Protein AF-0000000078999975 (afdb_homodimer)

Nearest PDB structures (foldseek):
  3maj-assembly1_A-2  TM=7.789E-01  e=1.592E-16  Rhodopseudomonas palustris
  4ljk-assembly1_H  TM=8.640E-01  e=5.134E-15  Helicobacter pylori 26695
  3uqz-assembly1_A  TM=7.447E-01  e=1.787E-16  Streptococcus pneumoniae
  1wek-assembly1_F  TM=6.085E-01  e=1.737E-05  Thermus thermophilus
  1wek-assembly1_E  TM=6.392E-01  e=8.787E-05  Thermus thermophilus

Foldseek 3Di:
DVVVVVVVVVLVVLLQLLLQLQVPAPQQFLVLSVLCLVVVPGSNCLLPDQPVVVSCVSSVHDADHDPRSVVSSVVSSVSSVVVVVVCVVQQKDKAAPPDPLPQVLQVPAPDHQGIKIKFADSVLLNWAEEEEEEDLDDDPFLLVVLLVVLVVCQPLRYAYEYALHHDSRLSNLVSCLVRLGQYEHEYLFAQQDDPPPPSVVSVVSNRVSRYMYMYSGHNHGDHDPVSLLVSLLSSLSRHQEYEHEYYDCPDSVVSNLVNNLVSVHAYEYEDEPPCVVVRVVNVVCVVPRVYYYDHPPVCVVVRVCVRSDDPPDDPPPPPPPPPPD/DVVVVVVVVVLVLLLQLLLQLQVPAPQAFLVLSVLCLVVVPGSNCLLPDQPVVVSCVSSVHDADHDPRSVVSSVVSSVSSVVVVVVCVVQQKDKDAPPDPLPQVLQVPAPDHQGIKIKFADSVLLNWAEEEEEEDLDDDPFLLVVLLVVLVVCQPLRYAYEYALHHDSRLSNLVSCLVRLGQYEHEYLFAQQDDPPPPSVVSVVSNRVSRYMYMYSGHNHGDHDPVSLLVSLLSSLSRHQEYEHEYYDCPDSVVSNLVSNLVSVHAYEYEDEPPCVVVRVVVVVCVVPRVYYYDHPPVCVVVRVCVRSDDPPDDPPPPPPPPPDD

InterPro domains:
  IPR003488 DNA recombination-mediator protein A [PTHR43022] (82-268)
  IPR057666 Smf/DprA, SLOG domain [PF02481] (94-270)

Radius of gyration: 35.73 Å; Cα contacts (8 Å, |Δi|>4): 1129; chains: 2; bounding box: 60×118×86 Å

Sequence (650 aa):
MEKSTDAQFDFWRNETVAFLALTSIKGVSYWTLRKIAESKIGFKEILKSSDCARLAGFLRVHLPKGDEWETMQQNLWNEGIEKARELSKRGIKLVFFDHESFPRCFKEIPDPPHWIFVEGSLENLNCKSVAIVGTRKPSDDGIFITKLIVASLLNRGFITVSGLAYGIDQIAHSESLRYGIPTVAVLGNGIFNEYPKGSNILREQIVKHGGTVITEYLPRQSYSAENFVRRNRLQAALCQVLIPVEWKIKSGTAHTVDYAYTYGRKIVNLYLPLTYHVRTELEFSEKNKSAENFEVPLKLNEAINYITSVNKSLNLLPTQQSLDLMEKSTDAQFDFWRNETVAFLALTSIKGVSYWTLRKIAESKIGFKEILKSSDCARLAGFLRVHLPKGDEWETMQQNLWNEGIEKARELSKRGIKLVFFDHESFPRCFKEIPDPPHWIFVEGSLENLNCKSVAIVGTRKPSDDGIFITKLIVASLLNRGFITVSGLAYGIDQIAHSESLRYGIPTVAVLGNGIFNEYPKGSNILREQIVKHGGTVITEYLPRQSYSAENFVRRNRLQAALCQVLIPVEWKIKSGTAHTVDYAYTYGRKIVNLYLPLTYHVRTELEFSEKNKSAENFEVPLKLNEAINYITSVNKSLNLLPTQQSLDL

pLDDT: mean 91.25, std 14.71, range [23.11, 98.94]

Organism: Cronobacter sakazakii (strain ATCC BAA-894) (NCBI:txid290339)

Secondary structure (DSSP, 8-state):
-HHHHHHHHHHHHHHHHHHHHHTTSTT--HHHHHHHHHHT--HHHHHT-S-HHHHHHHHT-----THHHHHHHHHHHHHHHHHHHHHHHTTEEEEETTSTTS-HHHHTSSS--SEEEEEE-GGGGGS-EEEEE--SS--HHHHHHHHHHHHHTTTTT-EEEE---TTHHHHHHHHHHHTT--EEEEPSS-TTS--STTHHHHHHHHHHTT-EEEESS-TTPPP-HHHHHHHHHHHHHH-SEEEE-S--SSSHHHHHHHHHHHTT-EEEEEE-TT-GGG-HHHHHHHHHH--EEEETTTTHHHHHHHHHS----------------/-HHHHHHHHHHHHHHHHHHHHHTTSTT--HHHHHHHHHHT--HHHHHT-S-HHHHHHHHT-----THHHHHHHHHHHHHHHHHHHHHHHTTEEEEETTSTTS-HHHHTSSS--SEEEEEE-GGGGGS-EEEEE--SS--HHHHHHHHHHHHHTTTTT-EEEE---TTHHHHHHHHHHHTT--EEEEPSS-TTS--STTHHHHHHHHHHTT-EEEESS-TTPPP-HHHHHHHHHHHHHH-SEEEE-S--SSSHHHHHHHHHHHTT-EEEEEE-TT-GGG-HHHHHHHHHH--EEEETTTTHHHHHHHHHS----------------

Structure (mmCIF, N/CA/C/O backbone):
data_AF-0000000078999975-model_v1
#
loop_
_entity.id
_entity.type
_entity.pdbx_description
1 polymer 'Smf/DprA SLOG domain-containing protein'
#
loop_
_atom_site.group_PDB
_atom_site.id
_atom_site.type_symbol
_atom_site.label_atom_id
_atom_site.label_alt_id
_atom_site.label_comp_id
_atom_site.label_asym_id
_atom_site.label_entity_id
_atom_site.label_seq_id
_atom_site.pdbx_PDB_ins_code
_atom_site.Cartn_x
_atom_site.Cartn_y
_atom_site.Cartn_z
_atom_site.occupancy
_atom_site.B_iso_or_equiv
_atom_site.auth_seq_id
_atom_site.auth_comp_id
_atom_site.auth_asym_id
_atom_site.auth_atom_id
_atom_site.pdbx_PDB_model_num
ATOM 1 N N . MET A 1 1 ? -20.078 37.562 34.656 1 47.44 1 MET A N 1
ATOM 2 C CA . MET A 1 1 ? -19.547 36.531 33.75 1 47.44 1 MET A CA 1
ATOM 3 C C . MET A 1 1 ? -19.875 36.875 32.312 1 47.44 1 MET A C 1
ATOM 5 O O . MET A 1 1 ? -19 36.781 31.438 1 47.44 1 MET A O 1
ATOM 9 N N . GLU A 1 2 ? -21.219 37.281 32.125 1 55.16 2 GLU A N 1
ATOM 10 C CA . GLU A 1 2 ? -21.656 37.656 30.781 1 55.16 2 GLU A CA 1
ATOM 11 C C . GLU A 1 2 ? -21 38.969 30.344 1 55.16 2 GLU A C 1
ATOM 13 O O . GLU A 1 2 ? -20.578 39.094 29.188 1 55.16 2 GLU A O 1
ATOM 18 N N . LYS A 1 3 ? -20.969 39.812 31.297 1 57.78 3 LYS A N 1
ATOM 19 C CA . LYS A 1 3 ? -20.422 41.125 31 1 57.78 3 LYS A CA 1
ATOM 20 C C . LYS A 1 3 ? -18.938 41.031 30.688 1 57.78 3 LYS A C 1
ATOM 22 O O . LYS A 1 3 ? -18.438 41.75 29.812 1 57.78 3 LYS A O 1
ATOM 27 N N . SER A 1 4 ? -18.188 40.281 31.203 1 61.34 4 SER A N 1
ATOM 28 C CA . SER A 1 4 ? -16.766 40.031 31.016 1 61.34 4 SER A CA 1
ATOM 29 C C . SER A 1 4 ? -16.5 39.344 29.672 1 61.34 4 SER A C 1
ATOM 31 O O . SER A 1 4 ? -15.57 39.688 28.953 1 61.34 4 SER A O 1
ATOM 33 N N . THR A 1 5 ? -17.391 38.406 29.281 1 70.38 5 THR A N 1
ATOM 34 C CA . THR A 1 5 ? -17.281 37.688 28 1 70.38 5 THR A CA 1
ATOM 35 C C . THR A 1 5 ? -17.516 38.656 26.828 1 70.38 5 THR A C 1
ATOM 37 O O . THR A 1 5 ? -16.828 38.562 25.812 1 70.38 5 THR A O 1
ATOM 40 N N . ASP A 1 6 ? -18.453 39.625 27.016 1 74.69 6 ASP A N 1
ATOM 41 C CA . ASP A 1 6 ? -18.75 40.594 25.969 1 74.69 6 ASP A CA 1
ATOM 42 C C . ASP A 1 6 ? -17.578 41.562 25.766 1 74.69 6 ASP A C 1
ATOM 44 O O . ASP A 1 6 ? -17.25 41.938 24.625 1 74.69 6 ASP A O 1
ATOM 48 N N . ALA A 1 7 ? -17.031 41.969 26.891 1 78.56 7 ALA A N 1
ATOM 49 C CA . ALA A 1 7 ? -15.898 42.875 26.812 1 78.56 7 ALA A CA 1
ATOM 50 C C . ALA A 1 7 ? -14.711 42.219 26.125 1 78.56 7 ALA A C 1
ATOM 52 O O . ALA A 1 7 ? -14.031 42.844 25.297 1 78.56 7 ALA A O 1
ATOM 53 N N . GLN A 1 8 ? -14.531 41.062 26.453 1 83.25 8 GLN A N 1
ATOM 54 C CA . GLN A 1 8 ? -13.445 40.312 25.828 1 83.25 8 GLN A CA 1
ATOM 55 C C . GLN A 1 8 ? -13.695 40.125 24.328 1 83.25 8 GLN A C 1
ATOM 57 O O . GLN A 1 8 ? -12.766 40.219 23.516 1 83.25 8 GLN A O 1
ATOM 62 N N . PHE A 1 9 ? -14.945 39.938 23.984 1 84.56 9 PHE A N 1
ATOM 63 C CA . PHE A 1 9 ? -15.328 39.75 22.594 1 84.56 9 PHE A CA 1
ATOM 64 C C . PHE A 1 9 ? -15.062 41.031 21.812 1 84.56 9 PHE A C 1
ATOM 66 O O . PHE A 1 9 ? -14.477 41 20.719 1 84.56 9 PHE A O 1
ATOM 73 N N . ASP A 1 10 ? -15.477 42.094 22.406 1 88.38 10 ASP A N 1
ATOM 74 C CA . ASP A 1 10 ? -15.273 43.375 21.75 1 88.38 10 ASP A CA 1
ATOM 75 C C . ASP A 1 10 ? -13.789 43.719 21.609 1 88.38 10 ASP A C 1
ATOM 77 O O . ASP A 1 10 ? -13.367 44.281 20.594 1 88.38 10 ASP A O 1
ATOM 81 N N . PHE A 1 11 ? -13.133 43.406 22.641 1 92.31 11 PHE A N 1
ATOM 82 C CA . PHE A 1 11 ? -11.703 43.656 22.609 1 92.31 11 PHE A CA 1
ATOM 83 C C . PHE A 1 11 ? -11.047 42.938 21.438 1 92.31 11 PHE A C 1
ATOM 85 O O . PHE A 1 11 ? -10.344 43.562 20.625 1 92.31 11 PHE A O 1
ATOM 92 N N . TRP A 1 12 ? -11.281 41.688 21.281 1 93.56 12 TRP A N 1
ATOM 93 C CA . TRP A 1 12 ? -10.625 40.875 20.234 1 93.56 12 TRP A CA 1
ATOM 94 C C . TRP A 1 12 ? -11.141 41.25 18.859 1 93.56 12 TRP A C 1
ATOM 96 O O . TRP A 1 12 ? -10.391 41.219 17.875 1 93.56 12 TRP A O 1
ATOM 106 N N . ARG A 1 13 ? -12.367 41.656 18.75 1 94.56 13 ARG A N 1
ATOM 107 C CA . ARG A 1 13 ? -12.898 42.156 17.5 1 94.56 13 ARG A CA 1
ATOM 108 C C . ARG A 1 13 ? -12.133 43.406 17.047 1 94.56 13 ARG A C 1
ATOM 110 O O . ARG A 1 13 ? -11.758 43.5 15.875 1 94.56 13 ARG A O 1
ATOM 117 N N . ASN A 1 14 ? -11.945 44.219 18.016 1 95.56 14 ASN A N 1
ATOM 118 C CA . ASN A 1 14 ? -11.219 45.438 17.719 1 95.56 14 ASN A CA 1
ATOM 119 C C . ASN A 1 14 ? -9.766 45.156 17.344 1 95.56 14 ASN A C 1
ATOM 121 O O . ASN A 1 14 ? -9.211 45.781 16.438 1 95.56 14 ASN A O 1
ATOM 125 N N . GLU A 1 15 ? -9.203 44.25 18.094 1 96.31 15 GLU A N 1
ATOM 126 C CA . GLU A 1 15 ? -7.836 43.875 17.781 1 96.31 15 GLU A CA 1
ATOM 127 C C . GLU A 1 15 ? -7.734 43.281 16.375 1 96.31 15 GLU A C 1
ATOM 129 O O . GLU A 1 15 ? -6.773 43.562 15.656 1 96.31 15 GLU A O 1
ATOM 134 N N . THR A 1 16 ? -8.711 42.469 15.992 1 97.81 16 THR A N 1
ATOM 135 C CA . THR A 1 16 ? -8.742 41.875 14.664 1 97.81 16 THR A CA 1
ATOM 136 C C . THR A 1 16 ? -8.812 42.938 13.578 1 97.81 16 THR A C 1
ATOM 138 O O . THR A 1 16 ? -8.039 42.938 12.625 1 97.81 16 THR A O 1
ATOM 141 N N . VAL A 1 17 ? -9.703 43.906 13.781 1 97.56 17 VAL A N 1
ATOM 142 C CA . VAL A 1 17 ? -9.875 45 12.812 1 97.56 17 VAL A CA 1
ATOM 143 C C . VAL A 1 17 ? -8.586 45.812 12.711 1 97.56 17 VAL A C 1
ATOM 145 O O . VAL A 1 17 ? -8.117 46.094 11.609 1 97.56 17 VAL A O 1
ATOM 148 N N . ALA A 1 18 ? -8.023 46.125 13.867 1 96.38 18 ALA A N 1
ATOM 149 C CA . ALA A 1 18 ? -6.793 46.906 13.891 1 96.38 18 ALA A CA 1
ATOM 150 C C . ALA A 1 18 ? -5.652 46.156 13.203 1 96.38 18 ALA A C 1
ATOM 152 O O . ALA A 1 18 ? -4.902 46.75 12.414 1 96.38 18 ALA A O 1
ATOM 153 N N . PHE A 1 19 ? -5.508 44.906 13.523 1 97.19 19 PHE A N 1
ATOM 154 C CA . PHE A 1 19 ? -4.5 44.031 12.914 1 97.19 19 PHE A CA 1
ATOM 155 C C . PHE A 1 19 ? -4.617 44.062 11.398 1 97.19 19 PHE A C 1
ATOM 157 O O . PHE A 1 19 ? -3.637 44.312 10.695 1 97.19 19 PHE A O 1
ATOM 164 N N . LEU A 1 20 ? -5.789 43.844 10.898 1 97.69 20 LEU A N 1
ATOM 165 C CA . LEU A 1 20 ? -6.031 43.781 9.461 1 97.69 20 LEU A CA 1
ATOM 166 C C . LEU A 1 20 ? -5.852 45.125 8.812 1 97.69 20 LEU A C 1
ATOM 168 O O . LEU A 1 20 ? -5.402 45.219 7.664 1 97.69 20 LEU A O 1
ATOM 172 N N . ALA A 1 21 ? -6.234 46.156 9.523 1 96 21 ALA A N 1
ATOM 173 C CA . ALA A 1 21 ? -6.023 47.5 9.039 1 96 21 ALA A CA 1
ATOM 174 C C . ALA A 1 21 ? -4.543 47.781 8.812 1 96 21 ALA A C 1
ATOM 176 O O . ALA A 1 21 ? -4.156 48.344 7.785 1 96 21 ALA A O 1
ATOM 177 N N . LEU A 1 22 ? -3.771 47.406 9.75 1 92.75 22 LEU A N 1
ATOM 178 C CA . LEU A 1 22 ? -2.334 47.656 9.688 1 92.75 22 LEU A CA 1
ATOM 179 C C . LEU A 1 22 ? -1.718 46.938 8.484 1 92.75 22 LEU A C 1
ATOM 181 O O . LEU A 1 22 ? -0.736 47.438 7.91 1 92.75 22 LEU A O 1
ATOM 185 N N . THR A 1 23 ? -2.279 45.812 8.047 1 93.81 23 THR A N 1
ATOM 186 C CA . THR A 1 23 ? -1.757 45.062 6.902 1 93.81 23 THR A CA 1
ATOM 187 C C . THR A 1 23 ? -1.906 45.875 5.617 1 93.81 23 THR A C 1
ATOM 189 O O . THR A 1 23 ? -1.289 45.562 4.598 1 93.81 23 THR A O 1
ATOM 192 N N . SER A 1 24 ? -2.689 46.938 5.633 1 91.94 24 SER A N 1
ATOM 193 C CA . SER A 1 24 ? -2.949 47.75 4.445 1 91.94 24 SER A CA 1
ATOM 194 C C . SER A 1 24 ? -1.909 48.844 4.293 1 91.94 24 SER A C 1
ATOM 196 O O . SER A 1 24 ? -1.874 49.531 3.27 1 91.94 24 SER A O 1
ATOM 198 N N . ILE A 1 25 ? -1.177 49.062 5.281 1 88.38 25 ILE A N 1
ATOM 199 C CA . ILE A 1 25 ? -0.144 50.062 5.219 1 88.38 25 ILE A CA 1
ATOM 200 C C . ILE A 1 25 ? 1.037 49.562 4.391 1 88.38 25 ILE A C 1
ATOM 202 O O . ILE A 1 25 ? 1.549 48.469 4.633 1 88.38 25 ILE A O 1
ATOM 206 N N . LYS A 1 26 ? 1.451 50.406 3.486 1 86.69 26 LYS A N 1
ATOM 207 C CA . LYS A 1 26 ? 2.607 50.062 2.67 1 86.69 26 LYS A CA 1
ATOM 208 C C . LYS A 1 26 ? 3.844 49.812 3.537 1 86.69 26 LYS A C 1
ATOM 210 O O . LYS A 1 26 ? 4.148 50.625 4.418 1 86.69 26 LYS A O 1
ATOM 215 N N . GLY A 1 27 ? 4.5 48.688 3.328 1 86 27 GLY A N 1
ATOM 216 C CA . GLY A 1 27 ? 5.715 48.406 4.07 1 86 27 GLY A CA 1
ATOM 217 C C . GLY A 1 27 ? 5.484 47.5 5.266 1 86 27 GLY A C 1
ATOM 218 O O . GLY A 1 27 ? 6.434 46.906 5.812 1 86 27 GLY A O 1
ATOM 219 N N . VAL A 1 28 ? 4.219 47.438 5.691 1 88.62 28 VAL A N 1
ATOM 220 C CA . VAL A 1 28 ? 3.904 46.562 6.816 1 88.62 28 VAL A CA 1
ATOM 221 C C . VAL A 1 28 ? 3.83 45.094 6.336 1 88.62 28 VAL A C 1
ATOM 223 O O . VAL A 1 28 ? 3.057 44.781 5.434 1 88.62 28 VAL A O 1
ATOM 226 N N . SER A 1 29 ? 4.691 44.281 6.926 1 91.5 29 SER A N 1
ATOM 227 C CA . SER A 1 29 ? 4.758 42.875 6.586 1 91.5 29 SER A CA 1
ATOM 228 C C . SER A 1 29 ? 4.473 42 7.805 1 91.5 29 SER A C 1
ATOM 230 O O . SER A 1 29 ? 4.168 42.5 8.883 1 91.5 29 SER A O 1
ATOM 232 N N . TYR A 1 30 ? 4.516 40.719 7.543 1 94.5 30 TYR A N 1
ATOM 233 C CA . TYR A 1 30 ? 4.426 39.75 8.617 1 94.5 30 TYR A CA 1
ATOM 234 C C . TYR A 1 30 ? 5.383 40.094 9.75 1 94.5 30 TYR A C 1
ATOM 236 O O . TYR A 1 30 ? 5 40.094 10.93 1 94.5 30 TYR A O 1
ATOM 244 N N . TRP A 1 31 ? 6.523 40.469 9.414 1 92.44 31 TRP A N 1
ATOM 245 C CA . TRP A 1 31 ? 7.57 40.719 10.406 1 92.44 31 TRP A CA 1
ATOM 246 C C . TRP A 1 31 ? 7.277 41.969 11.188 1 92.44 31 TRP A C 1
ATOM 248 O O . TRP A 1 31 ? 7.578 42.062 12.383 1 92.44 31 TRP A O 1
ATOM 258 N N . THR A 1 32 ? 6.723 42.906 10.523 1 90.62 32 THR A N 1
ATOM 259 C CA . THR A 1 32 ? 6.332 44.125 11.203 1 90.62 32 THR A CA 1
ATOM 260 C C . THR A 1 32 ? 5.258 43.844 12.25 1 90.62 32 THR A C 1
ATOM 262 O O . THR A 1 32 ? 5.363 44.312 13.391 1 90.62 32 THR A O 1
ATOM 265 N N . LEU A 1 33 ? 4.344 43.156 11.805 1 93.75 33 LEU A N 1
ATOM 266 C CA . LEU A 1 33 ? 3.244 42.844 12.711 1 93.75 33 LEU A CA 1
ATOM 267 C C . LEU A 1 33 ? 3.729 41.969 13.867 1 93.75 33 LEU A C 1
ATOM 269 O O . LEU A 1 33 ? 3.248 42.094 14.992 1 93.75 33 LEU A O 1
ATOM 273 N N . ARG A 1 34 ? 4.613 41.062 13.555 1 94.12 34 ARG A N 1
ATOM 274 C CA . ARG A 1 34 ? 5.195 40.25 14.602 1 94.12 34 ARG A CA 1
ATOM 275 C C . ARG A 1 34 ? 5.891 41.094 15.656 1 94.12 34 ARG A C 1
ATOM 277 O O . ARG A 1 34 ? 5.75 40.844 16.859 1 94.12 34 ARG A O 1
ATOM 284 N N . LYS A 1 35 ? 6.617 42.062 15.242 1 90.75 35 LYS A N 1
ATOM 285 C CA . LYS A 1 35 ? 7.281 42.969 16.172 1 90.75 35 LYS A CA 1
ATOM 286 C C . LYS A 1 35 ? 6.273 43.688 17.062 1 90.75 35 LYS A C 1
ATOM 288 O O . LYS A 1 35 ? 6.512 43.875 18.25 1 90.75 35 LYS A O 1
ATOM 293 N N . ILE A 1 36 ? 5.203 44.031 16.5 1 90.31 36 ILE A N 1
ATOM 294 C CA . ILE A 1 36 ? 4.145 44.719 17.266 1 90.31 36 ILE A CA 1
ATOM 295 C C . ILE A 1 36 ? 3.588 43.75 18.312 1 90.31 36 ILE A C 1
ATOM 297 O O . ILE A 1 36 ? 3.445 44.094 19.484 1 90.31 36 ILE A O 1
ATOM 301 N N . ALA A 1 37 ? 3.346 42.594 17.859 1 93.5 37 ALA A N 1
ATOM 302 C CA . ALA A 1 37 ? 2.814 41.594 18.781 1 93.5 37 ALA A CA 1
ATOM 303 C C . ALA A 1 37 ? 3.781 41.312 19.922 1 93.5 37 ALA A C 1
ATOM 305 O O . ALA A 1 37 ? 3.363 41.188 21.078 1 93.5 37 ALA A O 1
ATOM 306 N N . GLU A 1 38 ? 5.031 41.281 19.625 1 91.88 38 GLU A N 1
ATOM 307 C CA . GLU A 1 38 ? 6.07 41 20.609 1 91.88 38 GLU A CA 1
ATOM 308 C C . GLU A 1 38 ? 6.188 42.125 21.625 1 91.88 38 GLU A C 1
ATOM 310 O O . GLU A 1 38 ? 6.586 41.938 22.766 1 91.88 38 GLU A O 1
ATOM 315 N N . SER A 1 39 ? 5.848 43.344 21.188 1 87.12 39 SER A N 1
ATOM 316 C CA . SER A 1 39 ? 5.941 44.5 22.047 1 87.12 39 SER A CA 1
ATOM 317 C C . SER A 1 39 ? 4.836 44.5 23.094 1 87.12 39 SER A C 1
ATOM 319 O O . SER A 1 39 ? 4.902 45.25 24.094 1 87.12 39 SER A O 1
ATOM 321 N N . LYS A 1 40 ? 3.791 43.781 22.875 1 87.44 40 LYS A N 1
ATOM 322 C CA . LYS A 1 40 ? 2.645 43.625 23.766 1 87.44 40 LYS A CA 1
ATOM 323 C C . LYS A 1 40 ? 1.772 44.875 23.75 1 87.44 40 LYS A C 1
ATOM 325 O O . LYS A 1 40 ? 0.855 45 24.562 1 87.44 40 LYS A O 1
ATOM 330 N N . ILE A 1 41 ? 2.205 45.656 22.703 1 83.5 41 ILE A N 1
ATOM 331 C CA . ILE A 1 41 ? 1.306 46.781 22.469 1 83.5 41 ILE A CA 1
ATOM 332 C C . ILE A 1 41 ? 0.128 46.312 21.609 1 83.5 41 ILE A C 1
ATOM 334 O O . ILE A 1 41 ? 0.312 45.594 20.625 1 83.5 41 ILE A O 1
ATOM 338 N N . GLY A 1 42 ? -1.031 46.562 22.031 1 89.19 42 GLY A N 1
A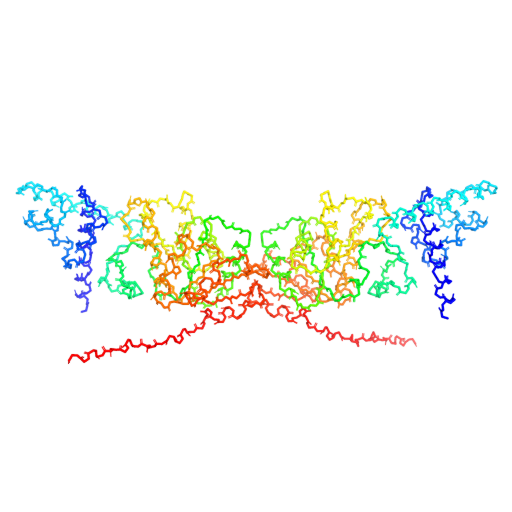TOM 339 C CA . GLY A 1 42 ? -2.213 46.219 21.25 1 89.19 42 GLY A CA 1
ATOM 340 C C . GLY A 1 42 ? -2.236 46.844 19.875 1 89.19 42 GLY A C 1
ATOM 341 O O . GLY A 1 42 ? -1.741 47.969 19.703 1 89.19 42 GLY A O 1
ATOM 342 N N . PHE A 1 43 ? -2.697 46.062 18.859 1 93.25 43 PHE A N 1
ATOM 343 C CA . PHE A 1 43 ? -2.775 46.562 17.5 1 93.25 43 PHE A CA 1
ATOM 344 C C . PHE A 1 43 ? -3.648 47.812 17.422 1 93.25 43 PHE A C 1
ATOM 346 O O . PHE A 1 43 ? -3.318 48.781 16.734 1 93.25 43 PHE A O 1
ATOM 353 N N . LYS A 1 44 ? -4.75 47.781 18.141 1 92.94 44 LYS A N 1
ATOM 354 C CA . LYS A 1 44 ? -5.641 48.938 18.156 1 92.94 44 LYS A CA 1
ATOM 355 C C . LYS A 1 44 ? -4.941 50.156 18.734 1 92.94 44 LYS A C 1
ATOM 357 O O . LYS A 1 44 ? -5.078 51.281 18.219 1 92.94 44 LYS A O 1
ATOM 362 N N . GLU A 1 45 ? -4.215 49.938 19.75 1 89.44 45 GLU A N 1
ATOM 363 C CA . GLU A 1 45 ? -3.486 51.031 20.391 1 89.44 45 GLU A CA 1
ATOM 364 C C . GLU A 1 45 ? -2.48 51.656 19.422 1 89.44 45 GLU A C 1
ATOM 366 O O . GLU A 1 45 ? -2.346 52.875 19.359 1 89.44 45 GLU A O 1
ATOM 371 N N . ILE A 1 46 ? -1.857 50.875 18.75 1 87 46 ILE A N 1
ATOM 372 C CA . ILE A 1 46 ? -0.86 51.344 17.797 1 87 46 ILE A CA 1
ATOM 373 C C . ILE A 1 46 ? -1.55 52.094 16.656 1 87 46 ILE A C 1
ATOM 375 O O . ILE A 1 46 ? -1.115 53.188 16.281 1 87 46 ILE A O 1
ATOM 379 N N . LEU A 1 47 ? -2.602 51.562 16.141 1 88.69 47 LEU A N 1
ATOM 380 C CA . LEU A 1 47 ? -3.309 52.188 15.016 1 88.69 47 LEU A CA 1
ATOM 381 C C . LEU A 1 47 ? -3.922 53.5 15.422 1 88.69 47 LEU A C 1
ATOM 383 O O . LEU A 1 47 ? -3.943 54.469 14.633 1 88.69 47 LEU A O 1
ATOM 387 N N . LYS A 1 48 ? -4.363 53.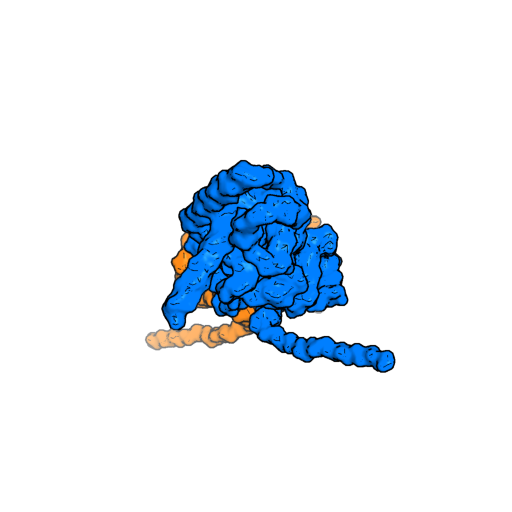594 16.641 1 86.62 48 LYS A N 1
ATOM 388 C CA . LYS A 1 48 ? -5.082 54.781 17.078 1 86.62 48 LYS A CA 1
ATOM 389 C C . LYS A 1 48 ? -4.137 55.781 17.75 1 86.62 48 LYS A C 1
ATOM 391 O O . LYS A 1 48 ? -4.574 56.844 18.219 1 86.62 48 LYS A O 1
ATOM 396 N N . SER A 1 49 ? -2.949 55.438 17.781 1 82.69 49 SER A N 1
ATOM 397 C CA . SER A 1 49 ? -1.99 56.344 18.406 1 82.69 49 SER A CA 1
ATOM 398 C C . SER A 1 49 ? -1.932 57.688 17.688 1 82.69 49 SER A C 1
ATOM 400 O O . SER A 1 49 ? -1.992 57.719 16.453 1 82.69 49 SER A O 1
ATOM 402 N N . SER A 1 50 ? -1.874 58.688 18.516 1 76.25 50 SER A N 1
ATOM 403 C CA . SER A 1 50 ? -1.771 60.031 17.938 1 76.25 50 SER A CA 1
ATOM 404 C C . SER A 1 50 ? -0.338 60.344 17.531 1 76.25 50 SER A C 1
ATOM 406 O O . SER A 1 50 ? -0.105 61.25 16.719 1 76.25 50 SER A O 1
ATOM 408 N N . ASP A 1 51 ? 0.56 59.688 18.188 1 75.12 51 ASP A N 1
ATOM 409 C CA . ASP A 1 51 ? 1.973 59.906 17.906 1 75.12 51 ASP A CA 1
ATOM 410 C C . ASP A 1 51 ? 2.422 59.125 16.672 1 75.12 51 ASP A C 1
ATOM 412 O O . ASP A 1 51 ? 2.98 58.031 16.781 1 75.12 51 ASP A O 1
ATOM 416 N N . CYS A 1 52 ? 2.201 59.75 15.539 1 71.94 52 CYS A N 1
ATOM 417 C CA . CYS A 1 52 ? 2.51 59.125 14.25 1 71.94 52 CYS A CA 1
ATOM 418 C C . CYS A 1 52 ? 4.008 58.906 14.109 1 71.94 52 CYS A C 1
ATOM 420 O O . CYS A 1 52 ? 4.426 57.906 13.516 1 71.94 52 CYS A O 1
ATOM 422 N N . ALA A 1 53 ? 4.719 59.75 14.617 1 71.81 53 ALA A N 1
ATOM 423 C CA . ALA A 1 53 ? 6.172 59.656 14.492 1 71.81 53 ALA A CA 1
ATOM 424 C C . ALA A 1 53 ? 6.711 58.438 15.242 1 71.81 53 ALA A C 1
ATOM 426 O O . ALA A 1 53 ? 7.578 57.719 14.734 1 71.81 53 ALA A O 1
ATOM 427 N N . ARG A 1 54 ? 6.191 58.219 16.328 1 70.69 54 ARG A N 1
ATOM 428 C CA . ARG A 1 54 ? 6.621 57.062 17.125 1 70.69 54 ARG A CA 1
ATOM 429 C C . ARG A 1 54 ? 6.227 55.75 16.438 1 70.69 54 ARG A C 1
ATOM 431 O O . ARG A 1 54 ? 7.027 54.812 16.391 1 70.69 54 ARG A O 1
ATOM 438 N N . LEU A 1 55 ? 5.07 55.781 15.953 1 72.25 55 LEU A N 1
ATOM 439 C CA . LEU A 1 55 ? 4.578 54.594 15.258 1 72.25 55 LEU A CA 1
ATOM 440 C C . LEU A 1 55 ? 5.395 54.312 14 1 72.25 55 LEU A C 1
ATOM 442 O O . LEU A 1 55 ? 5.758 53.188 13.719 1 72.25 55 LEU A O 1
ATOM 446 N N . ALA A 1 56 ? 5.574 55.406 13.32 1 75.06 56 ALA A N 1
ATOM 447 C CA . ALA A 1 56 ? 6.367 55.312 12.102 1 75.06 56 ALA A CA 1
ATOM 448 C C . ALA A 1 56 ? 7.754 54.75 12.391 1 75.06 56 ALA A C 1
ATOM 450 O O . ALA A 1 56 ? 8.273 53.938 11.633 1 75.06 56 ALA A O 1
ATOM 451 N N . GLY A 1 57 ? 8.305 55.219 13.445 1 72.56 57 GLY A N 1
ATOM 452 C CA . GLY A 1 57 ? 9.617 54.75 13.844 1 72.56 57 GLY A CA 1
ATOM 453 C C . GLY A 1 57 ? 9.602 53.281 14.258 1 72.56 57 GLY A C 1
ATOM 454 O O . GLY A 1 57 ? 10.492 52.5 13.891 1 72.56 57 GLY A O 1
ATOM 455 N N . PHE A 1 58 ? 8.555 53.031 14.93 1 71.31 58 PHE A N 1
ATOM 456 C CA . PHE A 1 58 ? 8.406 51.656 15.398 1 71.31 58 PHE A CA 1
ATOM 457 C C . PHE A 1 58 ? 8.195 50.688 14.234 1 71.31 58 PHE A C 1
ATOM 459 O O . PHE A 1 58 ? 8.766 49.594 14.203 1 71.31 58 PHE A O 1
ATOM 466 N N . LEU A 1 59 ? 7.438 51.188 13.266 1 73.12 59 LEU A N 1
ATOM 467 C CA . LEU A 1 59 ? 7.066 50.344 12.133 1 73.12 59 LEU A CA 1
ATOM 468 C C . LEU A 1 59 ? 8.055 50.531 10.984 1 73.12 59 LEU A C 1
ATOM 470 O O . LEU A 1 59 ? 8.047 49.75 10.031 1 73.12 59 LEU A O 1
ATOM 474 N N . ARG A 1 60 ? 8.898 51.5 11.164 1 76.75 60 ARG A N 1
ATOM 475 C CA . ARG A 1 60 ? 9.836 51.875 10.117 1 76.75 60 ARG A CA 1
ATOM 476 C C . ARG A 1 60 ? 9.117 52.125 8.797 1 76.75 60 ARG A C 1
ATOM 478 O O . ARG A 1 60 ? 9.539 51.625 7.75 1 76.75 60 ARG A O 1
ATOM 485 N N . VAL A 1 61 ? 7.961 52.656 8.898 1 75.38 61 VAL A N 1
ATOM 486 C CA . VAL A 1 61 ? 7.191 53.031 7.715 1 75.38 61 VAL A CA 1
ATOM 487 C C . VAL A 1 61 ? 6.961 54.531 7.699 1 75.38 61 VAL A C 1
ATOM 489 O O . VAL A 1 61 ? 7.172 55.219 8.703 1 75.38 61 VAL A O 1
ATOM 492 N N . HIS A 1 62 ? 6.676 55.062 6.469 1 75.19 62 HIS A N 1
ATOM 493 C CA . HIS A 1 62 ? 6.352 56.469 6.34 1 75.19 62 HIS A CA 1
ATOM 494 C C . HIS A 1 62 ? 4.863 56.719 6.566 1 75.19 62 HIS A C 1
ATOM 496 O O . HIS A 1 62 ? 4.02 56.094 5.926 1 75.19 62 HIS A O 1
ATOM 502 N N . LEU A 1 63 ? 4.57 57.469 7.629 1 75.5 63 LEU A N 1
ATOM 503 C CA . LEU A 1 63 ? 3.186 57.844 7.906 1 75.5 63 LEU A CA 1
ATOM 504 C C . LEU A 1 63 ? 2.998 59.344 7.84 1 75.5 63 LEU A C 1
ATOM 506 O O . LEU A 1 63 ? 3.918 60.094 8.156 1 75.5 63 LEU A O 1
ATOM 510 N N . PRO A 1 64 ? 1.842 59.688 7.23 1 75.5 64 PRO A N 1
ATOM 511 C CA . PRO A 1 64 ? 1.581 61.156 7.207 1 75.5 64 PRO A CA 1
ATOM 512 C C . PRO A 1 64 ? 1.374 61.719 8.602 1 75.5 64 PRO A C 1
ATOM 514 O O . PRO A 1 64 ? 1.228 60.969 9.57 1 75.5 64 PRO A O 1
ATOM 517 N N . LYS A 1 65 ? 1.532 63.156 8.695 1 73.56 65 LYS A N 1
ATOM 518 C CA . LYS A 1 65 ? 1.403 63.781 10 1 73.56 65 LYS A CA 1
ATOM 519 C C . LYS A 1 65 ? 0.094 64.562 10.102 1 73.56 65 LYS A C 1
ATOM 521 O O . LYS A 1 65 ? -0.547 64.875 9.086 1 73.56 65 LYS A O 1
ATOM 526 N N . GLY A 1 66 ? -0.345 64.812 11.352 1 76 66 GLY A N 1
ATOM 527 C CA . GLY A 1 66 ? -1.468 65.688 11.656 1 76 66 GLY A CA 1
ATOM 528 C C . GLY A 1 66 ? -2.791 65.188 11.133 1 76 66 GLY A C 1
ATOM 529 O O . GLY A 1 66 ? -3.123 64 11.32 1 76 66 GLY A O 1
ATOM 530 N N . ASP A 1 67 ? -3.562 66.062 10.547 1 77.06 67 ASP A N 1
ATOM 531 C CA . ASP A 1 67 ? -4.906 65.812 10.047 1 77.06 67 ASP A CA 1
ATOM 532 C C . ASP A 1 67 ? -4.895 64.688 9 1 77.06 67 ASP A C 1
ATOM 534 O O . ASP A 1 67 ? -5.84 63.938 8.914 1 77.06 67 ASP A O 1
ATOM 538 N N . GLU A 1 68 ? -3.859 64.688 8.336 1 84.69 68 GLU A N 1
ATOM 539 C CA . GLU A 1 68 ? -3.74 63.625 7.32 1 84.69 68 GLU A CA 1
ATOM 540 C C . GLU A 1 68 ? -3.65 62.25 7.953 1 84.69 68 GLU A C 1
ATOM 542 O O . GLU A 1 68 ? -4.195 61.281 7.418 1 84.69 68 GLU A O 1
ATOM 547 N N . TRP A 1 69 ? -3.078 62.219 9.125 1 84 69 TRP A N 1
ATOM 548 C CA . TRP A 1 69 ? -2.953 60.969 9.844 1 84 69 TRP A CA 1
ATOM 549 C C . TRP A 1 69 ? -4.305 60.5 10.391 1 84 69 TRP A C 1
ATOM 551 O O . TRP A 1 69 ? -4.648 59.344 10.312 1 84 69 TRP A O 1
ATOM 561 N N . GLU A 1 70 ? -5.035 61.406 10.922 1 85.62 70 GLU A N 1
ATOM 562 C CA . GLU A 1 70 ? -6.359 61.094 11.445 1 85.62 70 GLU A CA 1
ATOM 563 C C . GLU A 1 70 ? -7.266 60.531 10.352 1 85.62 70 GLU A C 1
ATOM 565 O O . GLU A 1 70 ? -8.008 59.562 10.578 1 85.62 70 GLU A O 1
ATOM 570 N N . THR A 1 71 ? -7.18 61.156 9.266 1 89.88 71 THR A N 1
ATOM 571 C CA . THR A 1 71 ? -7.957 60.688 8.125 1 89.88 71 THR A CA 1
ATOM 572 C C . THR A 1 71 ? -7.496 59.312 7.684 1 89.88 71 THR A C 1
ATOM 574 O O . THR A 1 71 ? -8.32 58.438 7.375 1 89.88 71 THR A O 1
ATOM 577 N N . MET A 1 72 ? -6.27 59.188 7.672 1 89.12 72 MET A N 1
ATOM 578 C CA . MET A 1 72 ? -5.703 57.875 7.293 1 89.12 72 MET A CA 1
ATOM 579 C C . MET A 1 72 ? -6.117 56.781 8.281 1 89.12 72 MET A C 1
ATOM 581 O O . MET A 1 72 ? -6.441 55.688 7.887 1 89.12 72 MET A O 1
ATOM 585 N N . GLN A 1 73 ? -6.078 57.125 9.531 1 90.62 73 GLN A N 1
ATOM 586 C CA . GLN A 1 73 ? -6.488 56.188 10.562 1 90.62 73 GLN A CA 1
ATOM 587 C C . GLN A 1 73 ? -7.918 55.719 10.336 1 90.62 73 GLN A C 1
ATOM 589 O O . GLN A 1 73 ? -8.211 54.531 10.453 1 90.62 73 GLN A O 1
ATOM 594 N N . GLN A 1 74 ? -8.758 56.656 10.016 1 93 74 GLN A N 1
ATOM 595 C CA . GLN A 1 74 ? -10.156 56.312 9.773 1 93 74 GLN A CA 1
ATOM 596 C C . GLN A 1 74 ? -10.297 55.438 8.539 1 93 74 GLN A C 1
ATOM 598 O O . GLN A 1 74 ? -11.078 54.469 8.555 1 93 74 GLN A O 1
ATOM 603 N N . ASN A 1 75 ? -9.586 55.781 7.574 1 95 75 ASN A N 1
ATOM 604 C CA . ASN A 1 75 ? -9.617 54.969 6.359 1 95 75 ASN A CA 1
ATOM 605 C C . ASN A 1 75 ? -9.094 53.562 6.613 1 95 75 ASN A C 1
ATOM 607 O O . ASN A 1 75 ? -9.664 52.594 6.129 1 95 75 ASN A O 1
ATOM 611 N N . LEU A 1 76 ? -8.023 53.5 7.324 1 94.56 76 LEU A N 1
ATOM 612 C CA . LEU A 1 76 ? -7.434 52.219 7.66 1 94.56 76 LEU A CA 1
ATOM 613 C C . LEU A 1 76 ? -8.398 51.375 8.484 1 94.56 76 LEU A C 1
ATOM 615 O O . LEU A 1 76 ? -8.539 50.156 8.25 1 94.56 76 LEU A O 1
ATOM 619 N N . TRP A 1 77 ? -9 51.969 9.422 1 95.75 77 TRP A N 1
ATOM 620 C CA . TRP A 1 77 ? -9.969 51.25 10.234 1 95.75 77 TRP A CA 1
ATOM 621 C C . TRP A 1 77 ? -11.078 50.656 9.375 1 95.75 77 TRP A C 1
ATOM 623 O O . TRP A 1 77 ? -11.461 49.5 9.547 1 95.75 77 TRP A O 1
ATOM 633 N N . ASN A 1 78 ? -11.602 51.469 8.453 1 97.25 78 ASN A N 1
ATOM 634 C CA . ASN A 1 78 ? -12.641 50.969 7.543 1 97.25 78 ASN A CA 1
ATOM 635 C C . ASN A 1 78 ? -12.141 49.812 6.688 1 97.25 78 ASN A C 1
ATOM 637 O O . ASN A 1 78 ? -12.891 48.875 6.434 1 97.25 78 ASN A O 1
ATOM 641 N N . GLU A 1 79 ? -10.953 49.906 6.289 1 97.12 79 GLU A N 1
ATOM 642 C CA . GLU A 1 79 ? -10.352 48.812 5.539 1 97.12 79 GLU A CA 1
ATOM 643 C C . GLU A 1 79 ? -10.242 47.562 6.398 1 97.12 79 GLU A C 1
ATOM 645 O O . GLU A 1 79 ? -10.492 46.469 5.918 1 97.12 79 GLU A O 1
ATOM 650 N N . GLY A 1 80 ? -9.82 47.75 7.602 1 97.69 80 GLY A N 1
ATOM 651 C CA . GLY A 1 80 ? -9.766 46.625 8.531 1 97.69 80 GLY A CA 1
ATOM 652 C C . GLY A 1 80 ? -11.102 45.938 8.727 1 97.69 80 GLY A C 1
ATOM 653 O O . GLY A 1 80 ? -11.172 44.719 8.766 1 97.69 80 GLY A O 1
ATOM 654 N N . ILE A 1 81 ? -12.125 46.75 8.805 1 97.69 81 ILE A N 1
ATOM 655 C CA . ILE A 1 81 ? -13.477 46.25 8.953 1 97.69 81 ILE A CA 1
ATOM 656 C C . ILE A 1 81 ? -13.852 45.406 7.723 1 97.69 81 ILE A C 1
ATOM 658 O O . ILE A 1 81 ? -14.406 44.312 7.848 1 97.69 81 ILE A O 1
ATOM 662 N N . GLU A 1 82 ? -13.562 45.906 6.609 1 97.75 82 GLU A N 1
ATOM 663 C CA . GLU A 1 82 ? -13.875 45.188 5.363 1 97.75 82 GLU A CA 1
ATOM 664 C C . GLU A 1 82 ? -13.125 43.875 5.277 1 97.75 82 GLU A C 1
ATOM 666 O O . GLU A 1 82 ? -13.695 42.875 4.867 1 97.75 82 GLU A O 1
ATOM 671 N N . LYS A 1 83 ? -11.891 43.875 5.629 1 97.88 83 LYS A N 1
ATOM 672 C CA . LYS A 1 83 ? -11.086 42.656 5.609 1 97.88 83 LYS A CA 1
ATOM 673 C C . LYS A 1 83 ? -11.602 41.656 6.629 1 97.88 83 LYS A C 1
ATOM 675 O O . LYS A 1 83 ? -11.617 40.438 6.363 1 97.88 83 LYS A O 1
ATOM 680 N N . ALA A 1 84 ? -11.961 42.125 7.758 1 97.75 84 ALA A N 1
ATOM 681 C CA . ALA A 1 84 ? -12.539 41.25 8.773 1 97.75 84 ALA A CA 1
ATOM 682 C C . ALA A 1 84 ? -13.828 40.625 8.273 1 97.75 84 ALA A C 1
ATOM 684 O O . ALA A 1 84 ? -14.078 39.438 8.539 1 97.75 84 ALA A O 1
ATOM 685 N N . ARG A 1 85 ? -14.602 41.406 7.598 1 97.44 85 ARG A N 1
ATOM 686 C CA . ARG A 1 85 ? -15.836 40.906 7.02 1 97.44 85 ARG A CA 1
ATOM 687 C C . ARG A 1 85 ? -15.555 39.844 5.965 1 97.44 85 ARG A C 1
ATOM 689 O O . ARG A 1 85 ? -16.266 38.844 5.883 1 97.44 85 ARG A O 1
ATOM 696 N N . GLU A 1 86 ? -14.594 40.031 5.195 1 97.12 86 GLU A N 1
ATOM 697 C CA . GLU A 1 86 ? -14.195 39.062 4.18 1 97.12 86 GLU A CA 1
ATOM 698 C C . GLU A 1 86 ? -13.797 37.719 4.812 1 97.12 86 GLU A C 1
ATOM 700 O O . GLU A 1 86 ? -14.203 36.656 4.34 1 97.12 86 GLU A O 1
ATOM 705 N N . LEU A 1 87 ? -12.953 37.781 5.82 1 97.94 87 LEU A N 1
ATOM 706 C CA . LEU A 1 87 ? -12.555 36.594 6.543 1 97.94 87 LEU A CA 1
ATOM 707 C C . LEU A 1 87 ? -13.766 35.875 7.105 1 97.94 87 LEU A C 1
ATOM 709 O O . LEU A 1 87 ? -13.898 34.656 6.953 1 97.94 87 LEU A O 1
ATOM 713 N N . SER A 1 88 ? -14.633 36.656 7.707 1 96.44 88 SER A N 1
ATOM 714 C CA . SER A 1 88 ? -15.828 36.094 8.328 1 96.44 88 SER A CA 1
ATOM 715 C C . SER A 1 88 ? -16.719 35.406 7.297 1 96.44 88 SER A C 1
ATOM 717 O O . SER A 1 88 ? -17.25 34.312 7.551 1 96.44 88 SER A O 1
ATOM 719 N N . LYS A 1 89 ? -16.875 36 6.195 1 96.44 89 LYS A N 1
ATOM 720 C CA . LYS A 1 89 ? -17.672 35.438 5.113 1 96.44 89 LYS A CA 1
ATOM 721 C C . LYS A 1 89 ? -17.141 34.094 4.66 1 96.44 89 LYS A C 1
ATOM 723 O O . LYS A 1 89 ? -17.906 33.219 4.254 1 96.44 89 LYS A O 1
ATOM 728 N N . ARG A 1 90 ? -15.883 33.906 4.793 1 95.62 90 ARG A N 1
ATOM 729 C CA . ARG A 1 90 ? -15.234 32.688 4.34 1 95.62 90 ARG A CA 1
ATOM 730 C C . ARG A 1 90 ? -15.07 31.688 5.488 1 95.62 90 ARG A C 1
ATOM 732 O O . ARG A 1 90 ? -14.461 30.641 5.32 1 95.62 90 ARG A O 1
ATOM 739 N N . GLY A 1 91 ? -15.547 32.062 6.574 1 96.12 91 GLY A N 1
ATOM 740 C CA . GLY A 1 91 ? -15.469 31.203 7.734 1 96.12 91 GLY A CA 1
ATOM 741 C C . GLY A 1 91 ? -14.078 31.125 8.328 1 96.12 91 GLY A C 1
ATOM 742 O O . GLY A 1 91 ? -13.711 30.109 8.938 1 96.12 91 GLY A O 1
ATOM 743 N N . ILE A 1 92 ? -13.273 32.125 8.117 1 98.12 92 ILE A N 1
ATOM 744 C CA . ILE A 1 92 ? -11.898 32.125 8.609 1 98.12 92 ILE A CA 1
ATOM 745 C C . ILE A 1 92 ? -11.82 32.969 9.891 1 98.12 92 ILE A C 1
ATOM 747 O O . ILE A 1 92 ? -12.336 34.062 9.953 1 98.12 92 ILE A O 1
ATOM 751 N N . LYS A 1 93 ? -11.164 32.438 10.891 1 97.56 93 LYS A N 1
ATOM 752 C CA . LYS A 1 93 ? -10.984 33.094 12.172 1 97.56 93 LYS A CA 1
ATOM 753 C C . LYS A 1 93 ? -9.531 33.5 12.367 1 97.56 93 LYS A C 1
ATOM 755 O O . LYS A 1 93 ? -8.617 32.781 11.992 1 97.56 93 LYS A O 1
ATOM 760 N N . LEU A 1 94 ? -9.375 34.656 12.898 1 98.12 94 LEU A N 1
ATOM 761 C CA . LEU A 1 94 ? -8.078 35.125 13.375 1 98.12 94 LEU A CA 1
ATOM 762 C C . LEU A 1 94 ? -7.965 34.969 14.891 1 98.12 94 LEU A C 1
ATOM 764 O O . LEU A 1 94 ? -8.758 35.562 15.625 1 98.12 94 LEU A O 1
ATOM 768 N N . VAL A 1 95 ? -7.012 34.188 15.305 1 97.69 95 VAL A N 1
ATOM 769 C CA . VAL A 1 95 ? -6.855 33.906 16.734 1 97.69 95 VAL A CA 1
ATOM 770 C C . VAL A 1 95 ? -5.484 34.375 17.203 1 97.69 95 VAL A C 1
ATOM 772 O O . VAL A 1 95 ? -4.457 34 16.641 1 97.69 95 VAL A O 1
ATOM 775 N N . PHE A 1 96 ? -5.492 35.25 18.219 1 97.44 96 PHE A N 1
ATOM 776 C CA . PHE A 1 96 ? -4.25 35.812 18.734 1 97.44 96 PHE A CA 1
ATOM 777 C C . PHE A 1 96 ? -3.697 34.969 19.875 1 97.44 96 PHE A C 1
ATOM 779 O O . PHE A 1 96 ? -4.445 34.25 20.547 1 97.44 96 PHE A O 1
ATOM 786 N N . PHE A 1 97 ? -2.445 35.094 20.094 1 97.12 97 PHE A N 1
ATOM 787 C CA . PHE A 1 97 ? -1.686 34.312 21.078 1 97.12 97 PHE A CA 1
ATOM 788 C C . PHE A 1 97 ? -2.352 34.375 22.438 1 97.12 97 PHE A C 1
ATOM 790 O O . PHE A 1 97 ? -2.443 33.375 23.141 1 97.12 97 PHE A O 1
ATOM 797 N N . ASP A 1 98 ? -2.904 35.5 22.859 1 94.62 98 ASP A N 1
ATOM 798 C CA . ASP A 1 98 ? -3.406 35.719 24.203 1 94.62 98 ASP A CA 1
ATOM 799 C C . ASP A 1 98 ? -4.875 35.312 24.312 1 94.62 98 ASP A C 1
ATOM 801 O O . ASP A 1 98 ? -5.441 35.281 25.422 1 94.62 98 ASP A O 1
ATOM 805 N N . HIS A 1 99 ? -5.453 35 23.203 1 94.25 99 HIS A N 1
ATOM 806 C CA . HIS A 1 99 ? -6.84 34.562 23.234 1 94.25 99 HIS A CA 1
ATOM 807 C C . HIS A 1 99 ? -6.973 33.188 23.891 1 94.25 99 HIS A C 1
ATOM 809 O O . HIS A 1 99 ? -6.105 32.344 23.719 1 94.25 99 HIS A O 1
ATOM 815 N N . GLU A 1 100 ? -8.031 32.906 24.547 1 93.69 100 GLU A N 1
ATOM 816 C CA . GLU A 1 100 ? -8.242 31.672 25.297 1 93.69 100 GLU A CA 1
ATOM 817 C C . GLU A 1 100 ? -8.328 30.469 24.359 1 93.69 100 GLU A C 1
ATOM 819 O O . GLU A 1 100 ? -7.949 29.359 24.734 1 93.69 100 GLU A O 1
ATOM 824 N N . SER A 1 101 ? -8.742 30.672 23.156 1 94.94 101 SER A N 1
ATOM 825 C CA . SER A 1 101 ? -8.938 29.578 22.203 1 94.94 101 SER A CA 1
ATOM 826 C C . SER A 1 101 ? -7.645 29.25 21.453 1 94.94 101 SER A C 1
ATOM 828 O O . SER A 1 101 ? -7.605 28.328 20.641 1 94.94 101 SER A O 1
ATOM 830 N N . PHE A 1 102 ? -6.621 30.047 21.75 1 97.5 102 PHE A N 1
ATOM 831 C CA . PHE A 1 102 ? -5.352 29.781 21.078 1 97.5 102 PHE A CA 1
ATOM 832 C C . PHE A 1 102 ? -4.789 28.438 21.5 1 97.5 102 PHE A C 1
ATOM 834 O O . PHE A 1 102 ? -4.762 28.109 22.688 1 97.5 102 PHE A O 1
ATOM 841 N N . PRO A 1 103 ? -4.367 27.594 20.562 1 96.94 103 PRO A N 1
ATOM 842 C CA . PRO A 1 103 ? -3.91 26.25 20.891 1 96.94 103 PRO A CA 1
ATOM 843 C C . PRO A 1 103 ? -2.711 26.25 21.844 1 96.94 103 PRO A C 1
ATOM 845 O O . PRO A 1 103 ? -1.712 26.922 21.578 1 96.94 103 PRO A O 1
ATOM 848 N N . ARG A 1 104 ? -2.74 25.484 22.844 1 95.38 104 ARG A N 1
ATOM 849 C CA . ARG A 1 104 ? -1.7 25.438 23.859 1 95.38 104 ARG A CA 1
ATOM 850 C C . ARG A 1 104 ? -0.384 24.922 23.281 1 95.38 104 ARG A C 1
ATOM 852 O O . ARG A 1 104 ? 0.69 25.391 23.672 1 95.38 104 ARG A O 1
ATOM 859 N N . CYS A 1 105 ? -0.484 23.984 22.375 1 96.12 105 CYS A N 1
ATOM 860 C CA . CYS A 1 105 ? 0.715 23.391 21.797 1 96.12 105 CYS A CA 1
ATOM 861 C C . CYS A 1 105 ? 1.574 24.438 21.109 1 96.12 105 CYS A C 1
ATOM 863 O O . CYS A 1 105 ? 2.801 24.312 21.062 1 96.12 105 CYS A O 1
ATOM 865 N N . PHE A 1 106 ? 1.009 25.484 20.594 1 97.62 106 PHE A N 1
ATOM 866 C CA . PHE A 1 106 ? 1.751 26.547 19.938 1 97.62 106 PHE A CA 1
ATOM 867 C C . PHE A 1 106 ? 2.395 27.469 20.953 1 97.62 106 PHE A C 1
ATOM 869 O O . PHE A 1 106 ? 3.426 28.094 20.688 1 97.62 106 PHE A O 1
ATOM 876 N N . LYS A 1 107 ? 1.811 27.578 22.109 1 96.06 107 LYS A N 1
ATOM 877 C CA . LYS A 1 107 ? 2.334 28.453 23.156 1 96.06 107 LYS A CA 1
ATOM 878 C C . LYS A 1 107 ? 3.604 27.875 23.766 1 96.06 107 LYS A C 1
ATOM 880 O O . LYS A 1 107 ? 4.41 28.609 24.344 1 96.06 107 LYS A O 1
ATOM 885 N N . GLU A 1 108 ? 3.799 26.625 23.625 1 94.25 108 GLU A N 1
ATOM 886 C CA . GLU A 1 108 ? 4.816 25.906 24.375 1 94.25 108 GLU A CA 1
ATOM 887 C C . GLU A 1 108 ? 6.113 25.797 23.578 1 94.25 108 GLU A C 1
ATOM 889 O O . GLU A 1 108 ? 7.105 25.25 24.078 1 94.25 108 GLU A O 1
ATOM 894 N N . ILE A 1 109 ? 6.137 26.297 22.438 1 96.5 109 ILE A N 1
ATOM 895 C CA . ILE A 1 109 ? 7.359 26.172 21.641 1 96.5 109 ILE A CA 1
ATOM 896 C C . ILE A 1 109 ? 8.172 27.469 21.766 1 96.5 109 ILE A C 1
ATOM 898 O O . ILE A 1 109 ? 7.625 28.516 22.094 1 96.5 109 ILE A O 1
ATOM 902 N N . PRO A 1 110 ? 9.5 27.469 21.5 1 95.5 110 PRO A N 1
ATOM 903 C CA . PRO A 1 110 ? 10.383 28.625 21.672 1 95.5 110 PRO A CA 1
ATOM 904 C C . PRO A 1 110 ? 9.984 29.797 20.766 1 95.5 110 PRO A C 1
ATOM 906 O O . PRO A 1 110 ? 10.086 30.953 21.188 1 95.5 110 PRO A O 1
ATOM 909 N N . ASP A 1 111 ? 9.57 29.516 19.609 1 95.88 111 ASP A N 1
ATOM 910 C CA . ASP A 1 111 ? 9.172 30.531 18.656 1 95.88 111 ASP A CA 1
ATOM 911 C C . ASP A 1 111 ? 7.695 30.391 18.281 1 95.88 111 ASP A C 1
ATOM 913 O O . ASP A 1 111 ? 7.363 30.031 17.156 1 95.88 111 ASP A O 1
ATOM 917 N N . PRO A 1 112 ? 6.895 30.797 19.156 1 97.6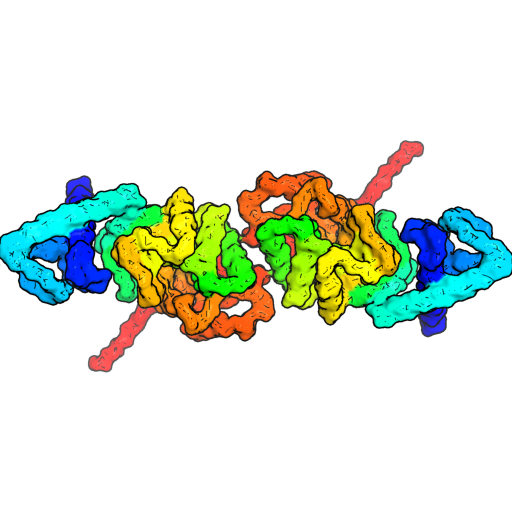9 112 PRO A N 1
ATOM 918 C CA . PRO A 1 112 ? 5.465 30.625 18.891 1 97.69 112 PRO A CA 1
ATOM 919 C C . PRO A 1 112 ? 4.922 31.609 17.859 1 97.69 112 PRO A C 1
ATOM 921 O O . PRO A 1 112 ? 5.473 32.719 17.703 1 97.69 112 PRO A O 1
ATOM 924 N N . PRO A 1 113 ? 3.916 31.188 17.141 1 98.12 113 PRO A N 1
ATOM 925 C CA . PRO A 1 113 ? 3.189 32.188 16.375 1 98.12 113 PRO A CA 1
ATOM 926 C C . PRO A 1 113 ? 2.416 33.156 17.266 1 98.12 113 PRO A C 1
ATOM 928 O O . PRO A 1 113 ? 1.955 32.781 18.344 1 98.12 113 PRO A O 1
ATOM 931 N N . HIS A 1 114 ? 2.291 34.375 16.812 1 97.44 114 HIS A N 1
ATOM 932 C CA . HIS A 1 114 ? 1.61 35.406 17.625 1 97.44 114 HIS A CA 1
ATOM 933 C C . HIS A 1 114 ? 0.136 35.5 17.25 1 97.44 114 HIS A C 1
ATOM 935 O O . HIS A 1 114 ? -0.654 36.094 17.969 1 97.44 114 HIS A O 1
ATOM 941 N N . TRP A 1 115 ? -0.186 34.969 16.156 1 98.12 115 TRP A N 1
ATOM 942 C CA . TRP A 1 115 ? -1.551 34.812 15.656 1 98.12 115 TRP A CA 1
ATOM 943 C C . TRP A 1 115 ? -1.654 33.656 14.68 1 98.12 115 TRP A C 1
ATOM 945 O O . TRP A 1 115 ? -0.638 33.125 14.203 1 98.12 115 TRP A O 1
ATOM 955 N N . ILE A 1 116 ? -2.85 33.125 14.453 1 98.56 116 ILE A N 1
ATOM 956 C CA . ILE A 1 116 ? -3.086 32.156 13.383 1 98.56 116 ILE A CA 1
ATOM 957 C C . ILE A 1 116 ? -4.438 32.438 12.727 1 98.56 116 ILE A C 1
ATOM 959 O O . ILE A 1 116 ? -5.387 32.844 13.398 1 98.56 116 ILE A O 1
ATOM 963 N N . PHE A 1 117 ? -4.402 32.281 11.445 1 98.69 117 PHE A N 1
ATOM 964 C CA . PHE A 1 117 ? -5.652 32.219 10.703 1 98.69 117 PHE A CA 1
ATOM 965 C C . PHE A 1 117 ? -6.145 30.766 10.633 1 98.69 117 PHE A C 1
ATOM 967 O O . PHE A 1 117 ? -5.375 29.859 10.312 1 98.69 117 PHE A O 1
ATOM 974 N N . VAL A 1 118 ? -7.457 30.562 10.922 1 98.62 118 VAL A N 1
ATOM 975 C CA . VAL A 1 118 ? -7.992 29.203 11.016 1 98.62 118 VAL A CA 1
ATOM 976 C C . VAL A 1 118 ? -9.242 29.078 10.148 1 98.62 118 VAL A C 1
ATOM 978 O O . VAL A 1 118 ? -10.18 29.859 10.289 1 98.62 118 VAL A O 1
ATOM 981 N N . GLU A 1 119 ? -9.234 28.219 9.281 1 98.5 119 GLU A N 1
ATOM 982 C CA . GLU A 1 119 ? -10.406 27.812 8.523 1 98.5 119 GLU A CA 1
ATOM 983 C C . GLU A 1 119 ? -10.82 26.391 8.867 1 98.5 119 GLU A C 1
ATOM 985 O O . GLU A 1 119 ? -10.047 25.453 8.688 1 98.5 119 GLU A O 1
ATOM 990 N N . GLY A 1 120 ? -12.047 26.172 9.383 1 98.06 120 GLY A N 1
ATOM 991 C CA . GLY A 1 120 ? -12.5 24.875 9.852 1 98.06 120 GLY A CA 1
ATOM 992 C C . GLY A 1 120 ? -12.562 24.766 11.359 1 98.06 120 GLY A C 1
ATOM 993 O O . GLY A 1 120 ? -12.672 25.781 12.055 1 98.06 120 GLY A O 1
ATOM 994 N N . SER A 1 121 ? -12.5 23.609 11.906 1 96.88 121 SER A N 1
ATOM 995 C CA . SER A 1 121 ? -12.727 23.359 13.328 1 96.88 121 SER A CA 1
ATOM 996 C C . SER A 1 121 ? -11.484 23.672 14.148 1 96.88 121 SER A C 1
ATOM 998 O O . SER A 1 121 ? -10.461 23 14.016 1 96.88 121 SER A O 1
ATOM 1000 N N . LEU A 1 122 ? -11.641 24.594 15.055 1 96.62 122 LEU A N 1
ATOM 1001 C CA . LEU A 1 122 ? -10.547 24.984 15.945 1 96.62 122 LEU A CA 1
ATOM 1002 C C . LEU A 1 122 ? -10.211 23.859 16.922 1 96.62 122 LEU A C 1
ATOM 1004 O O . LEU A 1 122 ? -9.07 23.734 17.375 1 96.62 122 LEU A O 1
ATOM 1008 N N . GLU A 1 123 ? -11.156 23.016 17.156 1 96.5 123 GLU A N 1
ATOM 1009 C CA . GLU A 1 123 ? -11.016 21.938 18.125 1 96.5 123 GLU A CA 1
ATOM 1010 C C . GLU A 1 123 ? -9.945 20.938 17.688 1 96.5 123 GLU A C 1
ATOM 1012 O O . GLU A 1 123 ? -9.281 20.328 18.516 1 96.5 123 GLU A O 1
ATOM 1017 N N . ASN A 1 124 ? -9.758 20.797 16.406 1 97.94 124 ASN A N 1
ATOM 1018 C CA . ASN A 1 124 ? -8.773 19.859 15.859 1 97.94 124 ASN A CA 1
ATOM 1019 C C . ASN A 1 124 ? -7.359 20.203 16.312 1 97.94 124 ASN A C 1
ATOM 1021 O O . ASN A 1 124 ? -6.488 19.328 16.359 1 97.94 124 ASN A O 1
ATOM 1025 N N . LEU A 1 125 ? -7.133 21.453 16.688 1 98.19 125 LEU A N 1
ATOM 1026 C CA . LEU A 1 125 ? -5.797 21.922 17.047 1 98.19 125 LEU A CA 1
ATOM 1027 C C . LEU A 1 125 ? -5.453 21.516 18.484 1 98.19 125 LEU A C 1
ATOM 1029 O O . LEU A 1 125 ? -4.316 21.703 18.922 1 98.19 125 LEU A O 1
ATOM 1033 N N . ASN A 1 126 ? -6.438 20.922 19.141 1 96.38 126 ASN A N 1
ATOM 1034 C CA . ASN A 1 126 ? -6.23 20.484 20.516 1 96.38 126 ASN A CA 1
ATOM 1035 C C . ASN A 1 126 ? -6.34 18.969 20.641 1 96.38 126 ASN A C 1
ATOM 1037 O O . ASN A 1 126 ? -6.27 18.422 21.75 1 96.38 126 ASN A O 1
ATOM 1041 N N . CYS A 1 127 ? -6.461 18.266 19.578 1 95.75 127 CYS A N 1
ATOM 1042 C CA . CYS A 1 127 ? -6.598 16.812 19.562 1 95.75 127 CYS A CA 1
ATOM 1043 C C . CYS A 1 127 ? -5.234 16.141 19.422 1 95.75 127 CYS A C 1
ATOM 1045 O O . CYS A 1 127 ? -4.277 16.766 18.953 1 95.75 127 CYS A O 1
ATOM 1047 N N . LYS A 1 128 ? -5.172 14.883 19.859 1 96.06 128 LYS A N 1
ATOM 1048 C CA . LYS A 1 128 ? -3.986 14.078 19.562 1 96.06 128 LYS A CA 1
ATOM 1049 C C . LYS A 1 128 ? -3.785 13.93 18.062 1 96.06 128 LYS A C 1
ATOM 1051 O O . LYS A 1 128 ? -4.73 13.641 17.328 1 96.06 128 LYS A O 1
ATOM 1056 N N . SER A 1 129 ? -2.541 14.188 17.688 1 97.69 129 SER A N 1
ATOM 1057 C CA . SER A 1 129 ? -2.357 14.164 16.234 1 97.69 129 SER A CA 1
ATOM 1058 C C . SER A 1 129 ? -1.036 13.508 15.859 1 97.69 129 SER A C 1
ATOM 1060 O O . SER A 1 129 ? -0.123 13.414 16.672 1 97.69 129 SER A O 1
ATOM 1062 N N . VAL A 1 130 ? -1.022 12.945 14.672 1 98.69 130 VAL A N 1
ATOM 1063 C CA . VAL A 1 130 ? 0.161 12.406 14 1 98.69 130 VAL A CA 1
ATOM 1064 C C . VAL A 1 130 ? 0.48 13.25 12.773 1 98.69 130 VAL A C 1
ATOM 1066 O O . VAL A 1 130 ? -0.353 13.391 11.867 1 98.69 130 VAL A O 1
ATOM 1069 N N . ALA A 1 131 ? 1.658 13.859 12.812 1 98.88 131 ALA A N 1
ATOM 1070 C CA . ALA A 1 131 ? 2.086 14.578 11.609 1 98.88 131 ALA A CA 1
ATOM 1071 C C . ALA A 1 131 ? 2.746 13.633 10.617 1 98.88 131 ALA A C 1
ATOM 1073 O O . ALA A 1 131 ? 3.639 12.859 10.977 1 98.88 131 ALA A O 1
ATOM 1074 N N . ILE A 1 132 ? 2.273 13.633 9.406 1 98.94 132 ILE A N 1
ATOM 1075 C CA . ILE A 1 132 ? 2.82 12.836 8.312 1 98.94 132 ILE A CA 1
ATOM 1076 C C . ILE A 1 132 ? 3.379 13.758 7.227 1 98.94 132 ILE A C 1
ATOM 1078 O O . ILE A 1 132 ? 2.627 14.492 6.578 1 98.94 132 ILE A O 1
ATOM 1082 N N . VAL A 1 133 ? 4.738 13.742 7.074 1 98.88 133 VAL A N 1
ATOM 1083 C CA . VAL A 1 133 ? 5.418 14.664 6.172 1 98.88 133 VAL A CA 1
ATOM 1084 C C . VAL A 1 133 ? 6.438 13.914 5.328 1 98.88 133 VAL A C 1
ATOM 1086 O O . VAL A 1 133 ? 6.73 12.742 5.594 1 98.88 133 VAL A O 1
ATOM 1089 N N . GLY A 1 134 ? 6.934 14.57 4.266 1 98.5 134 GLY A N 1
ATOM 1090 C CA . GLY A 1 134 ? 7.953 13.953 3.438 1 98.5 134 GLY A CA 1
ATOM 1091 C C . GLY A 1 134 ? 8.18 14.68 2.125 1 98.5 134 GLY A C 1
ATOM 1092 O O . GLY A 1 134 ? 7.801 15.844 1.98 1 98.5 134 GLY A O 1
ATOM 1093 N N . THR A 1 135 ? 8.773 13.992 1.167 1 97.88 135 THR A N 1
ATOM 1094 C CA . THR A 1 135 ? 9.203 14.547 -0.109 1 97.88 135 THR A CA 1
ATOM 1095 C C . THR A 1 135 ? 8 14.945 -0.959 1 97.88 135 THR A C 1
ATOM 1097 O O . THR A 1 135 ? 6.926 14.352 -0.845 1 97.88 135 THR A O 1
ATOM 1100 N N . ARG A 1 136 ? 8.203 15.938 -1.82 1 96.94 136 ARG A N 1
ATOM 1101 C CA . ARG A 1 136 ? 7.18 16.391 -2.756 1 96.94 136 ARG A CA 1
ATOM 1102 C C . ARG A 1 136 ? 7.062 15.453 -3.947 1 96.94 136 ARG A C 1
ATOM 1104 O O . ARG A 1 136 ? 6.113 15.539 -4.727 1 96.94 136 ARG A O 1
ATOM 1111 N N . LYS A 1 137 ? 8.062 14.57 -4.07 1 97.56 137 LYS A N 1
ATOM 1112 C CA . LYS A 1 137 ? 8.109 13.602 -5.156 1 97.56 137 LYS A CA 1
ATOM 1113 C C . LYS A 1 137 ? 8.328 12.188 -4.617 1 97.56 137 LYS A C 1
ATOM 1115 O O . LYS A 1 137 ? 9.367 11.578 -4.879 1 97.56 137 LYS A O 1
ATOM 1120 N N . PRO A 1 138 ? 7.316 11.609 -4.055 1 97.94 138 PRO A N 1
ATOM 1121 C CA . PRO A 1 138 ? 7.5 10.305 -3.412 1 97.94 138 PRO A CA 1
ATOM 1122 C C . PRO A 1 138 ? 7.625 9.164 -4.422 1 97.94 138 PRO A C 1
ATOM 1124 O O . PRO A 1 138 ? 7.062 9.242 -5.516 1 97.94 138 PRO A O 1
ATOM 1127 N N . SER A 1 139 ? 8.43 8.18 -4.062 1 97.81 139 SER A N 1
ATOM 1128 C CA . SER A 1 139 ? 8.438 6.902 -4.773 1 97.81 139 SER A CA 1
ATOM 1129 C C . SER A 1 139 ? 7.172 6.102 -4.492 1 97.81 139 SER A C 1
ATOM 1131 O O . SER A 1 139 ? 6.359 6.492 -3.652 1 97.81 139 SER A O 1
ATOM 1133 N N . ASP A 1 140 ? 6.988 4.945 -5.168 1 97.12 140 ASP A N 1
ATOM 1134 C CA . ASP A 1 140 ? 5.879 4.035 -4.902 1 97.12 140 ASP A CA 1
ATOM 1135 C C . ASP A 1 140 ? 5.914 3.531 -3.463 1 97.12 140 ASP A C 1
ATOM 1137 O O . ASP A 1 140 ? 4.867 3.307 -2.852 1 97.12 140 ASP A O 1
ATOM 1141 N N . ASP A 1 141 ? 7.137 3.408 -2.977 1 97.75 141 ASP A N 1
ATOM 1142 C CA . ASP A 1 141 ? 7.285 2.965 -1.595 1 97.75 141 ASP A CA 1
ATOM 1143 C C . ASP A 1 141 ? 6.75 4.012 -0.621 1 97.75 141 ASP A C 1
ATOM 1145 O O . ASP A 1 141 ? 6.047 3.676 0.334 1 97.75 141 ASP A O 1
ATOM 1149 N N . GLY A 1 142 ? 7.113 5.273 -0.894 1 98.5 142 GLY A N 1
ATOM 1150 C CA . GLY A 1 142 ? 6.621 6.355 -0.054 1 98.5 142 GLY A CA 1
ATOM 1151 C C . GLY A 1 142 ? 5.109 6.465 -0.052 1 98.5 142 GLY A C 1
ATOM 1152 O O . GLY A 1 142 ? 4.496 6.676 0.998 1 98.5 142 GLY A O 1
ATOM 1153 N N . ILE A 1 143 ? 4.566 6.324 -1.213 1 98.69 143 ILE A N 1
ATOM 1154 C CA . ILE A 1 143 ? 3.117 6.371 -1.356 1 98.69 143 ILE A CA 1
ATOM 1155 C C . ILE A 1 143 ? 2.484 5.219 -0.578 1 98.69 143 ILE A C 1
ATOM 1157 O O . ILE A 1 143 ? 1.538 5.422 0.186 1 98.69 143 ILE A O 1
ATOM 1161 N N . PHE A 1 144 ? 3.059 4.059 -0.712 1 98.75 144 PHE A N 1
ATOM 1162 C CA . PHE A 1 144 ? 2.572 2.859 -0.045 1 98.75 144 PHE A CA 1
ATOM 1163 C C . PHE A 1 144 ? 2.619 3.023 1.47 1 98.75 144 PHE A C 1
ATOM 1165 O O . PHE A 1 144 ? 1.639 2.742 2.16 1 98.75 144 PHE A O 1
ATOM 1172 N N . ILE A 1 145 ? 3.697 3.488 1.969 1 98.81 145 ILE A N 1
ATOM 1173 C CA . ILE A 1 145 ? 3.887 3.631 3.408 1 98.81 145 ILE A CA 1
ATOM 1174 C C . ILE A 1 145 ? 2.91 4.672 3.955 1 98.81 145 ILE A C 1
ATOM 1176 O O . ILE A 1 145 ? 2.326 4.48 5.023 1 98.81 145 ILE A O 1
ATOM 1180 N N . THR A 1 146 ? 2.699 5.762 3.219 1 98.81 146 THR A N 1
ATOM 1181 C CA . THR A 1 146 ? 1.774 6.805 3.648 1 98.81 146 THR A CA 1
ATOM 1182 C C . THR A 1 146 ? 0.353 6.258 3.75 1 98.81 146 THR A C 1
ATOM 1184 O O . THR A 1 146 ? -0.326 6.461 4.758 1 98.81 146 THR A O 1
ATOM 1187 N N . LYS A 1 147 ? -0.061 5.523 2.715 1 98.75 147 LYS A N 1
ATOM 1188 C CA . LYS A 1 147 ? -1.394 4.926 2.721 1 98.75 147 LYS A CA 1
ATOM 1189 C C . LYS A 1 147 ? -1.546 3.936 3.871 1 98.75 147 LYS A C 1
ATOM 1191 O O . LYS A 1 147 ? -2.58 3.908 4.543 1 98.75 147 LYS A O 1
ATOM 1196 N N . LEU A 1 148 ? -0.502 3.158 4.086 1 98.75 148 LEU A N 1
ATOM 1197 C CA . LEU A 1 148 ? -0.505 2.135 5.125 1 98.75 148 LEU A CA 1
ATOM 1198 C C . LEU A 1 148 ? -0.697 2.76 6.5 1 98.75 148 LEU A C 1
ATOM 1200 O O . LEU A 1 148 ? -1.538 2.307 7.281 1 98.75 148 LEU A O 1
ATOM 1204 N N . ILE A 1 149 ? 0.047 3.818 6.785 1 98.56 149 ILE A N 1
ATOM 1205 C CA . ILE A 1 149 ? 0.027 4.367 8.141 1 98.56 149 ILE A CA 1
ATOM 1206 C C . ILE A 1 149 ? -1.287 5.105 8.375 1 98.56 149 ILE A C 1
ATOM 1208 O O . ILE A 1 149 ? -1.866 5.023 9.461 1 98.56 149 ILE A O 1
ATOM 1212 N N . VAL A 1 150 ? -1.831 5.848 7.398 1 98.69 150 VAL A N 1
ATOM 1213 C CA . VAL A 1 150 ? -3.084 6.566 7.594 1 98.69 150 VAL A CA 1
ATOM 1214 C C . VAL A 1 150 ? -4.215 5.574 7.852 1 98.69 150 VAL A C 1
ATOM 1216 O O . VAL A 1 150 ? -5 5.75 8.789 1 98.69 150 VAL A O 1
ATOM 1219 N N . ALA A 1 151 ? -4.234 4.477 7.043 1 98.38 151 ALA A N 1
ATOM 1220 C CA . ALA A 1 151 ? -5.254 3.447 7.246 1 98.38 151 ALA A CA 1
ATOM 1221 C C . ALA A 1 151 ? -5.141 2.828 8.633 1 98.38 151 ALA A C 1
ATOM 1223 O O . ALA A 1 151 ? -6.148 2.48 9.25 1 98.38 151 ALA A O 1
ATOM 1224 N N . SER A 1 152 ? -3.932 2.746 9.117 1 98.12 152 SER A N 1
ATOM 1225 C CA . SER A 1 152 ? -3.666 2.098 10.398 1 98.12 152 SER A CA 1
ATOM 1226 C C . SER A 1 152 ? -4.086 2.986 11.562 1 98.12 152 SER A C 1
ATOM 1228 O O . SER A 1 152 ? -4.199 2.516 12.695 1 98.12 152 SER A O 1
ATOM 1230 N N . LEU A 1 153 ? -4.32 4.258 11.32 1 97.25 153 LEU A N 1
ATOM 1231 C CA . LEU A 1 153 ? -4.668 5.199 12.383 1 97.25 153 LEU A CA 1
ATOM 1232 C C . LEU A 1 153 ? -6.176 5.23 12.609 1 97.25 153 LEU A C 1
ATOM 1234 O O . LEU A 1 153 ? -6.652 5.816 13.586 1 97.25 153 LEU A O 1
ATOM 1238 N N . LEU A 1 154 ? -6.875 4.578 11.703 1 96.62 154 LEU A N 1
ATOM 1239 C CA . LEU A 1 154 ? -8.328 4.602 11.789 1 96.62 154 LEU A CA 1
ATOM 1240 C C . LEU A 1 154 ? -8.797 4.078 13.148 1 96.62 154 LEU A C 1
ATOM 1242 O O . LEU A 1 154 ? -8.32 3.045 13.617 1 96.62 154 LEU A O 1
ATOM 1246 N N . ASN A 1 155 ? -9.633 4.816 13.828 1 92.81 155 ASN A N 1
ATOM 1247 C CA . ASN A 1 155 ? -10.297 4.457 15.078 1 92.81 155 ASN A CA 1
ATOM 1248 C C . ASN A 1 155 ? -9.312 4.402 16.234 1 92.81 155 ASN A C 1
ATOM 1250 O O . ASN A 1 155 ? -9.453 3.574 17.141 1 92.81 155 ASN A O 1
ATOM 1254 N N . ARG A 1 156 ? -8.281 5.242 16.156 1 93.31 156 ARG A N 1
ATOM 1255 C CA . ARG A 1 156 ? -7.301 5.238 17.234 1 93.31 156 ARG A CA 1
ATOM 1256 C C . ARG A 1 156 ? -7.273 6.582 17.953 1 93.31 156 ARG A C 1
ATOM 1258 O O . ARG A 1 156 ? -6.414 6.816 18.797 1 93.31 156 ARG A O 1
ATOM 1265 N N . GLY A 1 157 ? -8.094 7.496 17.562 1 93.12 157 GLY A N 1
ATOM 1266 C CA . GLY A 1 157 ? -8.273 8.75 18.281 1 93.12 157 GLY A CA 1
ATOM 1267 C C . GLY A 1 157 ? -7.293 9.828 17.859 1 93.12 157 GLY A C 1
ATOM 1268 O O . GLY A 1 157 ? -7.059 10.781 18.594 1 93.12 157 GLY A O 1
ATOM 1269 N N . PHE A 1 158 ? -6.688 9.633 16.75 1 96 158 PHE A N 1
ATOM 1270 C CA . PHE A 1 158 ? -5.734 10.617 16.25 1 96 158 PHE A CA 1
ATOM 1271 C C . PHE A 1 158 ? -6.297 11.352 15.031 1 96 158 PHE A C 1
ATOM 1273 O O . PHE A 1 158 ? -7.023 10.766 14.234 1 96 158 PHE A O 1
ATOM 1280 N N . ILE A 1 159 ? -5.98 12.57 14.898 1 98 159 ILE A N 1
ATOM 1281 C CA . ILE A 1 159 ? -6.129 13.258 13.617 1 98 159 ILE A CA 1
ATOM 1282 C C . ILE A 1 159 ? -4.766 13.375 12.938 1 98 159 ILE A C 1
ATOM 1284 O O . ILE A 1 159 ? -3.738 13.031 13.531 1 98 159 ILE A O 1
ATOM 1288 N N . THR A 1 160 ? -4.742 13.75 11.68 1 98.81 160 THR A N 1
ATOM 1289 C CA . THR A 1 160 ? -3.471 13.875 10.977 1 98.81 160 THR A CA 1
ATOM 1290 C C . THR A 1 160 ? -3.125 15.336 10.727 1 98.81 160 THR A C 1
ATOM 1292 O O . THR A 1 160 ? -4.008 16.203 10.734 1 98.81 160 THR A O 1
ATOM 1295 N N . VAL A 1 161 ? -1.85 15.633 10.633 1 98.88 161 VAL A N 1
ATOM 1296 C CA . VAL A 1 161 ? -1.333 16.969 10.336 1 98.88 161 VAL A CA 1
ATOM 1297 C C . VAL A 1 161 ? -0.338 16.891 9.18 1 98.88 161 VAL A C 1
ATOM 1299 O O . VAL A 1 161 ? 0.515 15.992 9.148 1 98.88 161 VAL A O 1
ATOM 1302 N N . SER A 1 162 ? -0.474 17.75 8.203 1 98.81 162 SER A N 1
ATOM 1303 C CA . SER A 1 162 ? 0.502 17.844 7.125 1 98.81 162 SER A CA 1
ATOM 1304 C C . SER A 1 162 ? 0.492 19.234 6.5 1 98.81 162 SER A C 1
ATOM 1306 O O . SER A 1 162 ? -0.231 20.125 6.957 1 98.81 162 SER A O 1
ATOM 1308 N N . GLY A 1 163 ? 1.295 19.516 5.492 1 97.44 163 GLY A N 1
ATOM 1309 C CA . GLY A 1 163 ? 1.536 20.875 5.027 1 97.44 163 GLY A CA 1
ATOM 1310 C C . GLY A 1 163 ? 0.779 21.219 3.756 1 97.44 163 GLY A C 1
ATOM 1311 O O . GLY A 1 163 ? 0.811 22.359 3.295 1 97.44 163 GLY A O 1
ATOM 1312 N N . LEU A 1 164 ? 0.248 20.219 3.076 1 97.19 164 LEU A N 1
ATOM 1313 C CA . LEU A 1 164 ? -0.54 20.375 1.857 1 97.19 164 LEU A CA 1
ATOM 1314 C C . LEU A 1 164 ? 0.366 20.469 0.634 1 97.19 164 LEU A C 1
ATOM 1316 O O . LEU A 1 164 ? -0.109 20.719 -0.476 1 97.19 164 LEU A O 1
ATOM 1320 N N . ALA A 1 165 ? 1.696 20.438 0.818 1 95.56 165 ALA A N 1
ATOM 1321 C CA . ALA A 1 165 ? 2.613 20.375 -0.318 1 95.56 165 ALA A CA 1
ATOM 1322 C C . ALA A 1 165 ? 2.336 19.156 -1.184 1 95.56 165 ALA A C 1
ATOM 1324 O O . ALA A 1 165 ? 1.631 18.234 -0.762 1 95.56 165 ALA A O 1
ATOM 1325 N N . TYR A 1 166 ? 2.9 19.188 -2.352 1 96.75 166 TYR A N 1
ATOM 1326 C CA . TYR A 1 166 ? 2.812 18 -3.195 1 96.75 166 TYR A CA 1
ATOM 1327 C C . TYR A 1 166 ? 3.42 16.797 -2.496 1 96.75 166 TYR A C 1
ATOM 1329 O O . TYR A 1 166 ? 4.188 16.938 -1.542 1 96.75 166 TYR A O 1
ATOM 1337 N N . GLY A 1 167 ? 3.002 15.586 -3.033 1 98 167 GLY A N 1
ATOM 1338 C CA . GLY A 1 167 ? 3.646 14.367 -2.576 1 98 167 GLY A CA 1
ATOM 1339 C C . GLY A 1 167 ? 3.033 13.805 -1.308 1 98 167 GLY A C 1
ATOM 1340 O O . GLY A 1 167 ? 1.818 13.602 -1.235 1 98 167 GLY A O 1
ATOM 1341 N N . ILE A 1 168 ? 3.859 13.609 -0.34 1 98.69 168 ILE A N 1
ATOM 1342 C CA . ILE A 1 168 ? 3.459 12.898 0.869 1 98.69 168 ILE A CA 1
ATOM 1343 C C . ILE A 1 168 ? 2.346 13.672 1.576 1 98.69 168 ILE A C 1
ATOM 1345 O O . ILE A 1 168 ? 1.377 13.078 2.055 1 98.69 168 ILE A O 1
ATOM 1349 N N . ASP A 1 169 ? 2.434 14.984 1.61 1 98.62 169 ASP A N 1
ATOM 1350 C CA . ASP A 1 169 ? 1.453 15.797 2.324 1 98.62 169 ASP A CA 1
ATOM 1351 C C . ASP A 1 169 ? 0.052 15.594 1.752 1 98.62 169 ASP A C 1
ATOM 1353 O O . ASP A 1 169 ? -0.896 15.328 2.494 1 98.62 169 ASP A O 1
ATOM 1357 N N . GLN A 1 170 ? -0.067 15.711 0.531 1 98.62 170 GLN A N 1
ATOM 1358 C CA . GLN A 1 170 ? -1.384 15.609 -0.088 1 98.62 170 GLN A CA 1
ATOM 1359 C C . GLN A 1 170 ? -1.938 14.188 0.031 1 98.62 170 GLN A C 1
ATOM 1361 O O . GLN A 1 170 ? -3.145 14 0.207 1 98.62 170 GLN A O 1
ATOM 1366 N N . ILE A 1 171 ? -1.049 13.203 -0.092 1 98.62 171 ILE A N 1
ATOM 1367 C CA . ILE A 1 171 ? -1.485 11.82 0.063 1 98.62 171 ILE A CA 1
ATOM 1368 C C . ILE A 1 171 ? -2.004 11.602 1.482 1 98.62 171 ILE A C 1
ATOM 1370 O O . ILE A 1 171 ? -3.037 10.961 1.679 1 98.62 171 ILE A O 1
ATOM 1374 N N . ALA A 1 172 ? -1.341 12.156 2.441 1 98.88 172 ALA A N 1
ATOM 1375 C CA . ALA A 1 172 ? -1.771 12.047 3.832 1 98.88 172 ALA A CA 1
ATOM 1376 C C . ALA A 1 172 ? -3.166 12.641 4.023 1 98.88 172 ALA A C 1
ATOM 1378 O O . ALA A 1 172 ? -4.027 12.023 4.656 1 98.88 172 ALA A O 1
ATOM 1379 N N . HIS A 1 173 ? -3.359 13.789 3.441 1 98.88 173 HIS A N 1
ATOM 1380 C CA . HIS A 1 173 ? -4.66 14.438 3.561 1 98.88 173 HIS A CA 1
ATOM 1381 C C . HIS A 1 173 ? -5.742 13.641 2.842 1 98.88 173 HIS A C 1
ATOM 1383 O O . HIS A 1 173 ? -6.805 13.367 3.408 1 98.88 173 HIS A O 1
ATOM 1389 N N . SER A 1 174 ? -5.453 13.25 1.613 1 98.62 174 SER A N 1
ATOM 1390 C CA . SER A 1 174 ? -6.434 12.523 0.813 1 98.62 174 SER A CA 1
ATOM 1391 C C . SER A 1 174 ? -6.828 11.211 1.479 1 98.62 174 SER A C 1
ATOM 1393 O O . SER A 1 174 ? -8.008 10.859 1.524 1 98.62 174 SER A O 1
ATOM 1395 N N . GLU A 1 175 ? -5.844 10.516 1.938 1 98.62 175 GLU A N 1
ATOM 1396 C CA . GLU A 1 175 ? -6.121 9.25 2.613 1 98.62 175 GLU A CA 1
ATOM 1397 C C . GLU A 1 175 ? -6.883 9.477 3.914 1 98.62 175 GLU A C 1
ATOM 1399 O O . GLU A 1 175 ? -7.738 8.672 4.285 1 98.62 175 GLU A O 1
ATOM 1404 N N . SER A 1 176 ? -6.582 10.539 4.641 1 98.75 176 SER A N 1
ATOM 1405 C CA . SER A 1 176 ? -7.336 10.875 5.844 1 98.75 176 SER A CA 1
ATOM 1406 C C . SER A 1 176 ? -8.812 11.094 5.531 1 98.75 176 SER A C 1
ATOM 1408 O O . SER A 1 176 ? -9.68 10.57 6.227 1 98.75 176 SER A O 1
ATOM 1410 N N . LEU A 1 177 ? -9.031 11.844 4.496 1 98.44 177 LEU A N 1
ATOM 1411 C CA . LEU A 1 177 ? -10.398 12.109 4.074 1 98.44 177 LEU A CA 1
ATOM 1412 C C . LEU A 1 177 ? -11.117 10.82 3.699 1 98.44 177 LEU A C 1
ATOM 1414 O O . LEU A 1 177 ? -12.289 10.633 4.051 1 98.44 177 LEU A O 1
ATOM 1418 N N . ARG A 1 178 ? -10.359 9.961 3.084 1 97.62 178 ARG A N 1
ATOM 1419 C CA . ARG A 1 178 ? -10.914 8.688 2.631 1 97.62 178 ARG A CA 1
ATOM 1420 C C . ARG A 1 178 ? -11.469 7.887 3.801 1 97.62 178 ARG A C 1
ATOM 1422 O O . ARG A 1 178 ? -12.5 7.227 3.67 1 97.62 178 ARG A O 1
ATOM 1429 N N . TYR A 1 179 ? -10.828 7.988 4.918 1 97.62 179 TYR A N 1
ATOM 1430 C CA . TYR A 1 179 ? -11.195 7.145 6.051 1 97.62 179 TYR A CA 1
ATOM 1431 C C . TYR A 1 179 ? -11.938 7.945 7.109 1 97.62 179 TYR A C 1
ATOM 1433 O O . TYR A 1 179 ? -12.156 7.465 8.227 1 97.62 179 TYR A O 1
ATOM 1441 N N . GLY A 1 180 ? -12.234 9.188 6.84 1 97.19 180 GLY A N 1
ATOM 1442 C CA . GLY A 1 180 ? -12.992 10.016 7.766 1 97.19 180 GLY A CA 1
ATOM 1443 C C . GLY A 1 180 ? -12.18 10.484 8.961 1 97.19 180 GLY A C 1
ATOM 1444 O O . GLY A 1 180 ? -12.727 10.734 10.031 1 97.19 180 GLY A O 1
ATOM 1445 N N . ILE A 1 181 ? -10.898 10.539 8.797 1 98.06 181 ILE A N 1
ATOM 1446 C CA . ILE A 1 181 ? -10.016 11.055 9.836 1 98.06 181 ILE A CA 1
ATOM 1447 C C . ILE A 1 181 ? -9.828 12.562 9.648 1 98.06 181 ILE A C 1
ATOM 1449 O O . ILE A 1 181 ? -9.344 13.008 8.609 1 98.06 181 ILE A O 1
ATOM 1453 N N . PRO A 1 182 ? -10.219 13.336 10.617 1 98.31 182 PRO A N 1
ATOM 1454 C CA . PRO A 1 182 ? -9.938 14.766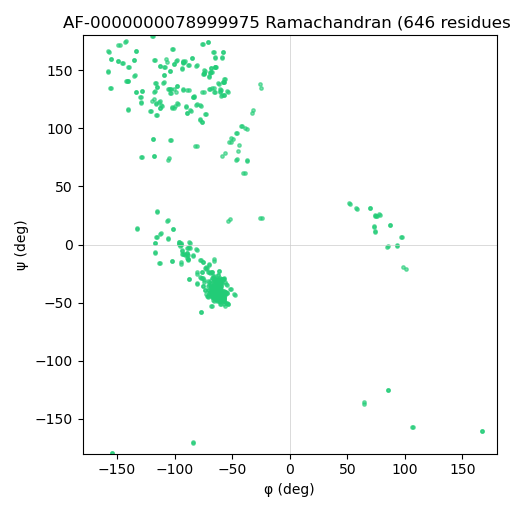 10.469 1 98.31 182 PRO A CA 1
ATOM 1455 C C . PRO A 1 182 ? -8.453 15.062 10.273 1 98.31 182 PRO A C 1
ATOM 1457 O O . PRO A 1 182 ? -7.605 14.375 10.844 1 98.31 182 PRO A O 1
ATOM 1460 N N . THR A 1 183 ? -8.188 16.031 9.43 1 98.88 183 THR A N 1
ATOM 1461 C CA . THR A 1 183 ? -6.809 16.375 9.117 1 98.88 183 THR A CA 1
ATOM 1462 C C . THR A 1 183 ? -6.598 17.875 9.141 1 98.88 183 THR A C 1
ATOM 1464 O O . THR A 1 183 ? -7.52 18.641 8.844 1 98.88 183 THR A O 1
ATOM 1467 N N . VAL A 1 184 ? -5.387 18.328 9.57 1 98.88 184 VAL A N 1
ATOM 1468 C CA . VAL A 1 184 ? -5.035 19.734 9.664 1 98.88 184 VAL A CA 1
ATOM 1469 C C . VAL A 1 184 ? -3.947 20.062 8.648 1 98.88 184 VAL A C 1
ATOM 1471 O O . VAL A 1 184 ? -2.887 19.438 8.633 1 98.88 184 VAL A O 1
ATOM 1474 N N . ALA A 1 185 ? -4.227 21 7.801 1 98.88 185 ALA A N 1
ATOM 1475 C CA . ALA A 1 185 ? -3.234 21.516 6.859 1 98.88 185 ALA A CA 1
ATOM 1476 C C . ALA A 1 185 ? -2.596 22.797 7.383 1 98.88 185 ALA A C 1
ATOM 1478 O O . ALA A 1 185 ? -3.291 23.781 7.648 1 98.88 185 ALA A O 1
ATOM 1479 N N . VAL A 1 186 ? -1.331 22.797 7.539 1 98.81 186 VAL A N 1
ATOM 1480 C CA . VAL A 1 186 ? -0.583 23.969 7.949 1 98.81 186 VAL A CA 1
ATOM 1481 C C . VAL A 1 186 ? 0.104 24.594 6.734 1 98.81 186 VAL A C 1
ATOM 1483 O O . VAL A 1 186 ? 1.033 24.016 6.172 1 98.81 186 VAL A O 1
ATOM 1486 N N . LEU A 1 187 ? -0.262 25.812 6.438 1 98.25 187 LEU A N 1
ATOM 1487 C CA . LEU A 1 187 ? 0.2 26.422 5.191 1 98.25 187 LEU A CA 1
ATOM 1488 C C . LEU A 1 187 ? 1.462 27.234 5.426 1 98.25 187 LEU A C 1
ATOM 1490 O O . LEU A 1 187 ? 1.673 27.766 6.52 1 98.25 187 LEU A O 1
ATOM 1494 N N . GLY A 1 188 ? 2.264 27.312 4.348 1 97.25 188 GLY A N 1
ATOM 1495 C CA . GLY A 1 188 ? 3.418 28.203 4.34 1 97.25 188 GLY A CA 1
ATOM 1496 C C . GLY A 1 188 ? 3.174 29.484 3.584 1 97.25 188 GLY A C 1
ATOM 1497 O O . GLY A 1 188 ? 4.121 30.172 3.189 1 97.25 188 GLY A O 1
ATOM 1498 N N . ASN A 1 189 ? 1.938 29.75 3.281 1 97.25 189 ASN A N 1
ATOM 1499 C CA . ASN A 1 189 ? 1.481 30.938 2.578 1 97.25 189 ASN A CA 1
ATOM 1500 C C . ASN A 1 189 ? 0.149 31.438 3.129 1 97.25 189 ASN A C 1
ATOM 1502 O O . ASN A 1 189 ? -0.401 30.859 4.062 1 97.25 189 ASN A O 1
ATOM 1506 N N . GLY A 1 190 ? -0.289 32.562 2.629 1 97.5 190 GLY A N 1
ATOM 1507 C CA . GLY A 1 190 ? -1.55 33.125 3.074 1 97.5 190 GLY A CA 1
ATOM 1508 C C . GLY A 1 190 ? -2.75 32.281 2.723 1 97.5 190 GLY A C 1
ATOM 1509 O O . GLY A 1 190 ? -2.758 31.609 1.689 1 97.5 190 GLY A O 1
ATOM 1510 N N . ILE A 1 191 ? -3.768 32.375 3.479 1 96.94 191 ILE A N 1
ATOM 1511 C CA . ILE A 1 191 ? -4.918 31.484 3.432 1 96.94 191 ILE A CA 1
ATOM 1512 C C . ILE A 1 191 ? -5.715 31.734 2.15 1 96.94 191 ILE A C 1
ATOM 1514 O O . ILE A 1 191 ? -6.48 30.859 1.713 1 96.94 191 ILE A O 1
ATOM 1518 N N . PHE A 1 192 ? -5.496 32.906 1.48 1 96.19 192 PHE A N 1
ATOM 1519 C CA . PHE A 1 192 ? -6.227 33.219 0.258 1 96.19 192 PHE A CA 1
ATOM 1520 C C . PHE A 1 192 ? -5.441 32.781 -0.971 1 96.19 192 PHE A C 1
ATOM 1522 O O . PHE A 1 192 ? -5.949 32.844 -2.094 1 96.19 192 PHE A O 1
ATOM 1529 N N . ASN A 1 193 ? -4.227 32.312 -0.729 1 94.94 193 ASN A N 1
ATOM 1530 C CA . ASN A 1 193 ? -3.375 31.922 -1.847 1 94.94 193 ASN A CA 1
ATOM 1531 C C . ASN A 1 193 ? -3.43 30.406 -2.082 1 94.94 193 ASN A C 1
ATOM 1533 O O . ASN A 1 193 ? -3.389 29.625 -1.131 1 94.94 193 ASN A O 1
ATOM 1537 N N . GLU A 1 194 ? -3.529 30.125 -3.324 1 92.44 194 GLU A N 1
ATOM 1538 C CA . GLU A 1 194 ? -3.449 28.719 -3.689 1 92.44 194 GLU A CA 1
ATOM 1539 C C . GLU A 1 194 ? -2.006 28.297 -3.951 1 92.44 194 GLU A C 1
ATOM 1541 O O . GLU A 1 194 ? -1.414 28.688 -4.961 1 92.44 194 GLU A O 1
ATOM 1546 N N . TYR A 1 195 ? -1.583 27.484 -3.1 1 90.06 195 TYR A N 1
ATOM 1547 C CA . TYR A 1 195 ? -0.259 26.891 -3.27 1 90.06 195 TYR A CA 1
ATOM 1548 C C . TYR A 1 195 ? -0.154 25.562 -2.539 1 90.06 195 TYR A C 1
ATOM 1550 O O . TYR A 1 195 ? -0.542 25.453 -1.373 1 90.06 195 TYR A O 1
ATOM 1558 N N . PRO A 1 196 ? 0.436 24.547 -3.277 1 93.38 196 PRO A N 1
ATOM 1559 C CA . PRO A 1 196 ? 0.789 24.516 -4.699 1 93.38 196 PRO A CA 1
ATOM 1560 C C . PRO A 1 196 ? -0.434 24.562 -5.613 1 93.38 196 PRO A C 1
ATOM 1562 O O . PRO A 1 196 ? -1.568 24.469 -5.137 1 93.38 196 PRO A O 1
ATOM 1565 N N . LYS A 1 197 ? -0.11 24.828 -6.797 1 92.06 197 LYS A N 1
ATOM 1566 C CA . LYS A 1 197 ? -1.2 24.922 -7.766 1 92.06 197 LYS A CA 1
ATOM 1567 C C . LYS A 1 197 ? -2.047 23.641 -7.742 1 92.06 197 LYS A C 1
ATOM 1569 O O . LYS A 1 197 ? -1.513 22.531 -7.695 1 92.06 197 LYS A O 1
ATOM 1574 N N . GLY A 1 198 ? -3.404 23.797 -7.672 1 92.12 198 GLY A N 1
ATOM 1575 C CA . GLY A 1 198 ? -4.309 22.672 -7.707 1 92.12 198 GLY A CA 1
ATOM 1576 C C . GLY A 1 198 ? -4.68 22.156 -6.328 1 92.12 198 GLY A C 1
ATOM 1577 O O . GLY A 1 198 ? -5.496 21.234 -6.199 1 92.12 198 GLY A O 1
ATOM 1578 N N . SER A 1 199 ? -4.168 22.734 -5.281 1 93.75 199 SER A N 1
ATOM 1579 C CA . SER A 1 199 ? -4.367 22.234 -3.926 1 93.75 199 SER A CA 1
ATOM 1580 C C . SER A 1 199 ? -5.676 22.734 -3.334 1 93.75 199 SER A C 1
ATOM 1582 O O . SER A 1 199 ? -6.137 22.234 -2.307 1 93.75 199 SER A O 1
ATOM 1584 N N . ASN A 1 200 ? -6.355 23.641 -3.969 1 94.44 200 ASN A N 1
ATOM 1585 C CA . ASN A 1 200 ? -7.551 24.25 -3.404 1 94.44 200 ASN A CA 1
ATOM 1586 C C . ASN A 1 200 ? -8.68 23.25 -3.227 1 94.44 200 ASN A C 1
ATOM 1588 O O . ASN A 1 200 ? -9.438 23.312 -2.256 1 94.44 200 ASN A O 1
ATOM 1592 N N . ILE A 1 201 ? -8.773 22.391 -4.172 1 96.31 201 ILE A N 1
ATOM 1593 C CA . ILE A 1 201 ? -9.828 21.391 -4.098 1 96.31 201 ILE A CA 1
ATOM 1594 C C . ILE A 1 201 ? -9.641 20.531 -2.848 1 96.31 201 ILE A C 1
ATOM 1596 O O . ILE A 1 201 ? -10.586 20.312 -2.09 1 96.31 201 ILE A O 1
ATOM 1600 N N . LEU A 1 202 ? -8.438 20.094 -2.719 1 98 202 LEU A N 1
ATOM 1601 C CA . LEU A 1 202 ? -8.133 19.281 -1.54 1 98 202 LEU A CA 1
ATOM 1602 C C . LEU A 1 202 ? -8.344 20.094 -0.263 1 98 202 LEU A C 1
ATOM 1604 O O . LEU A 1 202 ? -8.914 19.594 0.705 1 98 202 LEU A O 1
ATOM 1608 N N . ARG A 1 203 ? -7.934 21.297 -0.279 1 97.62 203 ARG A N 1
ATOM 1609 C CA . ARG A 1 203 ? -8.109 22.203 0.863 1 97.62 203 ARG A CA 1
ATOM 1610 C C . ARG A 1 203 ? -9.578 22.328 1.238 1 97.62 203 ARG A C 1
ATOM 1612 O O . ARG A 1 203 ? -9.938 22.234 2.414 1 97.62 203 ARG A O 1
ATOM 1619 N N . GLU A 1 204 ? -10.391 22.562 0.294 1 97.44 204 GLU A N 1
ATOM 1620 C CA . GLU A 1 204 ? -11.828 22.703 0.509 1 97.44 204 GLU A CA 1
ATOM 1621 C C . GLU A 1 204 ? -12.422 21.422 1.09 1 97.44 204 GLU A C 1
ATOM 1623 O O . GLU A 1 204 ? -13.273 21.469 1.98 1 97.44 204 GLU A O 1
ATOM 1628 N N . GLN A 1 205 ? -11.977 20.312 0.587 1 98.44 205 GLN A N 1
ATOM 1629 C CA . GLN A 1 205 ? -12.461 19.031 1.075 1 98.44 205 GLN A CA 1
ATOM 1630 C C . GLN A 1 205 ? -12.07 18.812 2.533 1 98.44 205 GLN A C 1
ATOM 1632 O O . GLN A 1 205 ? -12.828 18.234 3.307 1 98.44 205 GLN A O 1
ATOM 1637 N N . ILE A 1 206 ? -10.883 19.25 2.904 1 98.62 206 ILE A N 1
ATOM 1638 C CA . ILE A 1 206 ? -10.414 19.125 4.281 1 98.62 206 ILE A CA 1
ATOM 1639 C C . ILE A 1 206 ? -11.398 19.812 5.223 1 98.62 206 ILE A C 1
ATOM 1641 O O . ILE A 1 206 ? -11.883 19.203 6.184 1 98.62 206 ILE A O 1
ATOM 1645 N N . VAL A 1 207 ? -11.766 21.016 4.883 1 98.38 207 VAL A N 1
ATOM 1646 C CA . VAL A 1 207 ? -12.641 21.812 5.746 1 98.38 207 VAL A CA 1
ATOM 1647 C C . VAL A 1 207 ? -14.055 21.219 5.723 1 98.38 207 VAL A C 1
ATOM 1649 O O . VAL A 1 207 ? -14.672 21.047 6.773 1 98.38 207 VAL A O 1
ATOM 1652 N N . LYS A 1 208 ? -14.508 20.906 4.555 1 97.88 208 LYS A N 1
ATOM 1653 C CA . LYS A 1 208 ? -15.859 20.359 4.375 1 97.88 208 LYS A CA 1
ATOM 1654 C C . LYS A 1 208 ? -16.062 19.094 5.188 1 97.88 208 LYS A C 1
ATOM 1656 O O . LYS A 1 208 ? -17.156 18.812 5.66 1 97.88 208 LYS A O 1
ATOM 1661 N N . HIS A 1 209 ? -15 18.359 5.426 1 97.75 209 HIS A N 1
ATOM 1662 C CA . HIS A 1 209 ? -15.125 17.078 6.086 1 97.75 209 HIS A CA 1
ATOM 1663 C C . HIS A 1 209 ? -14.625 17.141 7.523 1 97.75 209 HIS A C 1
ATOM 1665 O O . HIS A 1 209 ? -14.156 16.141 8.07 1 97.75 209 HIS A O 1
ATOM 1671 N N . GLY A 1 210 ? -14.57 18.297 8.039 1 97.69 210 GLY A N 1
ATOM 1672 C CA . GLY A 1 210 ? -14.352 18.453 9.469 1 97.69 210 GLY A CA 1
ATOM 1673 C C . GLY A 1 210 ? -12.906 18.719 9.828 1 97.69 210 GLY A C 1
ATOM 1674 O O . GLY A 1 210 ? -12.539 18.719 11.008 1 97.69 210 GLY A O 1
ATOM 1675 N N . GLY A 1 211 ? -12.062 18.906 8.805 1 98.62 211 GLY A N 1
ATOM 1676 C CA . GLY A 1 211 ? -10.672 19.25 9.055 1 98.62 211 GLY A CA 1
ATOM 1677 C C . GLY A 1 211 ? -10.445 20.734 9.273 1 98.62 211 GLY A C 1
ATOM 1678 O O . GLY A 1 211 ? -11.398 21.469 9.531 1 98.62 211 GLY A O 1
ATOM 1679 N N . THR A 1 212 ? -9.164 21.094 9.297 1 98.75 212 THR A N 1
ATOM 1680 C CA . THR A 1 212 ? -8.781 22.484 9.586 1 98.75 212 THR A CA 1
ATOM 1681 C C . THR A 1 212 ? -7.605 22.906 8.703 1 98.75 212 THR A C 1
ATOM 1683 O O . THR A 1 212 ? -6.719 22.094 8.414 1 98.75 212 THR A O 1
ATOM 1686 N N . VAL A 1 213 ? -7.652 24.094 8.258 1 98.75 213 VAL A N 1
ATOM 1687 C CA . VAL A 1 213 ? -6.527 24.719 7.566 1 98.75 213 VAL A CA 1
ATOM 1688 C C . VAL A 1 213 ? -6.039 25.938 8.352 1 98.75 213 VAL A C 1
ATOM 1690 O O . VAL A 1 213 ? -6.84 26.781 8.766 1 98.75 213 VAL A O 1
ATOM 1693 N N . ILE A 1 214 ? -4.723 26.031 8.57 1 98.75 214 ILE A N 1
ATOM 1694 C CA . ILE A 1 214 ? -4.227 27.156 9.359 1 98.75 214 ILE A CA 1
ATOM 1695 C C . ILE A 1 214 ? -2.998 27.75 8.68 1 98.75 214 ILE A C 1
ATOM 1697 O O . ILE A 1 214 ? -2.334 27.094 7.883 1 98.75 214 ILE A O 1
ATOM 1701 N N . THR A 1 215 ? -2.699 28.984 9 1 98.56 215 THR A N 1
ATOM 1702 C CA . THR A 1 215 ? -1.475 29.672 8.609 1 98.56 215 THR A CA 1
ATOM 1703 C C . THR A 1 215 ? -1.181 30.844 9.547 1 98.56 215 THR A C 1
ATOM 1705 O O . THR A 1 215 ? -2.1 31.422 10.125 1 98.56 215 THR A O 1
ATOM 1708 N N . GLU A 1 216 ? 0.069 31.109 9.719 1 98.31 216 GLU A N 1
ATOM 1709 C CA . GLU A 1 216 ? 0.437 32.281 10.484 1 98.31 216 GLU A CA 1
ATOM 1710 C C . GLU A 1 216 ? 0.729 33.469 9.57 1 98.31 216 GLU A C 1
ATOM 1712 O O . GLU A 1 216 ? 0.981 34.594 10.039 1 98.31 216 GLU A O 1
ATOM 1717 N N . TYR A 1 217 ? 0.601 33.281 8.297 1 97.88 217 TYR A N 1
ATOM 1718 C CA . TYR A 1 217 ? 0.923 34.312 7.328 1 97.88 217 TYR A CA 1
ATOM 1719 C C . TYR A 1 217 ? -0.315 35.125 6.973 1 97.88 217 TYR A C 1
ATOM 1721 O O . TYR A 1 217 ? -1.443 34.656 7.152 1 97.88 217 TYR A O 1
ATOM 1729 N N . LEU A 1 218 ? -0.047 36.344 6.488 1 97.38 218 LEU A N 1
ATOM 1730 C CA . LEU A 1 218 ? -1.149 37.25 6.156 1 97.38 218 LEU A CA 1
ATOM 1731 C C . LEU A 1 218 ? -1.979 36.688 5.008 1 97.38 218 LEU A C 1
ATOM 1733 O O . LEU A 1 218 ? -1.471 35.906 4.184 1 97.38 218 LEU A O 1
ATOM 1737 N N . PRO A 1 219 ? -3.234 37 4.895 1 96.69 219 PRO A N 1
ATOM 1738 C CA . PRO A 1 219 ? -4.184 36.312 4.02 1 96.69 219 PRO A CA 1
ATOM 1739 C C . PRO A 1 219 ? -3.719 36.281 2.564 1 96.69 219 PRO A C 1
ATOM 1741 O O . PRO A 1 219 ? -3.869 35.25 1.897 1 96.69 219 PRO A O 1
ATOM 1744 N N . ARG A 1 220 ? -3.066 37.281 2.125 1 95.19 220 ARG A N 1
ATOM 1745 C CA . ARG A 1 220 ? -2.678 37.312 0.721 1 95.19 220 ARG A CA 1
ATOM 1746 C C . ARG A 1 220 ? -1.164 37.188 0.568 1 95.19 220 ARG A C 1
ATOM 1748 O O . ARG A 1 220 ? -0.625 37.438 -0.517 1 95.19 220 ARG A O 1
ATOM 1755 N N . GLN A 1 221 ? -0.51 36.875 1.67 1 95 221 GLN A N 1
ATOM 1756 C CA . GLN A 1 221 ? 0.945 36.781 1.652 1 95 221 GLN A CA 1
ATOM 1757 C C . GLN A 1 221 ? 1.396 35.594 0.789 1 95 221 GLN A C 1
ATOM 1759 O O . GLN A 1 221 ? 0.853 34.5 0.896 1 95 221 GLN A O 1
ATOM 1764 N N . SER A 1 222 ? 2.381 35.812 -0.046 1 93.56 222 SER A N 1
ATOM 1765 C CA . SER A 1 222 ? 2.902 34.781 -0.94 1 93.56 222 SER A CA 1
ATOM 1766 C C . SER A 1 222 ? 3.771 33.781 -0.184 1 93.56 222 SER A C 1
ATOM 1768 O O . SER A 1 222 ? 4.023 33.938 1.011 1 93.56 222 SER A O 1
ATOM 1770 N N . TYR A 1 223 ? 4.137 32.75 -0.925 1 92 223 TYR A N 1
ATOM 1771 C CA . TYR A 1 223 ? 5 31.734 -0.356 1 92 223 TYR A CA 1
ATOM 1772 C C . TYR A 1 223 ? 6.473 32.094 -0.524 1 92 223 TYR A C 1
ATOM 1774 O O . TYR A 1 223 ? 6.816 32.938 -1.362 1 92 223 TYR A O 1
ATOM 1782 N N . SER A 1 224 ? 7.27 31.562 0.368 1 92.44 224 SER A N 1
ATOM 1783 C CA . SER A 1 224 ? 8.727 31.625 0.266 1 92.44 224 SER A CA 1
ATOM 1784 C C . SER A 1 224 ? 9.375 30.406 0.901 1 92.44 224 SER A C 1
ATOM 1786 O O . SER A 1 224 ? 8.75 29.703 1.697 1 92.44 224 SER A O 1
ATOM 1788 N N . ALA A 1 225 ? 10.594 30.125 0.494 1 92.38 225 ALA A N 1
ATOM 1789 C CA . ALA A 1 225 ? 11.336 29.031 1.106 1 92.38 225 ALA A CA 1
ATOM 1790 C C . ALA A 1 225 ? 11.43 29.203 2.619 1 92.38 225 ALA A C 1
ATOM 1792 O O . ALA A 1 225 ? 11.281 28.25 3.375 1 92.38 225 ALA A O 1
ATOM 1793 N N . GLU A 1 226 ? 11.633 30.359 2.959 1 93.12 226 GLU A N 1
ATOM 1794 C CA . GLU A 1 226 ? 11.742 30.672 4.379 1 93.12 226 GLU A CA 1
ATOM 1795 C C . GLU A 1 226 ? 10.43 30.406 5.105 1 93.12 226 GLU A C 1
ATOM 1797 O O . GLU A 1 226 ? 10.43 29.859 6.219 1 93.12 226 GLU A O 1
ATOM 1802 N N . ASN A 1 227 ? 9.312 30.781 4.5 1 94.69 227 ASN A N 1
ATOM 1803 C CA . ASN A 1 227 ? 8 30.516 5.082 1 94.69 227 ASN A CA 1
ATOM 1804 C C . ASN A 1 227 ? 7.789 29.031 5.324 1 94.69 227 ASN A C 1
ATOM 1806 O O . ASN A 1 227 ? 7.301 28.641 6.383 1 94.69 227 ASN A O 1
ATOM 1810 N N . PHE A 1 228 ? 8.227 28.328 4.348 1 94.94 228 PHE A N 1
ATOM 1811 C CA . PHE A 1 228 ? 7.984 26.891 4.422 1 94.94 228 PHE A CA 1
ATOM 1812 C C . PHE A 1 228 ? 8.805 26.25 5.539 1 94.94 228 PHE A C 1
ATOM 1814 O O . PHE A 1 228 ? 8.312 25.391 6.273 1 94.94 228 PHE A O 1
ATOM 1821 N N . VAL A 1 229 ? 9.984 26.672 5.609 1 94.62 229 VAL A N 1
ATOM 1822 C CA . VAL A 1 229 ? 10.844 26.141 6.66 1 94.62 229 VAL A CA 1
ATOM 1823 C C . VAL A 1 229 ? 10.281 26.516 8.031 1 94.62 229 VAL A C 1
ATOM 1825 O O . VAL A 1 229 ? 10.164 25.672 8.914 1 94.62 229 VAL A O 1
ATOM 1828 N N . ARG A 1 230 ? 9.891 27.75 8.234 1 96.44 230 ARG A N 1
ATOM 1829 C CA . ARG A 1 230 ? 9.359 28.219 9.508 1 96.44 230 ARG A CA 1
ATOM 1830 C C . ARG A 1 230 ? 8.031 27.531 9.836 1 96.44 230 ARG A C 1
ATOM 1832 O O . ARG A 1 230 ? 7.773 27.203 10.992 1 96.44 230 ARG A O 1
ATOM 1839 N N . ARG A 1 231 ? 7.242 27.375 8.812 1 97.69 231 ARG A N 1
ATOM 1840 C CA . ARG A 1 231 ? 5.945 26.719 8.961 1 97.69 231 ARG A CA 1
ATOM 1841 C C . ARG A 1 231 ? 6.109 25.312 9.531 1 97.69 231 ARG A C 1
ATOM 1843 O O . ARG A 1 231 ? 5.277 24.859 10.32 1 97.69 231 ARG A O 1
ATOM 1850 N N . ASN A 1 232 ? 7.215 24.625 9.289 1 98.25 232 ASN A N 1
ATOM 1851 C CA . ASN A 1 232 ? 7.441 23.25 9.75 1 98.25 232 ASN A CA 1
ATOM 1852 C C . ASN A 1 232 ? 7.438 23.172 11.273 1 98.25 232 ASN A C 1
ATOM 1854 O O . ASN A 1 232 ? 7.051 22.156 11.844 1 98.25 232 ASN A O 1
ATOM 1858 N N . ARG A 1 233 ? 7.766 24.25 11.922 1 98.31 233 ARG A N 1
ATOM 1859 C CA . ARG A 1 233 ? 7.766 24.25 13.383 1 98.31 233 ARG A CA 1
ATOM 1860 C C . ARG A 1 233 ? 6.355 24.062 13.938 1 98.31 233 ARG A C 1
ATOM 1862 O O . ARG A 1 233 ? 6.172 23.469 15 1 98.31 233 ARG A O 1
ATOM 1869 N N . LEU A 1 234 ? 5.387 24.562 13.188 1 98.69 234 LEU A N 1
ATOM 1870 C CA . LEU A 1 234 ? 4 24.469 13.633 1 98.69 234 LEU A CA 1
ATOM 1871 C C . LEU A 1 234 ? 3.467 23.047 13.445 1 98.69 234 LEU A C 1
ATOM 1873 O O . LEU A 1 234 ? 2.674 22.562 14.258 1 98.69 234 LEU A O 1
ATOM 1877 N N . GLN A 1 235 ? 3.879 22.391 12.391 1 98.56 235 GLN A N 1
ATOM 1878 C CA . GLN A 1 235 ? 3.521 20.984 12.219 1 98.56 235 GLN A CA 1
ATOM 1879 C C . GLN A 1 235 ? 4.055 20.141 13.375 1 98.56 235 GLN A C 1
ATOM 1881 O O . GLN A 1 235 ? 3.338 19.297 13.922 1 98.56 235 GLN A O 1
ATOM 1886 N N . ALA A 1 236 ? 5.293 20.391 13.688 1 98.5 236 ALA A N 1
ATOM 1887 C CA . ALA A 1 236 ? 5.934 19.672 14.789 1 98.5 236 ALA A CA 1
ATOM 1888 C C . ALA A 1 236 ? 5.266 20 16.125 1 98.5 236 ALA A C 1
ATOM 1890 O O . ALA A 1 236 ? 5.121 19.125 16.984 1 98.5 236 ALA A O 1
ATOM 1891 N N . ALA A 1 237 ? 4.848 21.234 16.312 1 98.44 237 ALA A N 1
ATOM 1892 C CA . ALA A 1 237 ? 4.238 21.656 17.562 1 98.44 237 ALA A CA 1
ATOM 1893 C C . ALA A 1 237 ? 2.873 21.016 17.766 1 98.44 237 ALA A C 1
ATOM 1895 O O . ALA A 1 237 ? 2.482 20.703 18.891 1 98.44 237 ALA A O 1
ATOM 1896 N N . LEU A 1 238 ? 2.168 20.797 16.734 1 97.88 238 LEU A N 1
ATOM 1897 C CA . LEU A 1 238 ? 0.793 20.312 16.781 1 97.88 238 LEU A CA 1
ATOM 1898 C C . LEU A 1 238 ? 0.752 18.812 17.109 1 97.88 238 LEU A C 1
ATOM 1900 O O . LEU A 1 238 ? -0.196 18.344 17.734 1 97.88 238 LEU A O 1
ATOM 1904 N N . CYS A 1 239 ? 1.788 18.078 16.734 1 97.38 239 CYS A N 1
ATOM 1905 C CA . CYS A 1 239 ? 1.646 16.625 16.766 1 97.38 239 CYS A CA 1
ATOM 1906 C C . CYS A 1 239 ? 2.297 16.047 18.016 1 97.38 239 CYS A C 1
ATOM 1908 O O . CYS A 1 239 ? 3.186 16.656 18.609 1 97.38 239 CYS A O 1
ATOM 1910 N N . GLN A 1 240 ? 1.831 14.898 18.406 1 96.5 240 GLN A N 1
ATOM 1911 C CA . GLN A 1 240 ? 2.504 14.094 19.422 1 96.5 240 GLN A CA 1
ATOM 1912 C C . GLN A 1 240 ? 3.547 13.18 18.781 1 96.5 240 GLN A C 1
ATOM 1914 O O . GLN A 1 240 ? 4.527 12.805 19.438 1 96.5 240 GLN A O 1
ATOM 1919 N N . VAL A 1 241 ? 3.256 12.82 17.562 1 98.38 241 VAL A N 1
ATOM 1920 C CA . VAL A 1 241 ? 4.137 11.914 16.828 1 98.38 241 VAL A CA 1
ATOM 1921 C C . VAL A 1 241 ? 4.375 12.461 15.422 1 98.38 241 VAL A C 1
ATOM 1923 O O . VAL A 1 241 ? 3.436 12.883 14.742 1 98.38 241 VAL A O 1
ATOM 1926 N N . LEU A 1 242 ? 5.641 12.492 15.062 1 98.81 242 LEU A N 1
ATOM 1927 C CA . LEU A 1 242 ? 6.008 12.828 13.688 1 98.81 242 LEU A CA 1
ATOM 1928 C C . LEU A 1 242 ? 6.406 11.578 12.914 1 98.81 242 LEU A C 1
ATOM 1930 O O . LEU A 1 242 ? 7.211 10.773 13.391 1 98.81 242 LEU A O 1
ATOM 1934 N N . ILE A 1 243 ? 5.812 11.414 11.719 1 98.88 243 ILE A N 1
ATOM 1935 C CA . ILE A 1 243 ? 6.188 10.336 10.812 1 98.88 243 ILE A CA 1
ATOM 1936 C C . ILE A 1 243 ? 6.719 10.914 9.508 1 98.88 243 ILE A C 1
ATOM 1938 O O . ILE A 1 243 ? 5.945 11.211 8.594 1 98.88 243 ILE A O 1
ATOM 1942 N N . PRO A 1 244 ? 8.008 11.125 9.461 1 98.81 244 PRO A N 1
ATOM 1943 C CA . PRO A 1 244 ? 8.617 11.469 8.172 1 98.81 244 PRO A CA 1
ATOM 1944 C C . PRO A 1 244 ? 8.766 10.266 7.246 1 98.81 244 PRO A C 1
ATOM 1946 O O . PRO A 1 244 ? 9.633 9.414 7.461 1 98.81 244 PRO A O 1
ATOM 1949 N N . VAL A 1 245 ? 7.996 10.086 6.215 1 98.31 245 VAL A N 1
ATOM 1950 C CA . VAL A 1 245 ? 7.824 8.859 5.445 1 98.31 245 VAL A CA 1
ATOM 1951 C C . VAL A 1 245 ? 9.016 8.664 4.516 1 98.31 245 VAL A C 1
ATOM 1953 O O . VAL A 1 245 ? 9.602 7.578 4.457 1 98.31 245 VAL A O 1
ATOM 1956 N N . GLU A 1 246 ? 9.281 9.633 3.637 1 96.94 246 GLU A N 1
ATOM 1957 C CA . GLU A 1 246 ? 10.375 9.656 2.668 1 96.94 246 GLU A CA 1
ATOM 1958 C C . GLU A 1 246 ? 10.977 11.062 2.551 1 96.94 246 GLU A C 1
ATOM 1960 O O . GLU A 1 246 ? 10.281 12.008 2.176 1 96.94 246 GLU A O 1
ATOM 1965 N N . TRP A 1 247 ? 12.281 11.07 2.971 1 96.88 247 TRP A N 1
ATOM 1966 C CA . TRP A 1 247 ? 12.906 12.391 3.012 1 96.88 247 TRP A CA 1
ATOM 1967 C C . TRP A 1 247 ? 14.422 12.281 2.934 1 96.88 247 TRP A C 1
ATOM 1969 O O . TRP A 1 247 ? 14.977 11.18 2.998 1 96.88 247 TRP A O 1
ATOM 1979 N N . LYS A 1 248 ? 15.07 13.359 2.684 1 96.38 248 LYS A N 1
ATOM 1980 C CA . LYS A 1 248 ? 16.531 13.438 2.648 1 96.38 248 LYS A CA 1
ATOM 1981 C C . LYS A 1 248 ? 17.062 14.289 3.797 1 96.38 248 LYS A C 1
ATOM 1983 O O . LYS A 1 248 ? 16.406 15.234 4.234 1 96.38 248 LYS A O 1
ATOM 1988 N N . ILE A 1 249 ? 18.234 14.023 4.184 1 96.38 249 ILE A N 1
ATOM 1989 C CA . ILE A 1 249 ? 18.859 14.672 5.328 1 96.38 249 ILE A CA 1
ATOM 1990 C C . ILE A 1 249 ? 19.016 16.172 5.055 1 96.38 249 ILE A C 1
ATOM 1992 O O . ILE A 1 249 ? 18.875 16.984 5.969 1 96.38 249 ILE A O 1
ATOM 1996 N N . LYS A 1 250 ? 19.234 16.469 3.752 1 94.75 250 LYS A N 1
ATOM 1997 C CA . LYS A 1 250 ? 19.266 17.875 3.338 1 94.75 250 LYS A CA 1
ATOM 1998 C C . LYS A 1 250 ? 18 18.25 2.584 1 94.75 250 LYS A C 1
ATOM 2000 O O . LYS A 1 250 ? 18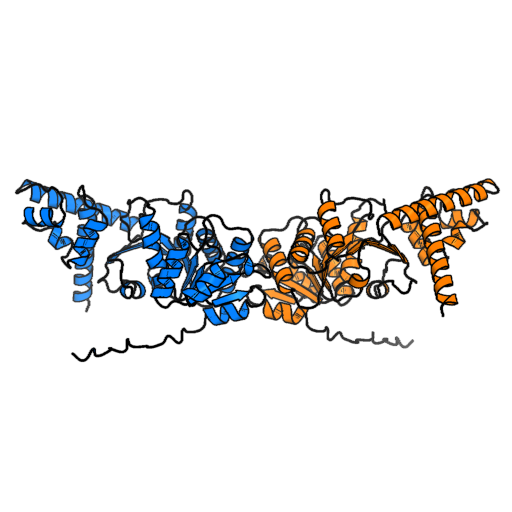.016 18.375 1.357 1 94.75 250 LYS A O 1
ATOM 2005 N N . SER A 1 251 ? 16.953 18.359 3.309 1 93.75 251 SER A N 1
ATOM 2006 C CA . SER A 1 251 ? 15.648 18.656 2.707 1 93.75 251 SER A CA 1
ATOM 2007 C C . SER A 1 251 ? 14.789 19.484 3.646 1 93.75 251 SER A C 1
ATOM 2009 O O . SER A 1 251 ? 15.164 19.734 4.793 1 93.75 251 SER A O 1
ATOM 2011 N N . GLY A 1 252 ? 13.703 19.938 3.146 1 93.56 252 GLY A N 1
ATOM 2012 C CA . GLY A 1 252 ? 12.734 20.656 3.965 1 93.56 252 GLY A CA 1
ATOM 2013 C C . GLY A 1 252 ? 12.172 19.812 5.094 1 93.56 252 GLY A C 1
ATOM 2014 O O . GLY A 1 252 ? 11.961 20.312 6.203 1 93.56 252 GLY A O 1
ATOM 2015 N N . THR A 1 253 ? 11.992 18.562 4.832 1 96.62 253 THR A N 1
ATOM 2016 C CA . THR A 1 253 ? 11.461 17.641 5.832 1 96.62 253 THR A CA 1
ATOM 2017 C C . THR A 1 253 ? 12.414 17.531 7.016 1 96.62 253 THR A C 1
ATOM 2019 O O . THR A 1 253 ? 11.977 17.359 8.156 1 96.62 253 THR A O 1
ATOM 2022 N N . ALA A 1 254 ? 13.672 17.703 6.77 1 97.69 254 ALA A N 1
ATOM 2023 C CA . ALA A 1 254 ? 14.688 17.625 7.824 1 97.69 254 ALA A CA 1
ATOM 2024 C C . ALA A 1 254 ? 14.445 18.672 8.898 1 97.69 254 ALA A C 1
ATOM 2026 O O . ALA A 1 254 ? 14.703 18.438 10.078 1 97.69 254 ALA A O 1
ATOM 2027 N N . HIS A 1 255 ? 13.969 19.781 8.531 1 97.75 255 HIS A N 1
ATOM 2028 C CA . HIS A 1 255 ? 13.664 20.844 9.484 1 97.75 255 HIS A CA 1
ATOM 2029 C C . HIS A 1 255 ? 12.523 20.438 10.414 1 97.75 255 HIS A C 1
ATOM 2031 O O . HIS A 1 255 ? 12.562 20.734 11.609 1 97.75 255 HIS A O 1
ATOM 2037 N N . THR A 1 256 ? 11.539 19.766 9.836 1 98.5 256 THR A N 1
ATOM 2038 C CA . THR A 1 256 ? 10.438 19.297 10.664 1 98.5 256 THR A CA 1
ATOM 2039 C C . THR A 1 256 ? 10.922 18.281 11.68 1 98.5 256 THR A C 1
ATOM 2041 O O . THR A 1 256 ? 10.508 18.312 12.844 1 98.5 256 THR A O 1
ATOM 2044 N N . VAL A 1 257 ? 11.781 17.391 11.195 1 98.69 257 VAL A N 1
ATOM 2045 C CA . VAL A 1 257 ? 12.359 16.375 12.07 1 98.69 257 VAL A CA 1
ATOM 2046 C C . VAL A 1 257 ? 13.141 17.062 13.195 1 98.69 257 VAL A C 1
ATOM 2048 O O . VAL A 1 257 ? 13.023 16.672 14.359 1 98.69 257 VAL A O 1
ATOM 2051 N N . ASP A 1 258 ? 13.867 18.078 12.852 1 98.38 258 ASP A N 1
ATOM 2052 C CA . ASP A 1 258 ? 14.648 18.828 13.836 1 98.38 258 ASP A CA 1
ATOM 2053 C C . ASP A 1 258 ? 13.742 19.5 14.867 1 98.38 258 ASP A C 1
ATOM 2055 O O . ASP A 1 258 ? 14 19.422 16.062 1 98.38 258 ASP A O 1
ATOM 2059 N N . TYR A 1 259 ? 12.727 20.125 14.438 1 98.5 259 TYR A N 1
ATOM 2060 C CA . TYR A 1 259 ? 11.773 20.766 15.344 1 98.5 259 TYR A CA 1
ATOM 2061 C C . TYR A 1 259 ? 11.117 19.75 16.25 1 98.5 259 TYR A C 1
ATOM 2063 O O . TYR A 1 259 ? 11 19.969 17.469 1 98.5 259 TYR A O 1
ATOM 2071 N N . ALA A 1 260 ? 10.68 18.641 15.688 1 98.44 260 ALA A N 1
ATOM 2072 C CA . ALA A 1 260 ? 10.023 17.594 16.469 1 98.44 260 ALA A CA 1
ATOM 2073 C C . ALA A 1 260 ? 10.953 17.094 17.578 1 98.44 260 ALA A C 1
ATOM 2075 O O . ALA A 1 260 ? 10.516 16.906 18.719 1 98.44 260 ALA A O 1
ATOM 2076 N N . TYR A 1 261 ? 12.219 16.906 17.188 1 98.25 261 TYR A N 1
ATOM 2077 C CA . TYR A 1 261 ? 13.219 16.484 18.156 1 98.25 261 TYR A CA 1
ATOM 2078 C C . TYR A 1 261 ? 13.352 17.5 19.281 1 98.25 261 TYR A C 1
ATOM 2080 O O . TYR A 1 261 ? 13.32 17.141 20.453 1 98.25 261 TYR A O 1
ATOM 2088 N N . THR A 1 262 ? 13.453 18.719 18.906 1 97.56 262 THR A N 1
ATOM 2089 C CA . THR A 1 262 ? 13.641 19.812 19.859 1 97.56 262 THR A CA 1
ATOM 2090 C C . THR A 1 262 ? 12.43 19.938 20.781 1 97.56 262 THR A C 1
ATOM 2092 O O . THR A 1 262 ? 12.578 20.25 21.953 1 97.56 262 THR A O 1
ATOM 2095 N N . TYR A 1 263 ? 11.258 19.625 20.281 1 97.56 263 TYR A N 1
ATOM 2096 C CA . TYR A 1 263 ? 10.023 19.781 21.047 1 97.56 263 TYR A CA 1
ATOM 2097 C C . TYR A 1 263 ? 9.711 18.516 21.844 1 97.56 263 TYR A C 1
ATOM 2099 O O . TYR A 1 263 ? 8.688 18.438 22.516 1 97.56 263 TYR A O 1
ATOM 2107 N N . GLY A 1 264 ? 10.508 17.484 21.703 1 96.12 264 GLY A N 1
ATOM 2108 C CA . GLY A 1 264 ? 10.328 16.25 22.469 1 96.12 264 GLY A CA 1
ATOM 2109 C C . GLY A 1 264 ? 9.227 15.375 21.922 1 96.12 264 GLY A C 1
ATOM 2110 O O . GLY A 1 264 ? 8.586 14.633 22.688 1 96.12 264 GLY A O 1
ATOM 2111 N N . ARG A 1 265 ? 8.953 15.508 20.672 1 97.38 265 ARG A N 1
ATOM 2112 C CA . ARG A 1 265 ? 7.949 14.656 20.031 1 97.38 265 ARG A CA 1
ATOM 2113 C C . ARG A 1 265 ? 8.539 13.305 19.672 1 97.38 265 ARG A C 1
ATOM 2115 O O . ARG A 1 265 ? 9.734 13.195 19.391 1 97.38 265 ARG A O 1
ATOM 2122 N N . LYS A 1 266 ? 7.676 12.289 19.594 1 98.06 266 LYS A N 1
ATOM 2123 C CA . LYS A 1 266 ? 8.102 11.016 19.031 1 98.06 266 LYS A CA 1
ATOM 2124 C C . LYS A 1 266 ? 8.328 11.125 17.531 1 98.06 266 LYS A C 1
ATOM 2126 O O . LYS A 1 266 ? 7.543 11.758 16.828 1 98.06 266 LYS A O 1
ATOM 2131 N N . ILE A 1 267 ? 9.445 10.57 17.141 1 98.75 267 ILE A N 1
ATOM 2132 C CA . ILE A 1 267 ? 9.727 10.492 15.711 1 98.75 267 ILE A CA 1
ATOM 2133 C C . ILE A 1 267 ? 9.781 9.031 15.273 1 98.75 267 ILE A C 1
ATOM 2135 O O . ILE A 1 267 ? 10.594 8.258 15.781 1 98.75 267 ILE A O 1
ATOM 2139 N N . VAL A 1 268 ? 8.922 8.664 14.32 1 98.81 268 VAL A N 1
ATOM 2140 C CA . VAL A 1 268 ? 8.781 7.27 13.906 1 98.81 268 VAL A CA 1
ATOM 2141 C C . VAL A 1 268 ? 9.086 7.141 12.414 1 98.81 268 VAL A C 1
ATOM 2143 O O . VAL A 1 268 ? 8.383 7.707 11.578 1 98.81 268 VAL A O 1
ATOM 2146 N N . ASN A 1 269 ? 10.148 6.422 12.156 1 98.69 269 ASN A N 1
ATOM 2147 C CA . ASN A 1 269 ? 10.469 6.074 10.773 1 98.69 269 ASN A CA 1
ATOM 2148 C C . ASN A 1 269 ? 9.875 4.727 10.383 1 98.69 269 ASN A C 1
ATOM 2150 O O . ASN A 1 269 ? 9.961 3.758 11.148 1 98.69 269 ASN A O 1
ATOM 2154 N N . LEU A 1 270 ? 9.258 4.738 9.234 1 98.81 270 LEU A N 1
ATOM 2155 C CA . LEU A 1 270 ? 8.75 3.498 8.656 1 98.81 270 LEU A CA 1
ATOM 2156 C C . LEU A 1 270 ? 9.469 3.16 7.359 1 98.81 270 LEU A C 1
ATOM 2158 O O . LEU A 1 270 ? 9.727 4.043 6.539 1 98.81 270 LEU A O 1
ATOM 2162 N N . TYR A 1 271 ? 9.82 1.956 7.23 1 98.56 271 TYR A N 1
ATOM 2163 C CA . TYR A 1 271 ? 10.508 1.542 6.016 1 98.56 271 TYR A CA 1
ATOM 2164 C C . TYR A 1 271 ? 10.117 0.124 5.621 1 98.56 271 TYR A C 1
ATOM 2166 O O . TYR A 1 271 ? 9.617 -0.642 6.449 1 98.56 271 TYR A O 1
ATOM 2174 N N . LEU A 1 272 ? 10.25 -0.217 4.34 1 98.38 272 LEU A N 1
ATOM 2175 C CA . LEU A 1 272 ? 9.922 -1.539 3.818 1 98.38 272 LEU A CA 1
ATOM 2176 C C . LEU A 1 272 ? 11.102 -2.496 3.984 1 98.38 272 LEU A C 1
ATOM 2178 O O . LEU A 1 272 ? 12.242 -2.062 4.145 1 98.38 272 LEU A O 1
ATOM 2182 N N . PRO A 1 273 ? 10.828 -3.775 3.93 1 97.19 273 PRO A N 1
ATOM 2183 C CA . PRO A 1 273 ? 11.922 -4.742 4.047 1 97.19 273 PRO A CA 1
ATOM 2184 C C . PRO A 1 273 ? 13.008 -4.531 2.996 1 97.19 273 PRO A C 1
ATOM 2186 O O . PRO A 1 273 ? 12.711 -4.16 1.859 1 97.19 273 PRO A O 1
ATOM 2189 N N . LEU A 1 274 ? 14.273 -4.688 3.438 1 95.12 274 LEU A N 1
ATOM 2190 C CA . LEU A 1 274 ? 15.453 -4.699 2.576 1 95.12 274 LEU A CA 1
ATOM 2191 C C . LEU A 1 274 ? 15.766 -3.293 2.076 1 95.12 274 LEU A C 1
ATOM 2193 O O . LEU A 1 274 ? 16.531 -3.127 1.125 1 95.12 274 LEU A O 1
ATOM 2197 N N . THR A 1 275 ? 15.172 -2.266 2.727 1 96.69 275 THR A N 1
ATOM 2198 C CA . THR A 1 275 ? 15.398 -0.927 2.193 1 96.69 275 THR A CA 1
ATOM 2199 C C . THR A 1 275 ? 16.141 -0.06 3.211 1 96.69 275 THR A C 1
ATOM 2201 O O . THR A 1 275 ? 16.562 1.055 2.895 1 96.69 275 THR A O 1
ATOM 2204 N N . TYR A 1 276 ? 16.344 -0.469 4.355 1 96.25 276 TYR A N 1
ATOM 2205 C CA . TYR A 1 276 ? 16.922 0.318 5.441 1 96.25 276 TYR A CA 1
ATOM 2206 C C . TYR A 1 276 ? 18.266 0.917 5.031 1 96.25 276 TYR A C 1
ATOM 2208 O O . TYR A 1 276 ? 18.5 2.113 5.219 1 96.25 276 TYR A O 1
ATOM 2216 N N . HIS A 1 277 ? 19.094 0.162 4.352 1 94.62 277 HIS A N 1
ATOM 2217 C CA . HIS A 1 277 ? 20.484 0.548 4.113 1 94.62 277 HIS A CA 1
ATOM 2218 C C . HIS A 1 277 ? 20.578 1.624 3.035 1 94.62 277 HIS A C 1
ATOM 2220 O O . HIS A 1 277 ? 21.547 2.379 2.99 1 94.62 277 HIS A O 1
ATOM 2226 N N . VAL A 1 278 ? 19.578 1.659 2.209 1 95.25 278 VAL A N 1
ATOM 2227 C CA . VAL A 1 278 ? 19.641 2.631 1.123 1 95.25 278 VAL A CA 1
ATOM 2228 C C . VAL A 1 278 ? 18.984 3.939 1.555 1 95.25 278 VAL A C 1
ATOM 2230 O O . VAL A 1 278 ? 19.047 4.938 0.835 1 95.25 278 VAL A O 1
ATOM 2233 N N . ARG A 1 279 ? 18.344 3.941 2.684 1 96.94 279 ARG A N 1
ATOM 2234 C CA . ARG A 1 279 ? 17.688 5.117 3.236 1 96.94 279 ARG A CA 1
ATOM 2235 C C . ARG A 1 279 ? 18.5 5.719 4.375 1 96.94 279 ARG A C 1
ATOM 2237 O O . ARG A 1 279 ? 18.188 5.492 5.551 1 96.94 279 ARG A O 1
ATOM 2244 N N . THR A 1 280 ? 19.375 6.609 4.07 1 96.94 280 THR A N 1
ATOM 2245 C CA . THR A 1 280 ? 20.375 7.109 5.008 1 96.94 280 THR A CA 1
ATOM 2246 C C . THR A 1 280 ? 19.719 7.977 6.082 1 96.94 280 THR A C 1
ATOM 2248 O O . THR A 1 280 ? 20.25 8.109 7.188 1 96.94 280 THR A O 1
ATOM 2251 N N . GLU A 1 281 ? 18.562 8.539 5.809 1 97.75 281 GLU A N 1
ATOM 2252 C CA . GLU A 1 281 ? 17.875 9.414 6.754 1 97.75 281 GLU A CA 1
ATOM 2253 C C . GLU A 1 281 ? 17.391 8.633 7.973 1 97.75 281 GLU A C 1
ATOM 2255 O O . GLU A 1 281 ? 17.203 9.203 9.047 1 97.75 281 GLU A O 1
ATOM 2260 N N . LEU A 1 282 ? 17.203 7.309 7.781 1 98.25 282 LEU A N 1
ATOM 2261 C CA . LEU A 1 282 ? 16.734 6.484 8.883 1 98.25 282 LEU A CA 1
ATOM 2262 C C . LEU A 1 282 ? 17.781 6.379 9.984 1 98.25 282 LEU A C 1
ATOM 2264 O O . LEU A 1 282 ? 17.516 6.699 11.141 1 98.25 282 LEU A O 1
ATOM 2268 N N . GLU A 1 283 ? 18.969 5.988 9.594 1 97.62 283 GLU A N 1
ATOM 2269 C CA . GLU A 1 283 ? 20.078 5.914 10.547 1 97.62 283 GLU A CA 1
ATOM 2270 C C . GLU A 1 283 ? 20.391 7.285 11.141 1 97.62 283 GLU A C 1
ATOM 2272 O O . GLU A 1 283 ? 20.625 7.41 12.344 1 97.62 283 GLU A O 1
ATOM 2277 N N . PHE A 1 284 ? 20.422 8.25 10.328 1 98 284 PHE A N 1
ATOM 2278 C CA . PHE A 1 284 ? 20.734 9.617 10.75 1 98 284 PHE A CA 1
ATOM 2279 C C . PHE A 1 284 ? 19.797 10.062 11.867 1 98 284 PHE A C 1
ATOM 2281 O O . PHE A 1 284 ? 20.25 10.539 12.906 1 98 284 PHE A O 1
ATOM 2288 N N . SER A 1 285 ? 18.469 9.898 11.688 1 98.31 285 SER A N 1
ATOM 2289 C CA . SER A 1 285 ? 17.5 10.398 12.664 1 98.31 285 SER A CA 1
ATOM 2290 C C . SER A 1 285 ? 17.484 9.523 13.914 1 98.31 285 SER A C 1
ATOM 2292 O O . SER A 1 285 ? 17.203 10.008 15.008 1 98.31 285 SER A O 1
ATOM 2294 N N . GLU A 1 286 ? 17.734 8.258 13.711 1 97.88 286 GLU A N 1
ATOM 2295 C CA . GLU A 1 286 ? 17.859 7.379 14.867 1 97.88 286 GLU A CA 1
ATOM 2296 C C . GLU A 1 286 ? 19.016 7.801 15.766 1 97.88 286 GLU A C 1
ATOM 2298 O O . GLU A 1 286 ? 18.844 7.91 16.984 1 97.88 286 GLU A O 1
ATOM 2303 N N . LYS A 1 287 ? 20.125 8.141 15.156 1 97.81 287 LYS A N 1
ATOM 2304 C CA . LYS A 1 287 ? 21.359 8.453 15.891 1 97.81 287 LYS A CA 1
ATOM 2305 C C . LYS A 1 287 ? 21.328 9.883 16.438 1 97.81 287 LYS A C 1
ATOM 2307 O O . LYS A 1 287 ? 21.828 10.148 17.531 1 97.81 287 LYS A O 1
ATOM 2312 N N . ASN A 1 288 ? 20.688 10.773 15.672 1 98.06 288 ASN A N 1
ATOM 2313 C CA . ASN A 1 288 ? 20.875 12.188 15.977 1 98.06 288 ASN A CA 1
ATOM 2314 C C . ASN A 1 288 ? 19.594 12.828 16.5 1 98.06 288 ASN A C 1
ATOM 2316 O O . ASN A 1 288 ? 19.625 13.922 17.062 1 98.06 288 ASN A O 1
ATOM 2320 N N . LYS A 1 289 ? 18.438 12.125 16.297 1 98 289 LYS A N 1
ATOM 2321 C CA . LYS A 1 289 ? 17.156 12.781 16.594 1 98 289 LYS A CA 1
ATOM 2322 C C . LYS A 1 289 ? 16.25 11.875 17.406 1 98 289 LYS A C 1
ATOM 2324 O O . LYS A 1 289 ? 15.047 12.094 17.484 1 98 289 LYS A O 1
ATOM 2329 N N . SER A 1 290 ? 16.75 10.797 17.969 1 97.69 290 SER A N 1
ATOM 2330 C CA . SER A 1 290 ? 16.047 9.859 18.828 1 97.69 290 SER A CA 1
ATOM 2331 C C . SER A 1 290 ? 14.836 9.258 18.125 1 97.69 290 SER A C 1
ATOM 2333 O O . SER A 1 290 ? 13.797 9.016 18.734 1 97.69 290 SER A O 1
ATOM 2335 N N . ALA A 1 291 ? 14.898 9.102 16.828 1 98.5 291 ALA A N 1
ATOM 2336 C CA . ALA A 1 291 ? 13.828 8.477 16.047 1 98.5 291 ALA A CA 1
ATOM 2337 C C . ALA A 1 291 ? 13.828 6.961 16.25 1 98.5 291 ALA A C 1
ATOM 2339 O O . ALA A 1 291 ? 14.875 6.359 16.5 1 98.5 291 ALA A O 1
ATOM 2340 N N . GLU A 1 292 ? 12.695 6.383 16.203 1 98.56 292 GLU A N 1
ATOM 2341 C CA . GLU A 1 292 ? 12.555 4.93 16.203 1 98.56 292 GLU A CA 1
ATOM 2342 C C . GLU A 1 292 ? 12.188 4.414 14.812 1 98.56 292 GLU A C 1
ATOM 2344 O O . GLU A 1 292 ? 11.328 4.992 14.133 1 98.56 292 GLU A O 1
ATOM 2349 N N . ASN A 1 293 ? 12.875 3.381 14.414 1 98.62 293 ASN A N 1
ATOM 2350 C CA . ASN A 1 293 ? 12.656 2.791 13.102 1 98.62 293 ASN A CA 1
ATOM 2351 C C . ASN A 1 293 ? 11.852 1.498 13.188 1 98.62 293 ASN A C 1
ATOM 2353 O O . ASN A 1 293 ? 12.117 0.653 14.047 1 98.62 293 ASN A O 1
ATOM 2357 N N . PHE A 1 294 ? 10.836 1.335 12.32 1 98.75 294 PHE A N 1
ATOM 2358 C CA . PHE A 1 294 ? 10.031 0.117 12.273 1 98.75 294 PHE A CA 1
ATOM 2359 C C . PHE A 1 294 ? 9.93 -0.399 10.844 1 98.75 294 PHE A C 1
ATOM 2361 O O . PHE A 1 294 ? 9.57 0.349 9.93 1 98.75 294 PHE A O 1
ATOM 2368 N N . GLU A 1 295 ? 10.266 -1.661 10.633 1 98.44 295 GLU A N 1
ATOM 2369 C CA . GLU A 1 295 ? 10.094 -2.334 9.352 1 98.44 295 GLU A CA 1
ATOM 2370 C C . GLU A 1 295 ? 8.641 -2.742 9.133 1 98.44 295 GLU A C 1
ATOM 2372 O O . GLU A 1 295 ? 8.133 -3.637 9.812 1 98.44 295 GLU A O 1
ATOM 2377 N N . VAL A 1 296 ? 8.047 -2.051 8.258 1 98.31 296 VAL A N 1
ATOM 2378 C CA . VAL A 1 296 ? 6.637 -2.352 8.008 1 98.31 296 VAL A CA 1
ATOM 2379 C C . VAL A 1 296 ? 6.496 -3.119 6.699 1 98.31 296 VAL A C 1
ATOM 2381 O O . VAL A 1 296 ? 7.32 -2.973 5.793 1 98.31 296 VAL A O 1
ATOM 2384 N N . PRO A 1 297 ? 5.457 -4.031 6.566 1 98.06 297 PRO A N 1
ATOM 2385 C CA . PRO A 1 297 ? 4.371 -4.211 7.535 1 98.06 297 PRO A CA 1
ATOM 2386 C C . PRO A 1 297 ? 4.727 -5.199 8.641 1 98.06 297 PRO A C 1
ATOM 2388 O O . PRO A 1 297 ? 3.918 -5.438 9.547 1 98.06 297 PRO A O 1
ATOM 2391 N N . LEU A 1 298 ? 5.93 -5.758 8.656 1 96.94 298 LEU A N 1
ATOM 2392 C CA . LEU A 1 298 ? 6.309 -6.824 9.578 1 96.94 298 LEU A CA 1
ATOM 2393 C C . LEU A 1 298 ? 6.188 -6.355 11.023 1 96.94 298 LEU A C 1
ATOM 2395 O O . LEU A 1 298 ? 5.766 -7.121 11.898 1 96.94 298 LEU A O 1
ATOM 2399 N N . LYS A 1 299 ? 6.523 -5.105 11.305 1 97.75 299 LYS A N 1
ATOM 2400 C CA . LYS A 1 299 ? 6.488 -4.551 12.656 1 97.75 299 LYS A CA 1
ATOM 2401 C C . LYS A 1 299 ? 5.449 -3.441 12.766 1 97.75 299 LYS A C 1
ATOM 2403 O O . LYS A 1 299 ? 5.617 -2.502 13.547 1 97.75 299 LYS A O 1
ATOM 2408 N N . LEU A 1 300 ? 4.426 -3.523 11.969 1 97.94 300 LEU A N 1
ATOM 2409 C CA . LEU A 1 300 ? 3.387 -2.498 11.953 1 97.94 300 LEU A CA 1
ATOM 2410 C C . LEU A 1 300 ? 2.719 -2.389 13.32 1 97.94 300 LEU A C 1
ATOM 2412 O O . LEU A 1 300 ? 2.486 -1.283 13.82 1 97.94 300 LEU A O 1
ATOM 2416 N N . ASN A 1 301 ? 2.449 -3.5 13.93 1 96.62 301 ASN A N 1
ATOM 2417 C CA . ASN A 1 301 ? 1.799 -3.484 15.234 1 96.62 301 ASN A CA 1
ATOM 2418 C C . ASN A 1 301 ? 2.672 -2.807 16.281 1 96.62 301 ASN A C 1
ATOM 2420 O O . ASN A 1 301 ? 2.172 -2.053 17.125 1 96.62 301 ASN A O 1
ATOM 2424 N N . GLU A 1 302 ? 3.893 -3.131 16.266 1 97.69 302 GLU A N 1
ATOM 2425 C CA . GLU A 1 302 ? 4.828 -2.49 17.188 1 97.69 302 GLU A CA 1
ATOM 2426 C C . GLU A 1 302 ? 4.891 -0.984 16.953 1 97.69 302 GLU A C 1
ATOM 2428 O O . GLU A 1 302 ? 4.938 -0.201 17.891 1 97.69 302 GLU A O 1
ATOM 2433 N N . ALA A 1 303 ? 4.902 -0.643 15.695 1 98.06 303 ALA A N 1
ATOM 2434 C CA . ALA A 1 303 ? 4.934 0.775 15.344 1 98.06 303 ALA A CA 1
ATOM 2435 C C . ALA A 1 303 ? 3.701 1.499 15.875 1 98.06 303 ALA A C 1
ATOM 2437 O O . ALA A 1 303 ? 3.814 2.561 16.5 1 98.06 303 ALA A O 1
ATOM 2438 N N . ILE A 1 304 ? 2.549 0.898 15.648 1 97.38 304 ILE A N 1
ATOM 2439 C CA . ILE A 1 304 ? 1.289 1.509 16.062 1 97.38 304 ILE A CA 1
ATOM 2440 C C . ILE A 1 304 ? 1.232 1.599 17.578 1 97.38 304 ILE A C 1
ATOM 2442 O O . ILE A 1 304 ? 0.782 2.605 18.141 1 97.38 304 ILE A O 1
ATOM 2446 N N . ASN A 1 305 ? 1.687 0.549 18.219 1 96.69 305 ASN A N 1
ATOM 2447 C CA . ASN A 1 305 ? 1.737 0.572 19.672 1 96.69 305 ASN A CA 1
ATOM 2448 C C . ASN A 1 305 ? 2.625 1.703 20.188 1 96.69 305 ASN A C 1
ATOM 2450 O O . ASN A 1 305 ? 2.273 2.385 21.156 1 96.69 305 ASN A O 1
ATOM 2454 N N . TYR A 1 306 ? 3.721 1.892 19.562 1 97.56 306 TYR A N 1
ATOM 2455 C CA . TYR A 1 306 ? 4.625 2.967 19.953 1 97.56 306 TYR A CA 1
ATOM 2456 C C . TYR A 1 306 ? 3.984 4.332 19.719 1 97.56 306 TYR A C 1
ATOM 2458 O O . TYR A 1 306 ? 4.062 5.215 20.578 1 97.56 306 TYR A O 1
ATOM 2466 N N . ILE A 1 307 ? 3.318 4.473 18.609 1 97 307 ILE A N 1
ATOM 2467 C CA . ILE A 1 307 ? 2.666 5.723 18.234 1 97 307 ILE A CA 1
ATOM 2468 C C . ILE A 1 307 ? 1.567 6.059 19.234 1 97 307 ILE A C 1
ATOM 2470 O O . ILE A 1 307 ? 1.438 7.211 19.656 1 97 307 ILE A O 1
ATOM 2474 N N . THR A 1 308 ? 0.828 5.062 19.656 1 94.5 308 THR A N 1
ATOM 2475 C CA . THR A 1 308 ? -0.358 5.301 20.469 1 94.5 308 THR A CA 1
ATOM 2476 C C . THR A 1 308 ? 0 5.316 21.953 1 94.5 308 THR A C 1
ATOM 2478 O O . THR A 1 308 ? -0.82 5.699 22.781 1 94.5 308 THR A O 1
ATOM 2481 N N . SER A 1 309 ? 1.186 4.887 22.203 1 91.25 309 SER A N 1
ATOM 2482 C CA . SER A 1 309 ? 1.6 4.859 23.594 1 91.25 309 SER A CA 1
ATOM 2483 C C . SER A 1 309 ? 1.808 6.266 24.141 1 91.25 309 SER A C 1
ATOM 2485 O O . SER A 1 309 ? 2.113 7.191 23.391 1 91.25 309 SER A O 1
ATOM 2487 N N . VAL A 1 310 ? 1.479 6.457 25.359 1 72.62 310 VAL A N 1
ATOM 2488 C CA . VAL A 1 310 ? 1.637 7.746 26.016 1 72.62 310 VAL A CA 1
ATOM 2489 C C . VAL A 1 310 ? 3.113 8 26.312 1 72.62 310 VAL A C 1
ATOM 2491 O O . VAL A 1 310 ? 3.85 7.078 26.672 1 72.62 310 VAL A O 1
ATOM 2494 N N . ASN A 1 311 ? 3.646 8.969 25.625 1 60.78 311 ASN A N 1
ATOM 2495 C CA . ASN A 1 311 ? 5.023 9.367 25.906 1 60.78 311 ASN A CA 1
ATOM 2496 C C . ASN A 1 311 ? 5.297 9.422 27.406 1 60.78 311 ASN A C 1
ATOM 2498 O O . ASN A 1 311 ? 4.52 10.008 28.172 1 60.78 311 ASN A O 1
ATOM 2502 N N . LYS A 1 312 ? 5.957 8.461 28.109 1 47.44 312 LYS A N 1
ATOM 2503 C CA . LYS A 1 312 ? 6.504 8.719 29.438 1 47.44 312 LYS A CA 1
ATOM 2504 C C . LYS A 1 312 ? 7.391 9.969 29.438 1 47.44 312 LYS A C 1
ATOM 2506 O O . LYS A 1 312 ? 8.562 9.898 29.078 1 47.44 312 LYS A O 1
ATOM 2511 N N . SER A 1 313 ? 7.301 10.828 28.609 1 39.97 313 SER A N 1
ATOM 2512 C CA . SER A 1 313 ? 8.219 11.945 28.844 1 39.97 313 SER A CA 1
ATOM 2513 C C . SER A 1 313 ? 8.586 12.047 30.312 1 39.97 313 SER A C 1
ATOM 2515 O O . SER A 1 313 ? 7.758 11.805 31.203 1 39.97 313 SER A O 1
ATOM 2517 N N . LEU A 1 314 ? 9.992 12.25 30.578 1 37.22 314 LEU A N 1
ATOM 2518 C CA . LEU A 1 314 ? 11.086 12.758 31.406 1 37.22 314 LEU A CA 1
ATOM 2519 C C . LEU A 1 314 ? 10.719 14.109 32 1 37.22 314 LEU A C 1
ATOM 2521 O O . LEU A 1 314 ? 10.594 15.109 31.297 1 37.22 314 LEU A O 1
ATOM 2525 N N . ASN A 1 315 ? 9.766 14.258 32.75 1 34.62 315 ASN A N 1
ATOM 2526 C CA . ASN A 1 315 ? 9.898 15.406 33.656 1 34.62 315 ASN A CA 1
ATOM 2527 C C . ASN A 1 315 ? 11.359 15.766 33.875 1 34.62 315 ASN A C 1
ATOM 2529 O O . ASN A 1 315 ? 11.93 15.414 34.938 1 34.62 315 ASN A O 1
ATOM 2533 N N . LEU A 1 316 ? 12.297 15.469 33.094 1 34.06 316 LEU A N 1
ATOM 2534 C CA . LEU A 1 316 ? 13.586 16.047 33.438 1 34.06 316 LEU A CA 1
ATOM 2535 C C . LEU A 1 316 ? 13.492 17.562 33.531 1 34.06 316 LEU A C 1
ATOM 2537 O O . LEU A 1 316 ? 13.242 18.234 32.5 1 34.06 316 LEU A O 1
ATOM 2541 N N . LEU A 1 317 ? 12.984 18.062 34.594 1 34.84 317 LEU A N 1
ATOM 2542 C CA . LEU A 1 317 ? 13.328 19.422 35.062 1 34.84 317 LEU A CA 1
ATOM 2543 C C . LEU A 1 317 ? 14.773 19.75 34.688 1 34.84 317 LEU A C 1
ATOM 2545 O O . LEU A 1 317 ? 15.664 18.906 34.844 1 34.84 317 LEU A O 1
ATOM 2549 N N . PRO A 1 318 ? 15.047 20.688 33.875 1 34.97 318 PRO A N 1
ATOM 2550 C CA . PRO A 1 318 ? 16.438 21.141 33.75 1 34.97 318 PRO A CA 1
ATOM 2551 C C . PRO A 1 318 ? 17.156 21.172 35.094 1 34.97 318 PRO A C 1
ATOM 2553 O O . PRO A 1 318 ? 16.578 21.594 36.125 1 34.97 318 PRO A O 1
ATOM 2556 N N . THR A 1 319 ? 17.969 20.203 35.438 1 32.66 319 THR A N 1
ATOM 2557 C CA . THR A 1 319 ? 18.859 20.406 36.594 1 32.66 319 THR A CA 1
ATOM 2558 C C . THR A 1 319 ? 19.531 21.766 36.5 1 32.66 319 THR A C 1
ATOM 2560 O O . THR A 1 319 ? 20.219 22.062 35.531 1 32.66 319 THR A O 1
ATOM 2563 N N . GLN A 1 320 ? 18.969 22.719 37.156 1 32.34 320 GLN A N 1
ATOM 2564 C CA . GLN A 1 320 ? 19.641 23.969 37.531 1 32.34 320 GLN A CA 1
ATOM 2565 C C . GLN A 1 320 ? 21.094 23.719 37.906 1 32.34 320 GLN A C 1
ATOM 2567 O O . GLN A 1 320 ? 21.375 23.078 38.906 1 32.34 320 GLN A O 1
ATOM 2572 N N . GLN A 1 321 ? 22 23.422 37 1 30.38 321 GLN A N 1
ATOM 2573 C CA . GLN A 1 321 ? 23.391 23.578 37.438 1 30.38 321 GLN A CA 1
ATOM 2574 C C . GLN A 1 321 ? 23.625 24.938 38.062 1 30.38 321 GLN A C 1
ATOM 2576 O O . GLN A 1 321 ? 23.406 25.969 37.438 1 30.38 321 GLN A O 1
ATOM 2581 N N . SER A 1 322 ? 23.453 25 39.375 1 27.92 322 SER A N 1
ATOM 2582 C CA . SER A 1 322 ? 24.031 26.031 40.25 1 27.92 322 SER A CA 1
ATOM 2583 C C . SER A 1 322 ? 25.5 26.25 39.938 1 27.92 322 SER A C 1
ATOM 2585 O O . SER A 1 322 ? 26.328 25.344 40.094 1 27.92 322 SER A O 1
ATOM 2587 N N . LEU A 1 323 ? 25.75 26.891 38.812 1 27.73 323 LEU A N 1
ATOM 25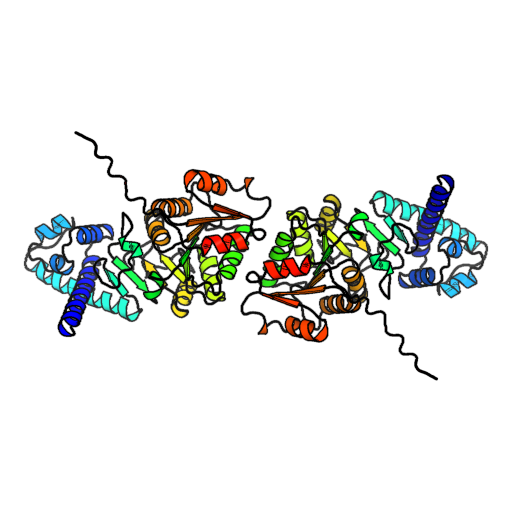88 C CA . LEU A 1 323 ? 27.094 27.469 38.812 1 27.73 323 LEU A CA 1
ATOM 2589 C C . LEU A 1 323 ? 27.312 28.281 40.094 1 27.73 323 LEU A C 1
ATOM 2591 O O . LEU A 1 323 ? 26.594 29.25 40.344 1 27.73 323 LEU A O 1
ATOM 2595 N N . ASP A 1 324 ? 27.766 27.594 41.094 1 24.42 324 ASP A N 1
ATOM 2596 C CA . ASP A 1 324 ? 28.469 28.219 42.219 1 24.42 324 ASP A CA 1
ATOM 2597 C C . ASP A 1 324 ? 29.5 29.234 41.719 1 24.42 324 ASP A C 1
ATOM 2599 O O . ASP A 1 324 ? 30.438 28.875 41 1 24.42 324 ASP A O 1
ATOM 2603 N N . LEU A 1 325 ? 29.031 30.438 41.375 1 23.11 325 LEU A N 1
ATOM 2604 C CA . LEU A 1 325 ? 29.922 31.531 41.781 1 23.11 325 LEU A CA 1
ATOM 2605 C C . LEU A 1 325 ? 29.891 31.703 43.312 1 23.11 325 LEU A C 1
ATOM 2607 O O . LEU A 1 325 ? 28.844 31.531 43.938 1 23.11 325 LEU A O 1
ATOM 2611 N N . MET B 1 1 ? 20.078 -51.094 -6.117 1 47.59 1 MET B N 1
ATOM 2612 C CA . MET B 1 1 ? 19.562 -49.75 -5.918 1 47.59 1 MET B CA 1
ATOM 2613 C C . MET B 1 1 ? 19.922 -48.844 -7.102 1 47.59 1 MET B C 1
ATOM 2615 O O . MET B 1 1 ? 19.078 -48.094 -7.605 1 47.59 1 MET B O 1
ATOM 2619 N N . GLU B 1 2 ? 21.328 -48.969 -7.488 1 56.03 2 GLU B N 1
ATOM 2620 C CA . GLU B 1 2 ? 21.781 -48.219 -8.641 1 56.03 2 GLU B CA 1
ATOM 2621 C C . GLU B 1 2 ? 21.141 -48.688 -9.93 1 56.03 2 GLU B C 1
ATOM 2623 O O . GLU B 1 2 ? 20.734 -47.906 -10.773 1 56.03 2 GLU B O 1
ATOM 2628 N N . LYS B 1 3 ? 21.156 -49.969 -9.961 1 61.38 3 LYS B N 1
ATOM 2629 C CA . LYS B 1 3 ? 20.609 -50.594 -11.164 1 61.38 3 LYS B CA 1
ATOM 2630 C C . LYS B 1 3 ? 19.125 -50.281 -11.32 1 61.38 3 LYS B C 1
ATOM 2632 O O . LYS B 1 3 ? 18.641 -50.094 -12.438 1 61.38 3 LYS B O 1
ATOM 2637 N N . SER B 1 4 ? 18.312 -50.156 -10.453 1 61.44 4 SER B N 1
ATOM 2638 C CA . SER B 1 4 ? 16.891 -49.812 -10.406 1 61.44 4 SER B CA 1
ATOM 2639 C C . SER B 1 4 ? 16.656 -48.344 -10.727 1 61.44 4 SER B C 1
ATOM 2641 O O . SER B 1 4 ? 15.742 -48 -11.477 1 61.44 4 SER B O 1
ATOM 2643 N N . THR B 1 5 ? 17.516 -47.406 -10.258 1 70.25 5 THR B N 1
ATOM 2644 C CA . THR B 1 5 ? 17.438 -46 -10.531 1 70.25 5 THR B CA 1
ATOM 2645 C C . THR B 1 5 ? 17.703 -45.719 -12.008 1 70.25 5 THR B C 1
ATOM 2647 O O . THR B 1 5 ? 17.031 -44.875 -12.617 1 70.25 5 THR B O 1
ATOM 2650 N N . ASP B 1 6 ? 18.625 -46.5 -12.625 1 74.62 6 ASP B N 1
ATOM 2651 C CA . ASP B 1 6 ? 18.953 -46.312 -14.039 1 74.62 6 ASP B CA 1
ATOM 2652 C C . ASP B 1 6 ? 17.797 -46.75 -14.93 1 74.62 6 ASP B C 1
ATOM 2654 O O . ASP B 1 6 ? 17.5 -46.125 -15.938 1 74.62 6 ASP B O 1
ATOM 2658 N N . ALA B 1 7 ? 17.234 -47.875 -14.508 1 78.62 7 ALA B N 1
ATOM 2659 C CA . ALA B 1 7 ? 16.109 -48.375 -15.273 1 78.62 7 ALA B CA 1
ATOM 2660 C C . ALA B 1 7 ? 14.93 -47.406 -15.242 1 78.62 7 ALA B C 1
ATOM 2662 O O . ALA B 1 7 ? 14.273 -47.188 -16.266 1 78.62 7 ALA B O 1
ATOM 2663 N N . GLN B 1 8 ? 14.734 -46.906 -14.141 1 83.19 8 GLN B N 1
ATOM 2664 C CA . GLN B 1 8 ? 13.664 -45.938 -13.992 1 83.19 8 GLN B CA 1
ATOM 2665 C C . GLN B 1 8 ? 13.938 -44.688 -14.812 1 83.19 8 GLN B C 1
ATOM 2667 O O . GLN B 1 8 ? 13.031 -44.125 -15.43 1 83.19 8 GLN B O 1
ATOM 2672 N N . PHE B 1 9 ? 15.203 -44.312 -14.844 1 84.56 9 PHE B N 1
ATOM 2673 C CA . PHE B 1 9 ? 15.609 -43.156 -15.617 1 84.56 9 PHE B CA 1
ATOM 2674 C C . PHE B 1 9 ? 15.375 -43.375 -17.109 1 84.56 9 PHE B C 1
ATOM 2676 O O . PHE B 1 9 ? 14.812 -42.5 -17.797 1 84.56 9 PHE B O 1
ATOM 2683 N N . ASP B 1 10 ? 15.789 -44.5 -17.516 1 88.38 10 ASP B N 1
ATOM 2684 C CA . ASP B 1 10 ? 15.609 -44.844 -18.922 1 88.38 10 ASP B CA 1
ATOM 2685 C C . ASP B 1 10 ? 14.133 -44.906 -19.297 1 88.38 10 ASP B C 1
ATOM 2687 O O . ASP B 1 10 ? 13.727 -44.5 -20.391 1 88.38 10 ASP B O 1
ATOM 2691 N N . PHE B 1 11 ? 13.453 -45.5 -18.406 1 92.19 11 PHE B N 1
ATOM 2692 C CA . PHE B 1 11 ? 12.016 -45.625 -18.641 1 92.19 11 PHE B CA 1
ATOM 2693 C C . PHE B 1 11 ? 11.383 -44.25 -18.875 1 92.19 11 PHE B C 1
ATOM 2695 O O . PHE B 1 11 ? 10.703 -44.031 -19.875 1 92.19 11 PHE B O 1
ATOM 2702 N N . TRP B 1 12 ? 11.609 -43.344 -18 1 93.5 12 TRP B N 1
ATOM 2703 C CA . TRP B 1 12 ? 10.969 -42.031 -18.078 1 93.5 12 TRP B CA 1
ATOM 2704 C C . TRP B 1 12 ? 11.516 -41.219 -19.234 1 93.5 12 TRP B C 1
ATOM 2706 O O . TRP B 1 12 ? 10.797 -40.406 -19.859 1 93.5 12 TRP B O 1
ATOM 2716 N N . ARG B 1 13 ? 12.742 -41.375 -19.578 1 94.44 13 ARG B N 1
ATOM 2717 C CA . ARG B 1 13 ? 13.312 -40.75 -20.766 1 94.44 13 ARG B CA 1
ATOM 2718 C C . ARG B 1 13 ? 12.57 -41.188 -22.016 1 94.44 13 ARG B C 1
ATOM 2720 O O . ARG B 1 13 ? 12.219 -40.375 -22.859 1 94.44 13 ARG B O 1
ATOM 2727 N N . ASN B 1 14 ? 12.359 -42.469 -22.031 1 95.5 14 ASN B N 1
ATOM 2728 C CA . ASN B 1 14 ? 11.648 -43.031 -23.188 1 95.5 14 ASN B CA 1
ATOM 2729 C C . ASN B 1 14 ? 10.203 -42.531 -23.219 1 95.5 14 ASN B C 1
ATOM 2731 O O . ASN B 1 14 ? 9.672 -42.25 -24.297 1 95.5 14 ASN B O 1
ATOM 2735 N N . GLU B 1 15 ? 9.617 -42.531 -22.062 1 96.19 15 GLU B N 1
ATOM 2736 C CA . GLU B 1 15 ? 8.25 -42.031 -21.984 1 96.19 15 GLU B CA 1
ATOM 2737 C C . GLU B 1 15 ? 8.172 -40.562 -22.453 1 96.19 15 GLU B C 1
ATOM 2739 O O . GLU B 1 15 ? 7.234 -40.188 -23.156 1 96.19 15 GLU B O 1
ATOM 2744 N N . THR B 1 16 ? 9.156 -39.75 -22.062 1 97.75 16 THR B N 1
ATOM 2745 C CA . THR B 1 16 ? 9.211 -38.375 -22.469 1 97.75 16 THR B CA 1
ATOM 2746 C C . THR B 1 16 ? 9.312 -38.219 -23.984 1 97.75 16 THR B C 1
ATOM 2748 O O . THR B 1 16 ? 8.562 -37.469 -24.594 1 97.75 16 THR B O 1
ATOM 2751 N N . VAL B 1 17 ? 10.203 -39 -24.562 1 97.56 17 VAL B N 1
ATOM 2752 C CA . VAL B 1 17 ? 10.406 -38.969 -26.016 1 97.56 17 VAL B CA 1
ATOM 2753 C C . VAL B 1 17 ? 9.125 -39.406 -26.734 1 97.56 17 VAL B C 1
ATOM 2755 O O . VAL B 1 17 ? 8.688 -38.75 -27.672 1 97.56 17 VAL B O 1
ATOM 2758 N N . ALA B 1 18 ? 8.547 -40.5 -26.234 1 96.25 18 ALA B N 1
ATOM 2759 C CA . ALA B 1 18 ? 7.324 -41 -26.844 1 96.25 18 ALA B CA 1
ATOM 2760 C C . ALA B 1 18 ? 6.191 -39.969 -26.75 1 96.25 18 ALA B C 1
ATOM 2762 O O . ALA B 1 18 ? 5.461 -39.75 -27.703 1 96.25 18 ALA B O 1
ATOM 2763 N N . PHE B 1 19 ? 6.027 -39.406 -25.578 1 97.12 19 PHE B N 1
ATOM 2764 C CA . PHE B 1 19 ? 5.023 -38.375 -25.344 1 97.12 19 PHE B CA 1
ATOM 2765 C C . PHE B 1 19 ? 5.172 -37.219 -26.328 1 97.12 19 PHE B C 1
ATOM 2767 O O . PHE B 1 19 ? 4.211 -36.875 -27 1 97.12 19 PHE B O 1
ATOM 2774 N N . LEU B 1 20 ? 6.359 -36.719 -26.453 1 97.69 20 LEU B N 1
ATOM 2775 C CA . LEU B 1 20 ? 6.633 -35.594 -27.328 1 97.69 20 LEU B CA 1
ATOM 2776 C C . LEU B 1 20 ? 6.473 -35.969 -28.797 1 97.69 20 LEU B C 1
ATOM 2778 O O . LEU B 1 20 ? 6.047 -35.156 -29.609 1 97.69 20 LEU B O 1
ATOM 2782 N N . ALA B 1 21 ? 6.852 -37.156 -29.094 1 95.88 21 ALA B N 1
ATOM 2783 C CA . ALA B 1 21 ? 6.664 -37.688 -30.438 1 95.88 21 ALA B CA 1
ATOM 2784 C C . ALA B 1 21 ? 5.188 -37.656 -30.828 1 95.88 21 ALA B C 1
ATOM 2786 O O . ALA B 1 21 ? 4.832 -37.219 -31.938 1 95.88 21 ALA B O 1
ATOM 2787 N N . LEU B 1 22 ? 4.395 -38.125 -29.953 1 92.75 22 LEU B N 1
ATOM 2788 C CA . LEU B 1 22 ? 2.961 -38.219 -30.219 1 92.75 22 LEU B CA 1
ATOM 2789 C C . LEU B 1 22 ? 2.365 -36.812 -30.469 1 92.75 22 LEU B C 1
ATOM 2791 O O . LEU B 1 22 ? 1.401 -36.688 -31.219 1 92.75 22 LEU B O 1
ATOM 2795 N N . THR B 1 23 ? 2.922 -35.75 -29.859 1 93.75 23 THR B N 1
ATOM 2796 C CA . THR B 1 23 ? 2.42 -34.406 -30.047 1 93.75 23 THR B CA 1
ATOM 2797 C C . THR B 1 23 ? 2.607 -33.938 -31.484 1 93.75 23 THR B C 1
ATOM 2799 O O . THR B 1 23 ? 2.012 -32.969 -31.906 1 93.75 23 THR B O 1
ATOM 2802 N N . SER B 1 24 ? 3.404 -34.656 -32.281 1 91.94 24 SER B N 1
ATOM 2803 C CA . SER B 1 24 ? 3.699 -34.281 -33.656 1 91.94 24 SER B CA 1
ATOM 2804 C C . SER B 1 24 ? 2.676 -34.844 -34.625 1 91.94 24 SER B C 1
ATOM 2806 O O . SER B 1 24 ? 2.672 -34.531 -35.812 1 91.94 24 SER B O 1
ATOM 2808 N N . ILE B 1 25 ? 1.916 -35.719 -34.156 1 88.44 25 ILE B N 1
ATOM 2809 C CA . ILE B 1 25 ? 0.896 -36.312 -35 1 88.44 25 ILE B CA 1
ATOM 2810 C C . ILE B 1 25 ? -0.271 -35.344 -35.188 1 88.44 25 ILE B C 1
ATOM 2812 O O . ILE B 1 25 ? -0.8 -34.812 -34.188 1 88.44 25 ILE B O 1
ATOM 2816 N N . LYS B 1 26 ? -0.658 -35.188 -36.406 1 86.88 26 LYS B N 1
ATOM 2817 C CA . LYS B 1 26 ? -1.8 -34.344 -36.688 1 86.88 26 LYS B CA 1
ATOM 2818 C C . LYS B 1 26 ? -3.059 -34.844 -36 1 86.88 26 LYS B C 1
ATOM 2820 O O . LYS B 1 26 ? -3.371 -36.031 -36.062 1 86.88 26 LYS B O 1
ATOM 2825 N N . GLY B 1 27 ? -3.721 -33.938 -35.25 1 86 27 GLY B N 1
ATOM 2826 C CA . GLY B 1 27 ? -4.957 -34.312 -34.594 1 86 27 GLY B CA 1
ATOM 2827 C C . GLY B 1 27 ? -4.762 -34.625 -33.125 1 86 27 GLY B C 1
ATOM 2828 O O . GLY B 1 27 ? -5.73 -34.688 -32.344 1 86 27 GLY B O 1
ATOM 2829 N N . VAL B 1 28 ? -3.508 -34.938 -32.781 1 88.69 28 VAL B N 1
ATOM 2830 C CA . VAL B 1 28 ? -3.23 -35.219 -31.375 1 88.69 28 VAL B CA 1
ATOM 2831 C C . VAL B 1 28 ? -3.16 -33.938 -30.562 1 88.69 28 VAL B C 1
ATOM 2833 O O . VAL B 1 28 ? -2.375 -33.031 -30.891 1 88.69 28 VAL B O 1
ATOM 2836 N N . SER B 1 29 ? -4.047 -33.844 -29.594 1 91.5 29 SER B N 1
ATOM 2837 C CA . SER B 1 29 ? -4.121 -32.688 -28.734 1 91.5 29 SER B CA 1
ATOM 2838 C C . SER B 1 29 ? -3.863 -33.062 -27.266 1 91.5 29 SER B C 1
ATOM 2840 O O . SER B 1 29 ? -3.576 -34.219 -26.969 1 91.5 29 SER B O 1
ATOM 2842 N N . TYR B 1 30 ? -3.902 -32.031 -26.453 1 94.56 30 TYR B N 1
ATOM 2843 C CA . TYR B 1 30 ? -3.84 -32.219 -25.016 1 94.56 30 TYR B CA 1
ATOM 2844 C C . TYR B 1 30 ? -4.82 -33.312 -24.562 1 94.56 30 TYR B C 1
ATOM 2846 O O . TYR B 1 30 ? -4.461 -34.188 -23.797 1 94.56 30 TYR B O 1
ATOM 2854 N N . TRP B 1 31 ? -5.949 -33.25 -25.094 1 92.44 31 TRP B N 1
ATOM 2855 C CA . TRP B 1 31 ? -7.012 -34.156 -24.672 1 92.44 31 TRP B CA 1
ATOM 2856 C C . TRP B 1 31 ? -6.727 -35.594 -25.125 1 92.44 31 TRP B C 1
ATOM 2858 O O . TRP B 1 31 ? -7.047 -36.562 -24.422 1 92.44 31 TRP B O 1
ATOM 2868 N N . THR B 1 32 ? -6.148 -35.688 -26.25 1 90.44 32 THR B N 1
ATOM 2869 C CA . THR B 1 32 ? -5.758 -37 -26.734 1 90.44 32 THR B CA 1
ATOM 2870 C C . THR B 1 32 ? -4.711 -37.656 -25.828 1 90.44 32 THR B C 1
ATOM 2872 O O . THR B 1 32 ? -4.844 -38.812 -25.438 1 90.44 32 THR B O 1
ATOM 2875 N N . LEU B 1 33 ? -3.793 -36.875 -25.562 1 93.56 33 LEU B N 1
ATOM 2876 C CA . LEU B 1 33 ? -2.717 -37.344 -24.703 1 93.56 33 LEU B CA 1
ATOM 2877 C C . LEU B 1 33 ? -3.234 -37.688 -23.312 1 93.56 33 LEU B C 1
ATOM 2879 O O . LEU B 1 33 ? -2.777 -38.625 -22.672 1 93.56 33 LEU B O 1
ATOM 2883 N N . ARG B 1 34 ? -4.113 -36.844 -22.844 1 93.94 34 ARG B N 1
ATOM 2884 C CA . ARG B 1 34 ? -4.723 -37.125 -21.547 1 93.94 34 ARG B CA 1
ATOM 2885 C C . ARG B 1 34 ? -5.438 -38.469 -21.547 1 93.94 34 ARG B C 1
ATOM 2887 O O . ARG B 1 34 ? -5.324 -39.219 -20.578 1 93.94 34 ARG B O 1
ATOM 2894 N N . LYS B 1 35 ? -6.156 -38.75 -22.547 1 90.5 35 LYS B N 1
ATOM 2895 C CA . LYS B 1 35 ? -6.836 -40.031 -22.672 1 90.5 35 LYS B CA 1
ATOM 2896 C C . LYS B 1 35 ? -5.84 -41.188 -22.625 1 90.5 35 LYS B C 1
ATOM 2898 O O . LYS B 1 35 ? -6.102 -42.219 -21.984 1 90.5 35 LYS B O 1
ATOM 2903 N N . ILE B 1 36 ? -4.75 -41 -23.25 1 90 36 ILE B N 1
ATOM 2904 C CA . ILE B 1 36 ? -3.707 -42.031 -23.234 1 90 36 ILE B CA 1
ATOM 2905 C C . ILE B 1 36 ? -3.182 -42.219 -21.812 1 90 36 ILE B C 1
ATOM 2907 O O . ILE B 1 36 ? -3.062 -43.344 -21.344 1 90 36 ILE B O 1
ATOM 2911 N N . ALA B 1 37 ? -2.932 -41.125 -21.219 1 93.19 37 ALA B N 1
ATOM 2912 C CA . ALA B 1 37 ? -2.428 -41.219 -19.844 1 93.19 37 ALA B CA 1
ATOM 2913 C C . ALA B 1 37 ? -3.42 -41.906 -18.922 1 93.19 37 ALA B C 1
ATOM 2915 O O . ALA B 1 37 ? -3.027 -42.719 -18.078 1 93.19 37 ALA B O 1
ATOM 2916 N N . GLU B 1 38 ? -4.672 -41.625 -19.109 1 91.69 38 GLU B N 1
ATOM 2917 C CA . GLU B 1 38 ? -5.734 -42.219 -18.297 1 91.69 38 GLU B CA 1
ATOM 2918 C C . GLU B 1 38 ? -5.863 -43.719 -18.516 1 91.69 38 GLU B C 1
ATOM 2920 O O . GLU B 1 38 ? -6.289 -44.438 -17.625 1 91.69 38 GLU B O 1
ATOM 2925 N N . SER B 1 39 ? -5.504 -44.125 -19.703 1 86.69 39 SER B N 1
ATOM 2926 C CA . SER B 1 39 ? -5.605 -45.562 -20.031 1 86.69 39 SER B CA 1
ATOM 2927 C C . SER B 1 39 ? -4.523 -46.375 -19.328 1 86.69 39 SER B C 1
ATOM 2929 O O . SER B 1 39 ? -4.609 -47.594 -19.266 1 86.69 39 SER B O 1
ATOM 2931 N N . LYS B 1 40 ? -3.484 -45.719 -18.906 1 87.19 40 LYS B N 1
ATOM 2932 C CA . LYS B 1 40 ? -2.361 -46.344 -18.188 1 87.19 40 LYS B CA 1
ATOM 2933 C C . LYS B 1 40 ? -1.479 -47.156 -19.141 1 87.19 40 LYS B C 1
ATOM 2935 O O . LYS B 1 40 ? -0.588 -47.875 -18.688 1 87.19 40 LYS B O 1
ATOM 2940 N N . ILE B 1 41 ? -1.878 -46.844 -20.406 1 83.19 41 ILE B N 1
ATOM 2941 C CA . ILE B 1 41 ? -0.959 -47.406 -21.406 1 83.19 41 ILE B CA 1
ATOM 2942 C C . ILE B 1 41 ? 0.23 -46.469 -21.578 1 83.19 41 ILE B C 1
ATOM 2944 O O . ILE B 1 41 ? 0.061 -45.25 -21.641 1 83.19 41 ILE B O 1
ATOM 2948 N N . GLY B 1 42 ? 1.39 -46.938 -21.453 1 89.06 42 GLY B N 1
ATOM 2949 C CA . GLY B 1 42 ? 2.588 -46.125 -21.656 1 89.06 42 GLY B CA 1
ATOM 2950 C C . GLY B 1 42 ? 2.648 -45.5 -23.047 1 89.06 42 GLY B C 1
ATOM 2951 O O . GLY B 1 42 ? 2.162 -46.062 -24.016 1 89.06 42 GLY B O 1
ATOM 2952 N N . PHE B 1 43 ? 3.109 -44.219 -23.078 1 92.94 43 PHE B N 1
ATOM 2953 C CA . PHE B 1 43 ? 3.223 -43.5 -24.344 1 92.94 43 PHE B CA 1
ATOM 2954 C C . PHE B 1 43 ? 4.109 -44.25 -25.312 1 92.94 43 PHE B C 1
ATOM 2956 O O . PHE B 1 43 ? 3.803 -44.344 -26.5 1 92.94 43 PHE B O 1
ATOM 2963 N N . LYS B 1 44 ? 5.199 -44.781 -24.812 1 92.56 44 LYS B N 1
ATOM 2964 C CA . LYS B 1 44 ? 6.102 -45.562 -25.656 1 92.56 44 LYS B CA 1
ATOM 2965 C C . LYS B 1 44 ? 5.402 -46.781 -26.234 1 92.56 44 LYS B C 1
ATOM 2967 O O . LYS B 1 44 ? 5.559 -47.094 -27.422 1 92.56 44 LYS B O 1
ATOM 2972 N N . GLU B 1 45 ? 4.656 -47.406 -25.422 1 89.25 45 GLU B N 1
ATOM 2973 C CA . GLU B 1 45 ? 3.928 -48.594 -25.859 1 89.25 45 GLU B CA 1
ATOM 2974 C C . GLU B 1 45 ? 2.945 -48.25 -26.984 1 89.25 45 GLU B C 1
ATOM 2976 O O . GLU B 1 45 ? 2.826 -48.969 -27.953 1 89.25 45 GLU B O 1
ATOM 2981 N N . ILE B 1 46 ? 2.324 -47.219 -26.828 1 86.81 46 ILE B N 1
ATOM 2982 C CA . ILE B 1 46 ? 1.349 -46.781 -27.828 1 86.81 46 ILE B CA 1
ATOM 2983 C C . ILE B 1 46 ? 2.064 -46.406 -29.125 1 86.81 46 ILE B C 1
ATOM 2985 O O . ILE B 1 46 ? 1.649 -46.844 -30.203 1 86.81 46 ILE B O 1
ATOM 2989 N N . LEU B 1 47 ? 3.115 -45.688 -29.031 1 88.38 47 LEU B N 1
ATOM 2990 C CA . LEU B 1 47 ? 3.848 -45.219 -30.203 1 88.38 47 LEU B CA 1
ATOM 2991 C C . LEU B 1 47 ? 4.465 -46.406 -30.953 1 88.38 47 LEU B C 1
ATOM 2993 O O . LEU B 1 47 ? 4.508 -46.406 -32.188 1 88.38 47 LEU B O 1
ATOM 2997 N N . LYS B 1 48 ? 4.887 -47.406 -30.234 1 86.5 48 LYS B N 1
ATOM 2998 C CA . LYS B 1 48 ? 5.613 -48.5 -30.844 1 86.5 48 LYS B CA 1
ATOM 2999 C C . LYS B 1 48 ? 4.668 -49.656 -31.203 1 86.5 48 LYS B C 1
ATOM 3001 O O . LYS B 1 48 ? 5.105 -50.688 -31.688 1 86.5 48 LYS B O 1
ATOM 3006 N N . SER B 1 49 ? 3.475 -49.438 -30.922 1 82.38 49 SER B N 1
ATOM 3007 C CA . SER B 1 49 ? 2.516 -50.5 -31.219 1 82.38 49 SER B CA 1
ATOM 3008 C C . SER B 1 49 ? 2.475 -50.781 -32.719 1 82.38 49 SER B C 1
ATOM 3010 O O . SER B 1 49 ? 2.553 -49.875 -33.531 1 82.38 49 SER B O 1
ATOM 3012 N N . SER B 1 50 ? 2.41 -52.094 -32.969 1 75.75 50 SER B N 1
ATOM 3013 C CA . SER B 1 50 ? 2.318 -52.5 -34.344 1 75.75 50 SER B CA 1
ATOM 3014 C C . SER B 1 50 ? 0.895 -52.375 -34.875 1 75.75 50 SER B C 1
ATOM 3016 O O . SER B 1 50 ? 0.678 -52.344 -36.094 1 75.75 50 SER B O 1
ATOM 3018 N N . ASP B 1 51 ? -0.006 -52.406 -33.938 1 74.69 51 ASP B N 1
ATOM 3019 C CA . ASP B 1 51 ? -1.414 -52.312 -34.312 1 74.69 51 ASP B CA 1
ATOM 3020 C C . ASP B 1 51 ? -1.831 -50.875 -34.531 1 74.69 51 ASP B C 1
ATOM 3022 O O . ASP B 1 51 ? -2.387 -50.219 -33.656 1 74.69 51 ASP B O 1
ATOM 3026 N N . CYS B 1 52 ? -1.57 -50.406 -35.75 1 71.56 52 CYS B N 1
ATOM 3027 C CA . CYS B 1 52 ? -1.856 -49.031 -36.125 1 71.56 52 CYS B CA 1
ATOM 3028 C C . CYS B 1 52 ? -3.35 -48.75 -36.031 1 71.56 52 CYS B C 1
ATOM 3030 O O . CYS B 1 52 ? -3.748 -47.625 -35.656 1 71.56 52 CYS B O 1
ATOM 3032 N N . ALA B 1 53 ? -4.074 -49.688 -36.312 1 71.31 53 ALA B N 1
ATOM 3033 C CA . ALA B 1 53 ? -5.523 -49.5 -36.312 1 71.31 53 ALA B CA 1
ATOM 3034 C C . ALA B 1 53 ? -6.051 -49.25 -34.906 1 71.31 53 ALA B C 1
ATOM 3036 O O . ALA B 1 53 ? -6.918 -48.406 -34.719 1 71.31 53 ALA B O 1
ATOM 3037 N N . ARG B 1 54 ? -5.531 -49.906 -34.031 1 70.12 54 ARG B N 1
ATOM 3038 C CA . ARG B 1 54 ? -5.941 -49.719 -32.625 1 70.12 54 ARG B CA 1
ATOM 3039 C C . ARG B 1 54 ? -5.551 -48.344 -32.125 1 70.12 54 ARG B C 1
ATOM 3041 O O . ARG B 1 54 ? -6.344 -47.688 -31.469 1 70.12 54 ARG B O 1
ATOM 3048 N N . LEU B 1 55 ? -4.375 -48 -32.469 1 71.88 55 LEU B N 1
ATOM 3049 C CA . LEU B 1 55 ? -3.891 -46.688 -32.062 1 71.88 55 LEU B CA 1
ATOM 3050 C C . LEU B 1 55 ? -4.719 -45.594 -32.688 1 71.88 55 LEU B C 1
ATOM 3052 O O . LEU B 1 55 ? -5.094 -44.625 -32.031 1 71.88 55 LEU B O 1
ATOM 3056 N N . ALA B 1 56 ? -4.895 -45.812 -33.969 1 74.44 56 ALA B N 1
ATOM 3057 C CA . ALA B 1 56 ? -5.691 -44.844 -34.719 1 74.44 56 ALA B CA 1
ATOM 3058 C C . ALA B 1 56 ? -7.082 -44.688 -34.094 1 74.44 56 ALA B C 1
ATOM 3060 O O . ALA B 1 56 ? -7.613 -43.594 -34 1 74.44 56 ALA B O 1
ATOM 3061 N N . GLY B 1 57 ? -7.621 -45.812 -33.75 1 72 57 GLY B N 1
ATOM 3062 C CA . GLY B 1 57 ? -8.93 -45.781 -33.125 1 72 57 GLY B CA 1
ATOM 3063 C C . GLY B 1 57 ? -8.922 -45.125 -31.75 1 72 57 GLY B C 1
ATOM 3064 O O . GLY B 1 57 ? -9.812 -44.312 -31.438 1 72 57 GLY B O 1
ATOM 3065 N N . PHE B 1 58 ? -7.883 -45.438 -31.125 1 71 58 PHE B N 1
ATOM 3066 C CA . PHE B 1 58 ? -7.746 -44.875 -29.797 1 71 58 PHE B CA 1
ATOM 3067 C C . PHE B 1 58 ? -7.527 -43.375 -29.859 1 71 58 PHE B C 1
ATOM 3069 O O . PHE B 1 58 ? -8.102 -42.625 -29.062 1 71 58 PHE B O 1
ATOM 3076 N N . LEU B 1 59 ? -6.758 -42.969 -30.859 1 72.94 59 LEU B N 1
ATOM 3077 C CA . LEU B 1 59 ? -6.379 -41.562 -31 1 72.94 59 LEU B CA 1
ATOM 3078 C C . LEU B 1 59 ? -7.363 -40.844 -31.906 1 72.94 59 LEU B C 1
ATOM 3080 O O . LEU B 1 59 ? -7.367 -39.594 -31.938 1 72.94 59 LEU B O 1
ATOM 3084 N N . ARG B 1 60 ? -8.211 -41.625 -32.5 1 76 60 ARG B N 1
ATOM 3085 C CA . ARG B 1 60 ? -9.141 -41.094 -33.469 1 76 60 ARG B CA 1
ATOM 3086 C C . ARG B 1 60 ? -8.406 -40.25 -34.531 1 76 60 ARG B C 1
ATOM 3088 O O . ARG B 1 60 ? -8.828 -39.125 -34.844 1 76 60 ARG B O 1
ATOM 3095 N N . VAL B 1 61 ? -7.254 -40.688 -34.844 1 74.75 61 VAL B N 1
ATOM 3096 C CA . VAL B 1 61 ? -6.473 -40.062 -35.906 1 74.75 61 VAL B CA 1
ATOM 3097 C C . VAL B 1 61 ? -6.227 -41.031 -37.031 1 74.75 61 VAL B C 1
ATOM 3099 O O . VAL B 1 61 ? -6.438 -42.25 -36.875 1 74.75 61 VAL B O 1
ATOM 3102 N N . HIS B 1 62 ? -5.926 -40.438 -38.25 1 74.62 62 HIS B N 1
ATOM 3103 C CA . HIS B 1 62 ? -5.586 -41.281 -39.406 1 74.62 62 HIS B CA 1
ATOM 3104 C C . HIS B 1 62 ? -4.098 -41.625 -39.406 1 74.62 62 HIS B C 1
ATOM 3106 O O . HIS B 1 62 ? -3.252 -40.75 -39.344 1 74.62 62 HIS B O 1
ATOM 3112 N N . LEU B 1 63 ? -3.816 -42.906 -39.25 1 75.31 63 LEU B N 1
ATOM 3113 C CA . LEU B 1 63 ? -2.432 -43.375 -39.312 1 75.31 63 LEU B CA 1
ATOM 3114 C C . LEU B 1 63 ? -2.225 -44.312 -40.5 1 75.31 63 LEU B C 1
ATOM 3116 O O . LEU B 1 63 ? -3.145 -45.031 -40.906 1 75.31 63 LEU B O 1
ATOM 3120 N N . PRO B 1 64 ? -1.041 -44.094 -41.156 1 75.44 64 PRO B N 1
ATOM 3121 C CA . PRO B 1 64 ? -0.767 -45 -42.25 1 75.44 64 PRO B CA 1
ATOM 3122 C C . PRO B 1 64 ? -0.585 -46.438 -41.781 1 75.44 64 PRO B C 1
ATOM 3124 O O . PRO B 1 64 ? -0.475 -46.688 -40.594 1 75.44 64 PRO B O 1
ATOM 3127 N N . LYS B 1 65 ? -0.736 -47.438 -42.781 1 73.31 65 LYS B N 1
ATOM 3128 C CA . LYS B 1 65 ? -0.625 -48.844 -42.438 1 73.31 65 LYS B CA 1
ATOM 3129 C C . LYS B 1 65 ? 0.69 -49.438 -42.938 1 73.31 65 LYS B C 1
ATOM 3131 O O . LYS B 1 65 ? 1.349 -48.875 -43.812 1 73.31 65 LYS B O 1
ATOM 3136 N N . GLY B 1 66 ? 1.11 -50.562 -42.281 1 75.81 66 GLY B N 1
ATOM 3137 C CA . GLY B 1 66 ? 2.236 -51.344 -42.719 1 75.81 66 GLY B CA 1
ATOM 3138 C C . GLY B 1 66 ? 3.562 -50.625 -42.656 1 75.81 66 GLY B C 1
ATOM 3139 O O . GLY B 1 66 ? 3.883 -50 -41.625 1 75.81 66 GLY B O 1
ATOM 3140 N N . ASP B 1 67 ? 4.363 -50.781 -43.688 1 76.75 67 ASP B N 1
ATOM 3141 C CA . ASP B 1 67 ? 5.715 -50.25 -43.812 1 76.75 67 ASP B CA 1
ATOM 3142 C C . ASP B 1 67 ? 5.711 -48.719 -43.625 1 76.75 67 ASP B C 1
ATOM 3144 O O . ASP B 1 67 ? 6.645 -48.156 -43.062 1 76.75 67 ASP B O 1
ATOM 3148 N N . GLU B 1 68 ? 4.676 -48.188 -44.031 1 84.44 68 GLU B N 1
ATOM 3149 C CA . GLU B 1 68 ? 4.562 -46.75 -43.906 1 84.44 68 GLU B CA 1
ATOM 3150 C C . GLU B 1 68 ? 4.445 -46.312 -42.469 1 84.44 68 GLU B C 1
ATOM 3152 O O . GLU B 1 68 ? 4.988 -45.281 -42.062 1 84.44 68 GLU B O 1
ATOM 3157 N N . TRP B 1 69 ? 3.852 -47.188 -41.719 1 83.56 69 TRP B N 1
ATOM 3158 C CA . TRP B 1 69 ? 3.699 -46.938 -40.281 1 83.56 69 TRP B CA 1
ATOM 3159 C C . TRP B 1 69 ? 5.035 -47.062 -39.562 1 83.56 69 TRP B C 1
ATOM 3161 O O . TRP B 1 69 ? 5.375 -46.25 -38.719 1 83.56 69 TRP B O 1
ATOM 3171 N N . GLU B 1 70 ? 5.766 -48.062 -39.875 1 85.38 70 GLU B N 1
ATOM 3172 C CA . GLU B 1 70 ? 7.074 -48.25 -39.25 1 85.38 70 GLU B CA 1
ATOM 3173 C C . GLU B 1 70 ? 7.996 -47.062 -39.531 1 85.38 70 GLU B C 1
ATOM 3175 O O . GLU B 1 70 ? 8.719 -46.625 -38.625 1 85.38 70 GLU B O 1
ATOM 3180 N N . THR B 1 71 ? 7.945 -46.656 -40.719 1 89.69 71 THR B N 1
ATOM 3181 C CA . THR B 1 71 ? 8.742 -45.5 -41.094 1 89.69 71 THR B CA 1
ATOM 3182 C C . THR B 1 71 ? 8.281 -44.25 -40.312 1 89.69 71 THR B C 1
ATOM 3184 O O . THR B 1 71 ? 9.102 -43.469 -39.844 1 89.69 71 THR B O 1
ATOM 3187 N N . MET B 1 72 ? 7.047 -44.156 -40.25 1 89 72 MET B N 1
ATOM 3188 C CA . MET B 1 72 ? 6.48 -43.031 -39.5 1 89 72 MET B CA 1
ATOM 3189 C C . MET B 1 72 ? 6.863 -43.094 -38.031 1 89 72 MET B C 1
ATOM 3191 O O . MET B 1 72 ? 7.184 -42.062 -37.438 1 89 72 MET B O 1
ATOM 3195 N N . GLN B 1 73 ? 6.797 -44.25 -37.5 1 90.38 73 GLN B N 1
ATOM 3196 C CA . GLN B 1 73 ? 7.176 -44.438 -36.094 1 90.38 73 GLN B CA 1
ATOM 3197 C C . GLN B 1 73 ? 8.609 -43.969 -35.844 1 90.38 73 GLN B C 1
ATOM 3199 O O . GLN B 1 73 ? 8.883 -43.281 -34.875 1 90.38 73 GLN B O 1
ATOM 3204 N N . GLN B 1 74 ? 9.453 -44.344 -36.781 1 92.81 74 GLN B N 1
ATOM 3205 C CA . GLN B 1 74 ? 10.859 -43.938 -36.656 1 92.81 74 GLN B CA 1
ATOM 3206 C C . GLN B 1 74 ? 11.023 -42.438 -36.75 1 92.81 74 GLN B C 1
ATOM 3208 O O . GLN B 1 74 ? 11.789 -41.844 -36 1 92.81 74 GLN B O 1
ATOM 3213 N N . ASN B 1 75 ? 10.344 -41.906 -37.656 1 94.88 75 ASN B N 1
ATOM 3214 C CA . ASN B 1 75 ? 10.391 -40.469 -37.812 1 94.88 75 ASN B CA 1
ATOM 3215 C C . ASN B 1 75 ? 9.852 -39.75 -36.562 1 94.88 75 ASN B C 1
ATOM 3217 O O . ASN B 1 75 ? 10.43 -38.75 -36.125 1 94.88 75 ASN B O 1
ATOM 3221 N N . LEU B 1 76 ? 8.758 -40.219 -36.094 1 94.44 76 LEU B N 1
ATOM 3222 C CA . LEU B 1 76 ? 8.148 -39.656 -34.906 1 94.44 76 LEU B CA 1
ATOM 3223 C C . LEU B 1 76 ? 9.086 -39.75 -33.719 1 94.44 76 LEU B C 1
ATOM 3225 O O . LEU B 1 76 ? 9.219 -38.812 -32.938 1 94.44 76 LEU B O 1
ATOM 3229 N N . TRP B 1 77 ? 9.672 -40.844 -33.562 1 95.62 77 TRP B N 1
ATOM 3230 C CA . TRP B 1 77 ? 10.617 -41.031 -32.469 1 95.62 77 TRP B CA 1
ATOM 3231 C C . TRP B 1 77 ? 11.742 -40 -32.531 1 95.62 77 TRP B C 1
ATOM 3233 O O . TRP B 1 77 ? 12.102 -39.375 -31.516 1 95.62 77 TRP B O 1
ATOM 3243 N N . ASN B 1 78 ? 12.289 -39.812 -33.719 1 97.19 78 ASN B N 1
ATOM 3244 C CA . ASN B 1 78 ? 13.344 -38.844 -33.938 1 97.19 78 ASN B CA 1
ATOM 3245 C C . ASN B 1 78 ? 12.859 -37.438 -33.594 1 97.19 78 ASN B C 1
ATOM 3247 O O . ASN B 1 78 ? 13.602 -36.625 -33 1 97.19 78 ASN B O 1
ATOM 3251 N N . GLU B 1 79 ? 11.68 -37.188 -33.969 1 97.06 79 GLU B N 1
ATOM 3252 C CA . GLU B 1 79 ? 11.086 -35.875 -33.625 1 97.06 79 GLU B CA 1
ATOM 3253 C C . GLU B 1 79 ? 10.945 -35.719 -32.094 1 97.06 79 GLU B C 1
ATOM 3255 O O . GLU B 1 79 ? 11.195 -34.656 -31.562 1 97.06 79 GLU B O 1
ATOM 3260 N N . GLY B 1 80 ? 10.492 -36.75 -31.469 1 97.69 80 GLY B N 1
ATOM 3261 C CA . GLY B 1 80 ? 10.406 -36.75 -30.016 1 97.69 80 GLY B CA 1
ATOM 3262 C C . GLY B 1 80 ? 11.734 -36.469 -29.344 1 97.69 80 GLY B C 1
ATOM 3263 O O . GLY B 1 80 ? 11.797 -35.719 -28.375 1 97.69 80 GLY B O 1
ATOM 3264 N N . ILE B 1 81 ? 12.766 -37.062 -29.906 1 97.62 81 ILE B N 1
ATOM 3265 C CA . ILE B 1 81 ? 14.109 -36.875 -29.375 1 97.62 81 ILE B CA 1
ATOM 3266 C C . ILE B 1 81 ? 14.508 -35.406 -29.531 1 97.62 81 ILE B C 1
ATOM 3268 O O . ILE B 1 81 ? 15.047 -34.781 -28.594 1 97.62 81 ILE B O 1
ATOM 3272 N N . GLU B 1 82 ? 14.242 -34.844 -30.625 1 97.75 82 GLU B N 1
ATOM 3273 C CA . GLU B 1 82 ? 14.578 -33.469 -30.891 1 97.75 82 GLU B CA 1
ATOM 3274 C C . GLU B 1 82 ? 13.82 -32.531 -29.938 1 97.75 82 GLU B C 1
ATOM 3276 O O . GLU B 1 82 ? 14.391 -31.562 -29.422 1 97.75 82 GLU B O 1
ATOM 3281 N N . LYS B 1 83 ? 12.578 -32.781 -29.75 1 97.88 83 LYS B N 1
ATOM 3282 C CA . LYS B 1 83 ? 11.766 -31.969 -28.844 1 97.88 83 LYS B CA 1
ATOM 3283 C C . LYS B 1 83 ? 12.242 -32.094 -27.391 1 97.88 83 LYS B C 1
ATOM 3285 O O . LYS B 1 83 ? 12.258 -31.125 -26.656 1 97.88 83 LYS B O 1
ATOM 3290 N N . ALA B 1 84 ? 12.586 -33.312 -27.047 1 97.75 84 ALA B N 1
ATOM 3291 C CA . ALA B 1 84 ? 13.133 -33.531 -25.703 1 97.75 84 ALA B CA 1
ATOM 3292 C C . ALA B 1 84 ? 14.422 -32.75 -25.5 1 97.75 84 ALA B C 1
ATOM 3294 O O . ALA B 1 84 ? 14.656 -32.188 -24.438 1 97.75 84 ALA B O 1
ATOM 3295 N N . ARG B 1 85 ? 15.219 -32.719 -26.516 1 97.44 85 ARG B N 1
ATOM 3296 C CA . ARG B 1 85 ? 16.469 -31.969 -26.484 1 97.44 85 ARG B CA 1
ATOM 3297 C C . ARG B 1 85 ? 16.203 -30.469 -26.344 1 97.44 85 ARG B C 1
ATOM 3299 O O . ARG B 1 85 ? 16.906 -29.766 -25.609 1 97.44 85 ARG B O 1
ATOM 3306 N N . GLU B 1 86 ? 15.242 -30 -27.016 1 97.06 86 GLU B N 1
ATOM 3307 C CA . GLU B 1 86 ? 14.859 -28.594 -26.922 1 97.06 86 GLU B CA 1
ATOM 3308 C C . GLU B 1 86 ? 14.438 -28.219 -25.516 1 97.06 86 GLU B C 1
ATOM 3310 O O . GLU B 1 86 ? 14.844 -27.172 -24.984 1 97.06 86 GLU B O 1
ATOM 3315 N N . LEU B 1 87 ? 13.578 -29.031 -24.938 1 97.94 87 LEU B N 1
ATOM 3316 C CA . LEU B 1 87 ? 13.156 -28.812 -23.562 1 97.94 87 LEU B CA 1
ATOM 3317 C C . LEU B 1 87 ? 14.352 -28.781 -22.625 1 97.94 87 LEU B C 1
ATOM 3319 O O . LEU B 1 87 ? 14.477 -27.875 -21.781 1 97.94 87 LEU B O 1
ATOM 3323 N N . SER B 1 88 ? 15.211 -29.75 -22.812 1 96.44 88 SER B N 1
ATOM 3324 C CA . SER B 1 88 ? 16.391 -29.875 -21.953 1 96.44 88 SER B CA 1
ATOM 3325 C C . SER B 1 88 ? 17.297 -28.656 -22.078 1 96.44 88 SER B C 1
ATOM 3327 O O . SER B 1 88 ? 17.812 -28.156 -21.078 1 96.44 88 SER B O 1
ATOM 3329 N N . LYS B 1 89 ? 17.469 -28.188 -23.25 1 96.44 89 LYS B N 1
ATOM 3330 C CA . LYS B 1 89 ? 18.297 -27.016 -23.5 1 96.44 89 LYS B CA 1
ATOM 3331 C C . LYS B 1 89 ? 17.75 -25.781 -22.766 1 96.44 89 LYS B C 1
ATOM 3333 O O . LYS B 1 89 ? 18.516 -24.922 -22.344 1 96.44 89 LYS B O 1
ATOM 3338 N N . ARG B 1 90 ? 16.5 -25.75 -22.562 1 95.62 90 ARG B N 1
ATOM 3339 C CA . ARG B 1 90 ? 15.844 -24.609 -21.922 1 95.62 90 ARG B CA 1
ATOM 3340 C C . ARG B 1 90 ? 15.648 -24.859 -20.438 1 95.62 90 ARG B C 1
ATOM 3342 O O . ARG B 1 90 ? 15.023 -24.047 -19.75 1 95.62 90 ARG B O 1
ATOM 3349 N N . GLY B 1 91 ? 16.094 -25.938 -20.016 1 96.06 91 GLY B N 1
ATOM 3350 C CA . GLY B 1 91 ? 15.984 -26.266 -18.609 1 96.06 91 GLY B CA 1
ATOM 3351 C C . GLY B 1 91 ? 14.578 -26.656 -18.188 1 96.06 91 GLY B C 1
ATOM 3352 O O . GLY B 1 91 ? 14.188 -26.469 -17.031 1 96.06 91 GLY B O 1
ATOM 3353 N N . ILE B 1 92 ? 13.781 -27.125 -19.109 1 98.12 92 ILE B N 1
ATOM 3354 C CA . ILE B 1 92 ? 12.398 -27.5 -18.844 1 98.12 92 ILE B CA 1
ATOM 3355 C C . ILE B 1 92 ? 12.297 -29.016 -18.641 1 98.12 92 ILE B C 1
ATOM 3357 O O . ILE B 1 92 ? 12.82 -29.781 -19.438 1 98.12 92 ILE B O 1
ATOM 3361 N N . LYS B 1 93 ? 11.633 -29.422 -17.594 1 97.62 93 LYS B N 1
ATOM 3362 C CA . LYS B 1 93 ? 11.422 -30.844 -17.297 1 97.62 93 LYS B CA 1
ATOM 3363 C C . LYS B 1 93 ? 9.969 -31.234 -17.516 1 97.62 93 LYS B C 1
ATOM 3365 O O . LYS B 1 93 ? 9.055 -30.469 -17.234 1 97.62 93 LYS B O 1
ATOM 3370 N N . LEU B 1 94 ? 9.812 -32.375 -18.062 1 98.12 94 LEU B N 1
ATOM 3371 C CA . LEU B 1 94 ? 8.508 -33.031 -18.141 1 98.12 94 LEU B CA 1
ATOM 3372 C C . LEU B 1 94 ? 8.359 -34.094 -17.062 1 98.12 94 LEU B C 1
ATOM 3374 O O . LEU B 1 94 ? 9.148 -35.062 -17.031 1 98.12 94 LEU B O 1
ATOM 3378 N N . VAL B 1 95 ? 7.398 -33.875 -16.203 1 97.75 95 VAL B N 1
ATOM 3379 C CA . VAL B 1 95 ? 7.211 -34.812 -15.078 1 97.75 95 VAL B CA 1
ATOM 3380 C C . VAL B 1 95 ? 5.832 -35.469 -15.172 1 97.75 95 VAL B C 1
ATOM 3382 O O . VAL B 1 95 ? 4.812 -34.781 -15.242 1 97.75 95 VAL B O 1
ATOM 3385 N N . PHE B 1 96 ? 5.832 -36.781 -15.172 1 97.44 96 PHE B N 1
ATOM 3386 C CA . PHE B 1 96 ? 4.582 -37.531 -15.305 1 97.44 96 PHE B CA 1
ATOM 3387 C C . PHE B 1 96 ? 3.994 -37.875 -13.938 1 97.44 96 PHE B C 1
ATOM 3389 O O . PHE B 1 96 ? 4.719 -37.906 -12.938 1 97.44 96 PHE B O 1
ATOM 3396 N N . PHE B 1 97 ? 2.748 -38.094 -13.914 1 97.19 97 PHE B N 1
ATOM 3397 C CA . PHE B 1 97 ? 1.958 -38.344 -12.711 1 97.19 97 PHE B CA 1
ATOM 3398 C C . PHE B 1 97 ? 2.594 -39.438 -11.867 1 97.19 97 PHE B C 1
ATOM 3400 O O . PHE B 1 97 ? 2.67 -39.312 -10.641 1 97.19 97 PHE B O 1
ATOM 3407 N N . ASP B 1 98 ? 3.139 -40.469 -12.445 1 94.62 98 ASP B N 1
ATOM 3408 C CA . ASP B 1 98 ? 3.613 -41.656 -11.727 1 94.62 98 ASP B CA 1
ATOM 3409 C C . ASP B 1 98 ? 5.07 -41.5 -11.305 1 94.62 98 ASP B C 1
ATOM 3411 O O . ASP B 1 98 ? 5.613 -42.312 -10.578 1 94.62 98 ASP B O 1
ATOM 3415 N N . HIS B 1 99 ? 5.672 -40.438 -11.781 1 94.25 99 HIS B N 1
ATOM 3416 C CA . HIS B 1 99 ? 7.055 -40.188 -11.391 1 94.25 99 HIS B CA 1
ATOM 3417 C C . HIS B 1 99 ? 7.16 -39.812 -9.922 1 94.25 99 HIS B C 1
ATOM 3419 O O . HIS B 1 99 ? 6.289 -39.125 -9.391 1 94.25 99 HIS B O 1
ATOM 3425 N N . GLU B 1 100 ? 8.203 -40.156 -9.242 1 93.69 100 GLU B N 1
ATOM 3426 C CA . GLU B 1 100 ? 8.391 -39.938 -7.812 1 93.69 100 GLU B CA 1
ATOM 3427 C C . GLU B 1 100 ? 8.484 -38.438 -7.492 1 93.69 100 GLU B C 1
ATOM 3429 O O . GLU B 1 100 ? 8.086 -38 -6.41 1 93.69 100 GLU B O 1
ATOM 3434 N N . SER B 1 101 ? 8.922 -37.656 -8.414 1 95 101 SER B N 1
ATOM 3435 C CA . SER B 1 101 ? 9.125 -36.219 -8.18 1 95 101 SER B CA 1
ATOM 3436 C C . SER B 1 101 ? 7.852 -35.438 -8.453 1 95 101 SER B C 1
ATOM 3438 O O . SER B 1 101 ? 7.824 -34.219 -8.273 1 95 101 SER B O 1
ATOM 3440 N N . PHE B 1 102 ? 6.832 -36.156 -8.891 1 97.5 102 PHE B N 1
ATOM 3441 C CA . PHE B 1 102 ? 5.578 -35.469 -9.156 1 97.5 102 PHE B CA 1
ATOM 3442 C C . PHE B 1 102 ? 4.992 -34.906 -7.867 1 97.5 102 PHE B C 1
ATOM 3444 O O . PHE B 1 102 ? 4.93 -35.594 -6.852 1 97.5 102 PHE B O 1
ATOM 3451 N N . PRO B 1 103 ? 4.582 -33.656 -7.844 1 96.94 103 PRO B N 1
ATOM 3452 C CA . PRO B 1 103 ? 4.102 -33.031 -6.605 1 96.94 103 PRO B CA 1
ATOM 3453 C C . PRO B 1 103 ? 2.883 -33.75 -6.023 1 96.94 103 PRO B C 1
ATOM 3455 O O . PRO B 1 103 ? 1.894 -33.938 -6.73 1 96.94 103 PRO B O 1
ATOM 3458 N N . ARG B 1 104 ? 2.885 -34 -4.797 1 95.44 104 ARG B N 1
ATOM 3459 C CA . ARG B 1 104 ? 1.823 -34.75 -4.121 1 95.44 104 ARG B CA 1
ATOM 3460 C C . ARG B 1 104 ? 0.514 -33.969 -4.137 1 95.44 104 ARG B C 1
ATOM 3462 O O . ARG B 1 104 ? -0.563 -34.562 -4.27 1 95.44 104 ARG B O 1
ATOM 3469 N N . CYS B 1 105 ? 0.616 -32.688 -4.008 1 96.12 105 CYS B N 1
ATOM 3470 C CA . CYS B 1 105 ? -0.578 -31.844 -3.939 1 96.12 105 CYS B CA 1
ATOM 3471 C C . CYS B 1 105 ? -1.414 -31.984 -5.207 1 96.12 105 CYS B C 1
ATOM 3473 O O . CYS B 1 105 ? -2.641 -31.859 -5.16 1 96.12 105 CYS B O 1
ATOM 3475 N N . PHE B 1 106 ? -0.822 -32.25 -6.316 1 97.62 106 PHE B N 1
ATOM 3476 C CA . PHE B 1 106 ? -1.541 -32.438 -7.574 1 97.62 106 PHE B CA 1
ATOM 3477 C C . PHE B 1 106 ? -2.199 -33.812 -7.637 1 97.62 106 PHE B C 1
ATOM 3479 O O . PHE B 1 106 ? -3.225 -33.969 -8.297 1 97.62 106 PHE B O 1
ATOM 3486 N N . LYS B 1 107 ? -1.632 -34.75 -6.977 1 96.06 107 LYS B N 1
ATOM 3487 C CA . LYS B 1 107 ? -2.168 -36.125 -6.98 1 96.06 107 LYS B CA 1
ATOM 3488 C C . LYS B 1 107 ? -3.455 -36.219 -6.164 1 96.06 107 LYS B C 1
ATOM 3490 O O . LYS B 1 107 ? -4.266 -37.125 -6.367 1 96.06 107 LYS B O 1
ATOM 3495 N N . GLU B 1 108 ? -3.664 -35.281 -5.305 1 94.38 108 GLU B N 1
ATOM 3496 C CA . GLU B 1 108 ? -4.703 -35.375 -4.285 1 94.38 108 GLU B CA 1
ATOM 3497 C C . GLU B 1 108 ? -5.988 -34.688 -4.738 1 94.38 108 GLU B C 1
ATOM 3499 O O . GLU B 1 108 ? -6.992 -34.719 -4.023 1 94.38 108 GLU B O 1
ATOM 3504 N N . ILE B 1 109 ? -5.988 -34.125 -5.867 1 96.56 109 ILE B N 1
ATOM 3505 C CA . ILE B 1 109 ? -7.195 -33.438 -6.305 1 96.56 109 ILE B CA 1
ATOM 3506 C C . ILE B 1 109 ? -7.992 -34.344 -7.246 1 96.56 109 ILE B C 1
ATOM 3508 O O . ILE B 1 109 ? -7.441 -35.281 -7.828 1 96.56 109 ILE B O 1
ATOM 3512 N N . PRO B 1 110 ? -9.312 -34.156 -7.438 1 95.5 110 PRO B N 1
ATOM 3513 C CA . PRO B 1 110 ? -10.18 -35.031 -8.242 1 95.5 110 PRO B CA 1
ATOM 3514 C C . PRO B 1 110 ? -9.75 -35.094 -9.703 1 95.5 110 PRO B C 1
ATOM 3516 O O . PRO B 1 110 ? -9.844 -36.125 -10.336 1 95.5 110 PRO B O 1
ATOM 3519 N N . ASP B 1 111 ? -9.312 -34 -10.227 1 95.88 111 ASP B N 1
ATOM 3520 C CA . ASP B 1 111 ? -8.875 -33.938 -11.617 1 95.88 111 ASP B CA 1
ATOM 3521 C C . ASP B 1 111 ? -7.395 -33.562 -11.711 1 95.88 111 ASP B C 1
ATOM 3523 O O . ASP B 1 111 ? -7.043 -32.469 -12.148 1 95.88 111 ASP B O 1
ATOM 3527 N N . PRO B 1 112 ? -6.609 -34.5 -11.438 1 97.69 112 PRO B N 1
ATOM 3528 C CA . PRO B 1 112 ? -5.176 -34.219 -11.438 1 97.69 112 PRO B CA 1
ATOM 3529 C C . PRO B 1 112 ? -4.602 -34.062 -12.844 1 97.69 112 PRO B C 1
ATOM 3531 O O . PRO B 1 112 ? -5.137 -34.656 -13.797 1 97.69 112 PRO B O 1
ATOM 3534 N N . PRO B 1 113 ? -3.59 -33.25 -12.961 1 98.19 113 PRO B N 1
ATOM 3535 C CA . PRO B 1 113 ? -2.834 -33.312 -14.211 1 98.19 113 PRO B CA 1
ATOM 3536 C C . PRO B 1 113 ? -2.074 -34.656 -14.367 1 98.19 113 PRO B C 1
ATOM 3538 O O . PRO B 1 113 ? -1.646 -35.25 -13.375 1 98.19 113 PRO B O 1
ATOM 3541 N N . HIS B 1 114 ? -1.921 -35.094 -15.578 1 97.44 114 HIS B N 1
ATOM 3542 C CA . HIS B 1 114 ? -1.251 -36.344 -15.82 1 97.44 114 HIS B CA 1
ATOM 3543 C C . HIS B 1 114 ? 0.232 -36.156 -16.109 1 97.44 114 HIS B C 1
ATOM 3545 O O . HIS B 1 114 ? 1.011 -37.094 -16.094 1 97.44 114 HIS B O 1
ATOM 3551 N N . TRP B 1 115 ? 0.57 -34.969 -16.391 1 98.19 115 TRP B N 1
ATOM 3552 C CA . TRP B 1 115 ? 1.943 -34.5 -16.578 1 98.19 115 TRP B CA 1
ATOM 3553 C C . TRP B 1 115 ? 2.057 -33 -16.312 1 98.19 115 TRP B C 1
ATOM 3555 O O . TRP B 1 115 ? 1.047 -32.312 -16.25 1 98.19 115 TRP B O 1
ATOM 3565 N N . ILE B 1 116 ? 3.252 -32.531 -16.047 1 98.56 116 ILE B N 1
ATOM 3566 C CA . ILE B 1 116 ? 3.502 -31.094 -15.992 1 98.56 116 ILE B CA 1
ATOM 3567 C C . ILE B 1 116 ? 4.871 -30.781 -16.594 1 98.56 116 ILE B C 1
ATOM 3569 O O . ILE B 1 116 ? 5.809 -31.562 -16.453 1 98.56 116 ILE B O 1
ATOM 3573 N N . PHE B 1 117 ? 4.859 -29.703 -17.297 1 98.69 117 PHE B N 1
ATOM 3574 C CA . PHE B 1 117 ? 6.125 -29.078 -17.688 1 98.69 117 PHE B CA 1
ATOM 3575 C C . PHE B 1 117 ? 6.605 -28.109 -16.609 1 98.69 117 PHE B C 1
ATOM 3577 O O . PHE B 1 117 ? 5.832 -27.266 -16.141 1 98.69 117 PHE B O 1
ATOM 3584 N N . VAL B 1 118 ? 7.906 -28.203 -16.234 1 98.62 118 VAL B N 1
ATOM 3585 C CA . VAL B 1 118 ? 8.43 -27.422 -15.133 1 98.62 118 VAL B CA 1
ATOM 3586 C C . VAL B 1 118 ? 9.695 -26.688 -15.57 1 98.62 118 VAL B C 1
ATOM 3588 O O . VAL B 1 118 ? 10.641 -27.312 -16.047 1 98.62 118 VAL B O 1
ATOM 3591 N N . GLU B 1 119 ? 9.688 -25.469 -15.477 1 98.5 119 GLU B N 1
ATOM 3592 C CA . GLU B 1 119 ? 10.883 -24.625 -15.625 1 98.5 119 GLU B CA 1
ATOM 3593 C C . GLU B 1 119 ? 11.273 -23.984 -14.297 1 98.5 119 GLU B C 1
ATOM 3595 O O . GLU B 1 119 ? 10.492 -23.234 -13.711 1 98.5 119 GLU B O 1
ATOM 3600 N N . GLY B 1 120 ? 12.477 -24.266 -13.773 1 98.06 120 GLY B N 1
ATOM 3601 C CA . GLY B 1 120 ? 12.906 -23.797 -12.469 1 98.06 120 GLY B CA 1
ATOM 3602 C C . GLY B 1 120 ? 12.938 -24.875 -11.414 1 98.06 120 GLY B C 1
ATOM 3603 O O . GLY B 1 120 ? 13.039 -26.062 -11.742 1 98.06 120 GLY B O 1
ATOM 3604 N N . SER B 1 121 ? 12.859 -24.547 -10.188 1 96.94 121 SER B N 1
ATOM 3605 C CA . SER B 1 121 ? 13.047 -25.484 -9.078 1 96.94 121 SER B CA 1
ATOM 3606 C C . SER B 1 121 ? 11.781 -26.297 -8.812 1 96.94 121 SER B C 1
ATOM 3608 O O . SER B 1 121 ? 10.758 -25.75 -8.398 1 96.94 121 SER B O 1
ATOM 3610 N N . LEU B 1 122 ? 11.922 -27.578 -8.922 1 96.69 122 LEU B N 1
ATOM 3611 C CA . LEU B 1 122 ? 10.82 -28.5 -8.68 1 96.69 122 LEU B CA 1
ATOM 3612 C C . LEU B 1 122 ? 10.453 -28.516 -7.195 1 96.69 122 LEU B C 1
ATOM 3614 O O . LEU B 1 122 ? 9.297 -28.781 -6.84 1 96.69 122 LEU B O 1
ATOM 3618 N N . GLU B 1 123 ? 11.391 -28.172 -6.387 1 96.56 123 GLU B N 1
ATOM 3619 C CA . GLU B 1 123 ? 11.211 -28.219 -4.938 1 96.56 123 GLU B CA 1
ATOM 3620 C C . GLU B 1 123 ? 10.141 -27.219 -4.484 1 96.56 123 GLU B C 1
ATOM 3622 O O . GLU B 1 123 ? 9.453 -27.469 -3.492 1 96.56 123 GLU B O 1
ATOM 3627 N N . ASN B 1 124 ? 9.984 -26.156 -5.199 1 98 124 ASN B N 1
ATOM 3628 C CA . ASN B 1 124 ? 9.008 -25.125 -4.855 1 98 124 ASN B CA 1
ATOM 3629 C C . ASN B 1 124 ? 7.586 -25.672 -4.852 1 98 124 ASN B C 1
ATOM 3631 O O . ASN B 1 124 ? 6.707 -25.141 -4.172 1 98 124 ASN B O 1
ATOM 3635 N N . LEU B 1 125 ? 7.367 -26.766 -5.578 1 98.19 125 LEU B N 1
ATOM 3636 C CA . LEU B 1 125 ? 6.027 -27.312 -5.727 1 98.19 125 LEU B CA 1
ATOM 3637 C C . LEU B 1 125 ? 5.648 -28.156 -4.508 1 98.19 125 LEU B C 1
ATOM 3639 O O . LEU B 1 125 ? 4.5 -28.594 -4.383 1 98.19 125 LEU B O 1
ATOM 3643 N N . ASN B 1 126 ? 6.609 -28.297 -3.619 1 96.38 126 ASN B N 1
ATOM 3644 C CA . ASN B 1 126 ? 6.367 -29.062 -2.4 1 96.38 126 ASN B CA 1
ATOM 3645 C C . ASN B 1 126 ? 6.457 -28.188 -1.157 1 96.38 126 ASN B C 1
ATOM 3647 O O . ASN B 1 126 ? 6.348 -28.672 -0.033 1 96.38 126 ASN B O 1
ATOM 3651 N N . CYS B 1 127 ? 6.598 -26.922 -1.309 1 95.81 127 CYS B N 1
ATOM 3652 C CA . CYS B 1 127 ? 6.719 -25.969 -0.205 1 95.81 127 CYS B CA 1
ATOM 3653 C C . CYS B 1 127 ? 5.352 -25.422 0.194 1 95.81 127 CYS B C 1
ATOM 3655 O O . CYS B 1 127 ? 4.414 -25.453 -0.605 1 95.81 127 CYS B O 1
ATOM 3657 N N . LYS B 1 128 ? 5.262 -24.938 1.446 1 96.06 128 LYS B N 1
ATOM 3658 C CA . LYS B 1 128 ? 4.074 -24.188 1.843 1 96.06 128 LYS B CA 1
ATOM 3659 C C . LYS B 1 128 ? 3.904 -22.938 0.986 1 96.06 128 LYS B C 1
ATOM 3661 O O . LYS B 1 128 ? 4.863 -22.203 0.76 1 96.06 128 LYS B O 1
ATOM 3666 N N . SER B 1 129 ? 2.68 -22.812 0.52 1 97.69 129 SER B N 1
ATOM 3667 C CA . SER B 1 129 ? 2.527 -21.688 -0.397 1 97.69 129 SER B CA 1
ATOM 3668 C C . SER B 1 129 ? 1.209 -20.953 -0.161 1 97.69 129 SER B C 1
ATOM 3670 O O . SER B 1 129 ? 0.28 -21.516 0.423 1 97.69 129 SER B O 1
ATOM 3672 N N . VAL B 1 130 ? 1.212 -19.688 -0.488 1 98.69 130 VAL B N 1
ATOM 3673 C CA . VAL B 1 130 ? 0.039 -18.812 -0.534 1 98.69 130 VAL B CA 1
ATOM 3674 C C . VAL B 1 130 ? -0.245 -18.406 -1.978 1 98.69 130 VAL B C 1
ATOM 3676 O O . VAL B 1 130 ? 0.608 -17.812 -2.641 1 98.69 130 VAL B O 1
ATOM 3679 N N . ALA B 1 131 ? -1.411 -18.812 -2.441 1 98.88 131 ALA B N 1
ATOM 3680 C CA . ALA B 1 131 ? -1.805 -18.359 -3.77 1 98.88 131 ALA B CA 1
ATOM 3681 C C . ALA B 1 131 ? -2.455 -16.969 -3.701 1 98.88 131 ALA B C 1
ATOM 3683 O O . ALA B 1 131 ? -3.357 -16.75 -2.893 1 98.88 131 ALA B O 1
ATOM 3684 N N . ILE B 1 132 ? -1.966 -16.062 -4.477 1 98.94 132 ILE B N 1
ATOM 3685 C CA . ILE B 1 132 ? -2.498 -14.703 -4.582 1 98.94 132 ILE B CA 1
ATOM 3686 C C . ILE B 1 132 ? -3.023 -14.461 -5.992 1 98.94 132 ILE B C 1
ATOM 3688 O O . ILE B 1 132 ? -2.252 -14.438 -6.953 1 98.94 132 ILE B O 1
ATOM 3692 N N . VAL B 1 133 ? -4.379 -14.32 -6.105 1 98.88 133 VAL B N 1
ATOM 3693 C CA . VAL B 1 133 ? -5.027 -14.219 -7.406 1 98.88 133 VAL B CA 1
ATOM 3694 C C . VAL B 1 133 ? -6.039 -13.078 -7.395 1 98.88 133 VAL B C 1
ATOM 3696 O O . VAL B 1 133 ? -6.348 -12.523 -6.336 1 98.88 133 VAL B O 1
ATOM 3699 N N . GLY B 1 134 ? -6.504 -12.688 -8.602 1 98.5 134 GLY B N 1
ATOM 3700 C CA . GLY B 1 134 ? -7.508 -11.641 -8.68 1 98.5 134 GLY B CA 1
ATOM 3701 C C . GLY B 1 134 ? -7.699 -11.102 -10.086 1 98.5 134 GLY B C 1
ATOM 3702 O O . GLY B 1 134 ? -7.312 -11.75 -11.062 1 98.5 134 GLY B O 1
ATOM 3703 N N . THR B 1 135 ? -8.273 -9.914 -10.188 1 97.88 135 THR B N 1
ATOM 3704 C CA . THR B 1 135 ? -8.672 -9.297 -11.445 1 97.88 135 THR B CA 1
ATOM 3705 C C . THR B 1 135 ? -7.445 -8.914 -12.273 1 97.88 135 THR B C 1
ATOM 3707 O O . THR B 1 135 ? -6.383 -8.633 -11.727 1 97.88 135 THR B O 1
ATOM 3710 N N . ARG B 1 136 ? -7.617 -8.898 -13.602 1 96.94 136 ARG B N 1
ATOM 3711 C CA . ARG B 1 136 ? -6.574 -8.484 -14.531 1 96.94 136 ARG B CA 1
ATOM 3712 C C . ARG B 1 136 ? -6.441 -6.969 -14.57 1 96.94 136 ARG B C 1
ATOM 3714 O O . ARG B 1 136 ? -5.477 -6.441 -15.125 1 96.94 136 ARG B O 1
ATOM 3721 N N . LYS B 1 137 ? -7.441 -6.293 -13.992 1 97.56 137 LYS B N 1
ATOM 3722 C CA . LYS B 1 137 ? -7.473 -4.832 -13.945 1 97.56 137 LYS B CA 1
ATOM 3723 C C . LYS B 1 137 ? -7.719 -4.332 -12.523 1 97.56 137 LYS B C 1
ATOM 3725 O O . LYS B 1 137 ? -8.758 -3.73 -12.242 1 97.56 137 LYS B O 1
ATOM 3730 N N . PRO B 1 138 ? -6.719 -4.406 -11.695 1 97.94 138 PRO B N 1
ATOM 3731 C CA . PRO B 1 138 ? -6.926 -4.055 -10.289 1 97.94 138 PRO B CA 1
ATOM 3732 C C . PRO B 1 138 ? -7.047 -2.547 -10.07 1 97.94 138 PRO B C 1
ATOM 3734 O O . PRO B 1 138 ? -6.465 -1.762 -10.82 1 97.94 138 PRO B O 1
ATOM 3737 N N . SER B 1 139 ? -7.863 -2.176 -9.102 1 97.81 139 SER B N 1
ATOM 3738 C CA . SER B 1 139 ? -7.875 -0.812 -8.578 1 97.81 139 SER B CA 1
ATOM 3739 C C . SER B 1 139 ? -6.621 -0.522 -7.758 1 97.81 139 SER B C 1
ATOM 3741 O O . SER B 1 139 ? -5.824 -1.424 -7.496 1 97.81 139 SER B O 1
ATOM 3743 N N . ASP B 1 140 ? -6.434 0.732 -7.309 1 97.12 140 ASP B N 1
ATOM 3744 C CA . ASP B 1 140 ? -5.34 1.106 -6.418 1 97.12 140 ASP B CA 1
ATOM 3745 C C . ASP B 1 140 ? -5.414 0.33 -5.105 1 97.12 140 ASP B C 1
ATOM 3747 O O . ASP B 1 140 ? -4.379 -0.007 -4.52 1 97.12 140 ASP B O 1
ATOM 3751 N N . ASP B 1 141 ? -6.648 0.06 -4.73 1 97.75 141 ASP B N 1
ATOM 3752 C CA . ASP B 1 141 ? -6.832 -0.708 -3.504 1 97.75 141 ASP B CA 1
ATOM 3753 C C . ASP B 1 141 ? -6.309 -2.135 -3.666 1 97.75 141 ASP B C 1
ATOM 3755 O O . ASP B 1 141 ? -5.625 -2.656 -2.781 1 97.75 141 ASP B O 1
ATOM 3759 N N . GLY B 1 142 ? -6.652 -2.74 -4.812 1 98.5 142 GLY B N 1
ATOM 3760 C CA . GLY B 1 142 ? -6.172 -4.082 -5.086 1 98.5 142 GLY B CA 1
ATOM 3761 C C . GLY B 1 142 ? -4.66 -4.176 -5.137 1 98.5 142 GLY B C 1
ATOM 3762 O O . GLY B 1 142 ? -4.07 -5.121 -4.605 1 98.5 142 GLY B O 1
ATOM 3763 N N . ILE B 1 143 ? -4.09 -3.207 -5.766 1 98.69 143 ILE B N 1
ATOM 3764 C CA . ILE B 1 143 ? -2.635 -3.145 -5.863 1 98.69 143 ILE B CA 1
ATOM 3765 C C . ILE B 1 143 ? -2.031 -3.006 -4.469 1 98.69 143 ILE B C 1
ATOM 3767 O O . ILE B 1 143 ? -1.102 -3.732 -4.109 1 98.69 143 I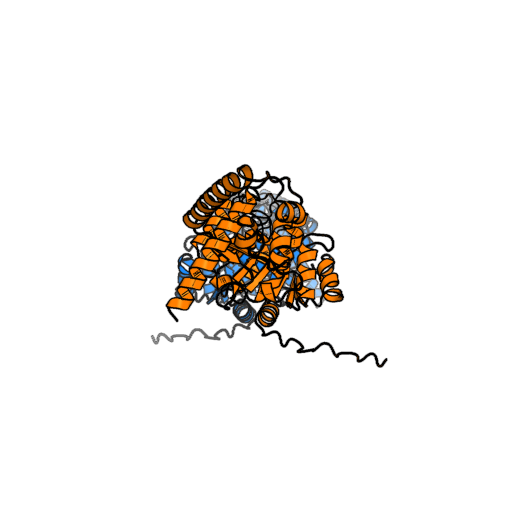LE B O 1
ATOM 3771 N N . PHE B 1 144 ? -2.615 -2.15 -3.689 1 98.69 144 PHE B N 1
ATOM 3772 C CA . PHE B 1 144 ? -2.152 -1.89 -2.33 1 98.69 144 PHE B CA 1
ATOM 3773 C C . PHE B 1 144 ? -2.232 -3.152 -1.48 1 98.69 144 PHE B C 1
ATOM 3775 O O . PHE B 1 144 ? -1.271 -3.508 -0.797 1 98.69 144 PHE B O 1
ATOM 3782 N N . ILE B 1 145 ? -3.316 -3.816 -1.542 1 98.81 145 ILE B N 1
ATOM 3783 C CA . ILE B 1 145 ? -3.537 -5.008 -0.728 1 98.81 145 ILE B CA 1
ATOM 3784 C C . ILE B 1 145 ? -2.564 -6.105 -1.147 1 98.81 145 ILE B C 1
ATOM 3786 O O . ILE B 1 145 ? -2.006 -6.805 -0.3 1 98.81 145 ILE B O 1
ATOM 3790 N N . THR B 1 146 ? -2.326 -6.254 -2.447 1 98.81 146 THR B N 1
ATOM 3791 C CA . THR B 1 146 ? -1.4 -7.266 -2.945 1 98.81 146 THR B CA 1
ATOM 3792 C C . THR B 1 146 ? 0.013 -7.004 -2.434 1 98.81 146 THR B C 1
ATOM 3794 O O . THR B 1 146 ? 0.671 -7.914 -1.924 1 98.81 146 THR B O 1
ATOM 3797 N N . LYS B 1 147 ? 0.439 -5.738 -2.531 1 98.75 147 LYS B N 1
ATOM 3798 C CA . LYS B 1 147 ? 1.766 -5.371 -2.039 1 98.75 147 LYS B CA 1
ATOM 3799 C C . LYS B 1 147 ? 1.882 -5.617 -0.538 1 98.75 147 LYS B C 1
ATOM 3801 O O . LYS B 1 147 ? 2.9 -6.125 -0.064 1 98.75 147 LYS B O 1
ATOM 3806 N N . LEU B 1 148 ? 0.828 -5.281 0.176 1 98.75 148 LEU B N 1
ATOM 3807 C CA . LEU B 1 148 ? 0.799 -5.418 1.628 1 98.75 148 LEU B CA 1
ATOM 3808 C C . LEU B 1 148 ? 0.965 -6.875 2.039 1 98.75 148 LEU B C 1
ATOM 3810 O O . LEU B 1 148 ? 1.785 -7.191 2.904 1 98.75 148 LEU B O 1
ATOM 3814 N N . ILE B 1 149 ? 0.225 -7.762 1.399 1 98.56 14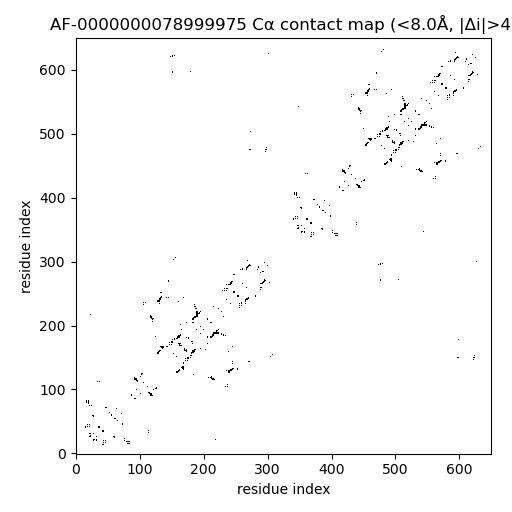9 ILE B N 1
ATOM 3815 C CA . ILE B 1 149 ? 0.219 -9.148 1.85 1 98.56 149 ILE B CA 1
ATOM 3816 C C . ILE B 1 149 ? 1.534 -9.82 1.464 1 98.56 149 ILE B C 1
ATOM 3818 O O . ILE B 1 149 ? 2.086 -10.609 2.236 1 98.56 149 ILE B O 1
ATOM 3822 N N . VAL B 1 150 ? 2.105 -9.562 0.278 1 98.69 150 VAL B N 1
ATOM 3823 C CA . VAL B 1 150 ? 3.361 -10.188 -0.12 1 98.69 150 VAL B CA 1
ATOM 3824 C C . VAL B 1 150 ? 4.477 -9.758 0.832 1 98.69 150 VAL B C 1
ATOM 3826 O O . VAL B 1 150 ? 5.242 -10.594 1.317 1 98.69 150 VAL B O 1
ATOM 3829 N N . ALA B 1 151 ? 4.508 -8.43 1.156 1 98.44 151 ALA B N 1
ATOM 3830 C CA . ALA B 1 151 ? 5.512 -7.934 2.096 1 98.44 151 ALA B CA 1
ATOM 3831 C C . ALA B 1 151 ? 5.359 -8.602 3.461 1 98.44 151 ALA B C 1
ATOM 3833 O O . ALA B 1 151 ? 6.352 -8.859 4.145 1 98.44 151 ALA B O 1
ATOM 3834 N N . SER B 1 152 ? 4.141 -8.898 3.807 1 98.12 152 SER B N 1
ATOM 3835 C CA . SER B 1 152 ? 3.84 -9.469 5.121 1 98.12 152 SER B CA 1
ATOM 3836 C C . SER B 1 152 ? 4.242 -10.938 5.195 1 98.12 152 SER B C 1
ATOM 3838 O O . SER B 1 152 ? 4.328 -11.5 6.285 1 98.12 152 SER B O 1
ATOM 3840 N N . LEU B 1 153 ? 4.5 -11.57 4.07 1 97.31 153 LEU B N 1
ATOM 3841 C CA . LEU B 1 153 ? 4.832 -12.992 4.039 1 97.31 153 LEU B CA 1
ATOM 3842 C C . LEU B 1 153 ? 6.336 -13.195 4.191 1 97.31 153 LEU B C 1
ATOM 3844 O O . LEU B 1 153 ? 6.797 -14.328 4.371 1 97.31 153 LEU B O 1
ATOM 3848 N N . LEU B 1 154 ? 7.043 -12.094 4.133 1 96.62 154 LEU B N 1
ATOM 3849 C CA . LEU B 1 154 ? 8.5 -12.188 4.207 1 96.62 154 LEU B CA 1
ATOM 3850 C C . LEU B 1 154 ? 8.93 -12.898 5.484 1 96.62 154 LEU B C 1
ATOM 3852 O O . LEU B 1 154 ? 8.43 -12.586 6.57 1 96.62 154 LEU B O 1
ATOM 3856 N N . ASN B 1 155 ? 9.773 -13.898 5.375 1 92.88 155 ASN B N 1
ATOM 3857 C CA . ASN B 1 155 ? 10.406 -14.625 6.465 1 92.88 155 ASN B CA 1
ATOM 3858 C C . ASN B 1 155 ? 9.391 -15.477 7.234 1 92.88 155 ASN B C 1
ATOM 3860 O O . ASN B 1 155 ? 9.508 -15.633 8.453 1 92.88 155 ASN B O 1
ATOM 3864 N N . ARG B 1 156 ? 8.375 -15.945 6.504 1 93.38 156 ARG B N 1
ATOM 3865 C CA . ARG B 1 156 ? 7.371 -16.75 7.184 1 93.38 156 ARG B CA 1
ATOM 3866 C C . ARG B 1 156 ? 7.34 -18.172 6.617 1 93.38 156 ARG B C 1
ATOM 3868 O O . ARG B 1 156 ? 6.465 -18.969 6.969 1 93.38 156 ARG B O 1
ATOM 3875 N N . GLY B 1 157 ? 8.164 -18.469 5.688 1 93.12 157 GLY B N 1
ATOM 3876 C CA . GLY B 1 157 ? 8.344 -19.828 5.191 1 93.12 157 GLY B CA 1
ATOM 3877 C C . GLY B 1 157 ? 7.379 -20.188 4.074 1 93.12 157 GLY B C 1
ATOM 3878 O O . GLY B 1 157 ? 7.145 -21.375 3.809 1 93.12 157 GLY B O 1
ATOM 3879 N N . PHE B 1 158 ? 6.793 -19.203 3.494 1 96 158 PHE B N 1
ATOM 3880 C CA . PHE B 1 158 ? 5.863 -19.453 2.398 1 96 158 PHE B CA 1
ATOM 3881 C C . PHE B 1 158 ? 6.457 -19 1.07 1 96 158 PHE B C 1
ATOM 3883 O O . PHE B 1 158 ? 7.199 -18.016 1.018 1 96 158 PHE B O 1
ATOM 3890 N N . ILE B 1 159 ? 6.168 -19.672 0.041 1 98 159 ILE B N 1
ATOM 3891 C CA . ILE B 1 159 ? 6.348 -19.141 -1.304 1 98 159 ILE B CA 1
ATOM 3892 C C . ILE B 1 159 ? 5 -18.672 -1.859 1 98 159 ILE B C 1
ATOM 3894 O O . ILE B 1 159 ? 3.959 -18.906 -1.242 1 98 159 ILE B O 1
ATOM 3898 N N . THR B 1 160 ? 5.004 -17.953 -2.951 1 98.88 160 THR B N 1
ATOM 3899 C CA . THR B 1 160 ? 3.748 -17.484 -3.521 1 98.88 160 THR B CA 1
ATOM 3900 C C . THR B 1 160 ? 3.422 -18.219 -4.812 1 98.88 160 THR B C 1
ATOM 3902 O O . THR B 1 160 ? 4.312 -18.797 -5.449 1 98.88 160 THR B O 1
ATOM 3905 N N . VAL B 1 161 ? 2.152 -18.328 -5.125 1 98.88 161 VAL B N 1
ATOM 3906 C CA . VAL B 1 161 ? 1.655 -18.953 -6.348 1 98.88 161 VAL B CA 1
ATOM 3907 C C . VAL B 1 161 ? 0.684 -18 -7.051 1 98.88 161 VAL B C 1
ATOM 3909 O O . VAL B 1 161 ? -0.179 -17.406 -6.406 1 98.88 161 VAL B O 1
ATOM 3912 N N . SER B 1 162 ? 0.847 -17.812 -8.336 1 98.81 162 SER B N 1
ATOM 3913 C CA . SER B 1 162 ? -0.106 -17.047 -9.125 1 98.81 162 SER B CA 1
ATOM 3914 C C . SER B 1 162 ? -0.068 -17.469 -10.594 1 98.81 162 SER B C 1
ATOM 3916 O O . SER B 1 162 ? 0.668 -18.375 -10.961 1 98.81 162 SER B O 1
ATOM 3918 N N . GLY B 1 163 ? -0.858 -16.875 -11.477 1 97.38 163 GLY B N 1
ATOM 3919 C CA . GLY B 1 163 ? -1.069 -17.391 -12.82 1 97.38 163 GLY B CA 1
ATOM 3920 C C . GLY B 1 163 ? -0.279 -16.641 -13.883 1 97.38 163 GLY B C 1
ATOM 3921 O O . GLY B 1 163 ? -0.283 -17.031 -15.055 1 97.38 163 GLY B O 1
ATOM 3922 N N . LEU B 1 164 ? 0.242 -15.492 -13.562 1 97.19 164 LEU B N 1
ATOM 3923 C CA . LEU B 1 164 ? 1.06 -14.656 -14.438 1 97.19 164 LEU B CA 1
ATOM 3924 C C . LEU B 1 164 ? 0.184 -13.766 -15.312 1 97.19 164 LEU B C 1
ATOM 3926 O O . LEU B 1 164 ? 0.688 -13.086 -16.203 1 97.19 164 LEU B O 1
ATOM 3930 N N . ALA B 1 165 ? -1.145 -13.867 -15.203 1 95.62 165 ALA B N 1
ATOM 3931 C CA . ALA B 1 165 ? -2.033 -12.945 -15.906 1 95.62 165 ALA B CA 1
ATOM 3932 C C . ALA B 1 165 ? -1.749 -11.5 -15.516 1 95.62 165 ALA B C 1
ATOM 3934 O O . ALA B 1 165 ? -1.058 -11.242 -14.531 1 95.62 165 ALA B O 1
ATOM 3935 N N . TYR B 1 166 ? -2.289 -10.625 -16.312 1 96.81 166 TYR B N 1
ATOM 3936 C CA . TYR B 1 166 ? -2.191 -9.219 -15.938 1 96.81 166 TYR B CA 1
ATOM 3937 C C . TYR B 1 166 ? -2.82 -8.969 -14.578 1 96.81 166 TYR B C 1
ATOM 3939 O O . TYR B 1 166 ? -3.602 -9.789 -14.086 1 96.81 166 TYR B O 1
ATOM 3947 N N . GLY B 1 167 ? -2.404 -7.789 -13.992 1 98 167 GLY B N 1
ATOM 3948 C CA . GLY B 1 167 ? -3.068 -7.348 -12.773 1 98 167 GLY B CA 1
ATOM 3949 C C . GLY B 1 167 ? -2.486 -7.965 -11.516 1 98 167 GLY B C 1
ATOM 3950 O O . GLY B 1 167 ? -1.275 -7.902 -11.297 1 98 167 GLY B O 1
ATOM 3951 N N . ILE B 1 168 ? -3.336 -8.57 -10.766 1 98.69 168 ILE B N 1
ATOM 3952 C CA . ILE B 1 168 ? -2.967 -9.047 -9.438 1 98.69 168 ILE B CA 1
ATOM 3953 C C . ILE B 1 168 ? -1.863 -10.094 -9.547 1 98.69 168 ILE B C 1
ATOM 3955 O O . ILE B 1 168 ? -0.911 -10.086 -8.766 1 98.69 168 ILE B O 1
ATOM 3959 N N . ASP B 1 169 ? -1.935 -10.969 -10.523 1 98.62 169 ASP B N 1
ATOM 3960 C CA . ASP B 1 169 ? -0.96 -12.039 -10.672 1 98.62 169 ASP B CA 1
ATOM 3961 C C . ASP B 1 169 ? 0.45 -11.484 -10.852 1 98.62 169 ASP B C 1
ATOM 3963 O O . ASP B 1 169 ? 1.379 -11.891 -10.148 1 98.62 169 ASP B O 1
ATOM 3967 N N . GLN B 1 170 ? 0.592 -10.625 -11.727 1 98.62 170 GLN B N 1
ATOM 3968 C CA . GLN B 1 170 ? 1.921 -10.102 -12.016 1 98.62 170 GLN B CA 1
ATOM 3969 C C . GLN B 1 170 ? 2.457 -9.281 -10.844 1 98.62 170 GLN B C 1
ATOM 3971 O O . GLN B 1 170 ? 3.658 -9.305 -10.562 1 98.62 170 GLN B O 1
ATOM 3976 N N . ILE B 1 171 ? 1.562 -8.547 -10.188 1 98.62 171 ILE B N 1
ATOM 3977 C CA . ILE B 1 171 ? 1.98 -7.777 -9.023 1 98.62 171 ILE B CA 1
ATOM 3978 C C . ILE B 1 171 ? 2.469 -8.727 -7.93 1 98.62 171 ILE B C 1
ATOM 3980 O O . ILE B 1 171 ? 3.492 -8.477 -7.289 1 98.62 171 ILE B O 1
ATOM 3984 N N . ALA B 1 172 ? 1.792 -9.82 -7.762 1 98.88 172 ALA B N 1
ATOM 3985 C CA . ALA B 1 172 ? 2.191 -10.812 -6.77 1 98.88 172 ALA B CA 1
ATOM 3986 C C . ALA B 1 172 ? 3.586 -11.359 -7.066 1 98.88 172 ALA B C 1
ATOM 3988 O O . ALA B 1 172 ? 4.426 -11.453 -6.168 1 98.88 172 ALA B O 1
ATOM 3989 N N . HIS B 1 173 ? 3.803 -11.656 -8.312 1 98.88 173 HIS B N 1
ATOM 3990 C CA . HIS B 1 173 ? 5.105 -12.18 -8.711 1 98.88 173 HIS B CA 1
ATOM 3991 C C . HIS B 1 173 ? 6.195 -11.125 -8.531 1 98.88 173 HIS B C 1
ATOM 3993 O O . HIS B 1 173 ? 7.242 -11.398 -7.945 1 98.88 173 HIS B O 1
ATOM 3999 N N . SER B 1 174 ? 5.93 -9.93 -9.031 1 98.62 174 SER B N 1
ATOM 4000 C CA . SER B 1 174 ? 6.918 -8.859 -8.969 1 98.62 174 SER B CA 1
ATOM 4001 C C . SER B 1 174 ? 7.285 -8.531 -7.523 1 98.62 174 SER B C 1
ATOM 4003 O O . SER B 1 174 ? 8.461 -8.352 -7.203 1 98.62 174 SER B O 1
ATOM 4005 N N . GLU B 1 175 ? 6.281 -8.43 -6.723 1 98.62 175 GLU B N 1
ATOM 4006 C CA . GLU B 1 175 ? 6.531 -8.133 -5.312 1 98.62 175 GLU B CA 1
ATOM 4007 C C . GLU B 1 175 ? 7.27 -9.281 -4.633 1 98.62 175 GLU B C 1
ATOM 4009 O O . GLU B 1 175 ? 8.109 -9.055 -3.758 1 98.62 175 GLU B O 1
ATOM 4014 N N . SER B 1 176 ? 6.965 -10.516 -4.988 1 98.75 176 SER B N 1
ATOM 4015 C CA . SER B 1 176 ? 7.695 -11.656 -4.453 1 98.75 176 SER B CA 1
ATOM 4016 C C . SER B 1 176 ? 9.18 -11.578 -4.793 1 98.75 176 SER B C 1
ATOM 4018 O O . SER B 1 176 ? 10.031 -11.781 -3.926 1 98.75 176 SER B O 1
ATOM 4020 N N . LEU B 1 177 ? 9.43 -11.266 -6.023 1 98.44 177 LEU B N 1
ATOM 4021 C CA . LEU B 1 177 ? 10.812 -11.125 -6.473 1 98.44 177 LEU B CA 1
ATOM 4022 C C . LEU B 1 177 ? 11.523 -10.016 -5.707 1 98.44 177 LEU B C 1
ATOM 4024 O O . LEU B 1 177 ? 12.68 -10.18 -5.309 1 98.44 177 LEU B O 1
ATOM 4028 N N . ARG B 1 178 ? 10.773 -8.984 -5.461 1 97.69 178 ARG B N 1
ATOM 4029 C CA . ARG B 1 178 ? 11.32 -7.824 -4.766 1 97.69 178 ARG B CA 1
ATOM 4030 C C . ARG B 1 178 ? 11.844 -8.211 -3.389 1 97.69 178 ARG B C 1
ATOM 4032 O O . ARG B 1 178 ? 12.875 -7.699 -2.943 1 97.69 178 ARG B O 1
ATOM 4039 N N . TYR B 1 179 ? 11.188 -9.117 -2.762 1 97.69 179 TYR B N 1
ATOM 4040 C CA . TYR B 1 179 ? 11.516 -9.445 -1.38 1 97.69 179 TYR B CA 1
ATOM 4041 C C . TYR B 1 179 ? 12.25 -10.781 -1.297 1 97.69 179 TYR B C 1
ATOM 4043 O O . TYR B 1 179 ? 12.43 -11.328 -0.207 1 97.69 179 TYR B O 1
ATOM 4051 N N . GLY B 1 180 ? 12.555 -11.383 -2.412 1 97.19 180 GLY B N 1
ATOM 4052 C CA . GLY B 1 180 ? 13.297 -12.625 -2.434 1 97.19 180 GLY B CA 1
ATOM 4053 C C . GLY B 1 180 ? 12.469 -13.828 -2.039 1 97.19 180 GLY B C 1
ATOM 4054 O O . GLY B 1 180 ? 13 -14.82 -1.535 1 97.19 180 GLY B O 1
ATOM 4055 N N . ILE B 1 181 ? 11.18 -13.734 -2.217 1 98.12 181 ILE B N 1
ATOM 4056 C CA . ILE B 1 181 ? 10.281 -14.852 -1.962 1 98.12 181 ILE B CA 1
ATOM 4057 C C . ILE B 1 181 ? 10.117 -15.68 -3.234 1 98.12 181 ILE B C 1
ATOM 4059 O O . ILE B 1 181 ? 9.656 -15.172 -4.258 1 98.12 181 ILE B O 1
ATOM 4063 N N . PRO B 1 182 ? 10.5 -16.922 -3.201 1 98.38 182 PRO B N 1
ATOM 4064 C CA . PRO B 1 182 ? 10.234 -17.734 -4.398 1 98.38 182 PRO B CA 1
ATOM 4065 C C . PRO B 1 182 ? 8.758 -17.75 -4.781 1 98.38 182 PRO B C 1
ATOM 4067 O O . PRO B 1 182 ? 7.887 -17.75 -3.902 1 98.38 182 PRO B O 1
ATOM 4070 N N . THR B 1 183 ? 8.523 -17.734 -6.074 1 98.88 183 THR B N 1
ATOM 4071 C CA . THR B 1 183 ? 7.152 -17.688 -6.566 1 98.88 183 THR B CA 1
ATOM 4072 C C . THR B 1 183 ? 6.957 -18.672 -7.711 1 98.88 183 THR B C 1
ATOM 4074 O O . THR B 1 183 ? 7.887 -18.938 -8.477 1 98.88 183 THR B O 1
ATOM 4077 N N . VAL B 1 184 ? 5.738 -19.281 -7.789 1 98.88 184 VAL B N 1
ATOM 4078 C CA . VAL B 1 184 ? 5.395 -20.25 -8.82 1 98.88 184 VAL B CA 1
ATOM 4079 C C . VAL B 1 184 ? 4.336 -19.672 -9.75 1 98.88 184 VAL B C 1
ATOM 4081 O O . VAL B 1 184 ? 3.271 -19.25 -9.297 1 98.88 184 VAL B O 1
ATOM 4084 N N . ALA B 1 185 ? 4.645 -19.641 -11.016 1 98.88 185 ALA B N 1
ATOM 4085 C CA . ALA B 1 185 ? 3.676 -19.25 -12.031 1 98.88 185 ALA B CA 1
ATOM 4086 C C . ALA B 1 185 ? 3.041 -20.469 -12.695 1 98.88 185 ALA B C 1
ATOM 4088 O O . ALA B 1 185 ? 3.74 -21.312 -13.258 1 98.88 185 ALA B O 1
ATOM 4089 N N . VAL B 1 186 ? 1.771 -20.562 -12.617 1 98.81 186 VAL B N 1
ATOM 4090 C CA . VAL B 1 186 ? 1.025 -21.625 -13.273 1 98.81 186 VAL B CA 1
ATOM 4091 C C . VAL B 1 186 ? 0.371 -21.094 -14.547 1 98.81 186 VAL B C 1
ATOM 4093 O O . VAL B 1 186 ? -0.553 -20.281 -14.477 1 98.81 186 VAL B O 1
ATOM 4096 N N . LEU B 1 187 ? 0.753 -21.641 -15.656 1 98.31 187 LEU B N 1
ATOM 4097 C CA . LEU B 1 187 ? 0.323 -21.078 -16.938 1 98.31 187 LEU B CA 1
ATOM 4098 C C . LEU B 1 187 ? -0.937 -21.781 -17.438 1 98.31 187 LEU B C 1
ATOM 4100 O O . LEU B 1 187 ? -1.167 -22.953 -17.141 1 98.31 187 LEU B O 1
ATOM 4104 N N . GLY B 1 188 ? -1.707 -20.984 -18.203 1 97.31 188 GLY B N 1
ATOM 4105 C CA . GLY B 1 188 ? -2.852 -21.531 -18.906 1 97.31 188 GLY B CA 1
ATOM 4106 C C . GLY B 1 188 ? -2.578 -21.781 -20.375 1 97.31 188 GLY B C 1
ATOM 4107 O O . GLY B 1 188 ? -3.51 -21.906 -21.172 1 97.31 188 GLY B O 1
ATOM 4108 N N . ASN B 1 189 ? -1.338 -21.75 -20.75 1 97.31 189 ASN B N 1
ATOM 4109 C CA . ASN B 1 189 ? -0.854 -21.969 -22.109 1 97.31 189 ASN B CA 1
ATOM 4110 C C . ASN B 1 189 ? 0.472 -22.734 -22.109 1 97.31 189 ASN B C 1
ATOM 4112 O O . ASN B 1 189 ? 0.996 -23.078 -21.047 1 97.31 189 ASN B O 1
ATOM 4116 N N . GLY B 1 190 ? 0.93 -23.078 -23.266 1 97.56 190 GLY B N 1
ATOM 4117 C CA . GLY B 1 190 ? 2.188 -23.797 -23.391 1 97.56 190 GLY B CA 1
ATOM 4118 C C . GLY B 1 190 ? 3.387 -22.984 -22.938 1 97.56 190 GLY B C 1
ATOM 4119 O O . GLY B 1 190 ? 3.412 -21.766 -23.094 1 97.56 190 GLY B O 1
ATOM 4120 N N . ILE B 1 191 ? 4.387 -23.641 -22.5 1 97 191 ILE B N 1
ATOM 4121 C CA . ILE B 1 191 ? 5.531 -23.031 -21.828 1 97 191 ILE B CA 1
ATOM 4122 C C . ILE B 1 191 ? 6.359 -22.234 -22.812 1 97 191 ILE B C 1
ATOM 4124 O O . ILE B 1 191 ? 7.133 -21.344 -22.422 1 97 191 ILE B O 1
ATOM 4128 N N . PHE B 1 192 ? 6.172 -22.469 -24.172 1 96.25 192 PHE B N 1
ATOM 4129 C CA . PHE B 1 192 ? 6.934 -21.75 -25.172 1 96.25 192 PHE B CA 1
ATOM 4130 C C . PHE B 1 192 ? 6.172 -20.516 -25.656 1 96.25 192 PHE B C 1
ATOM 4132 O O . PHE B 1 192 ? 6.703 -19.703 -26.406 1 96.25 192 PHE B O 1
ATOM 4139 N N . ASN B 1 193 ? 4.941 -20.391 -25.156 1 95 193 ASN B N 1
ATOM 4140 C CA . ASN B 1 193 ? 4.117 -19.266 -25.594 1 95 193 ASN B CA 1
ATOM 4141 C C . ASN B 1 193 ? 4.156 -18.109 -24.594 1 95 193 ASN B C 1
ATOM 4143 O O . ASN B 1 193 ? 4.082 -18.344 -23.375 1 95 193 ASN B O 1
ATOM 4147 N N . GLU B 1 194 ? 4.281 -16.984 -25.172 1 92.62 194 GLU B N 1
ATOM 4148 C CA . GLU B 1 194 ? 4.191 -15.797 -24.328 1 92.62 194 GLU B CA 1
ATOM 4149 C C . GLU B 1 194 ? 2.75 -15.312 -24.203 1 92.62 194 GLU B C 1
ATOM 4151 O O . GLU B 1 194 ? 2.184 -14.789 -25.172 1 92.62 194 GLU B O 1
ATOM 4156 N N . TYR B 1 195 ? 2.305 -15.445 -23.047 1 90.12 195 TYR B N 1
ATOM 4157 C CA . TYR B 1 195 ? 0.977 -14.93 -22.734 1 90.12 195 TYR B CA 1
ATOM 4158 C C . TYR B 1 195 ? 0.841 -14.625 -21.25 1 90.12 195 TYR B C 1
ATOM 4160 O O . TYR B 1 195 ? 1.195 -15.461 -20.406 1 90.12 195 TYR B O 1
ATOM 4168 N N . PRO B 1 196 ? 0.254 -13.406 -20.953 1 93.5 196 PRO B N 1
ATOM 4169 C CA . PRO B 1 196 ? -0.07 -12.297 -21.859 1 93.5 196 PRO B CA 1
ATOM 4170 C C . PRO B 1 196 ? 1.172 -11.633 -22.453 1 93.5 196 PRO B C 1
ATOM 4172 O O . PRO B 1 196 ? 2.295 -11.938 -22.047 1 93.5 196 PRO B O 1
ATOM 4175 N N . LYS B 1 197 ? 0.879 -10.891 -23.422 1 92.25 197 LYS B N 1
ATOM 4176 C CA . LYS B 1 197 ? 1.99 -10.211 -24.078 1 92.25 197 LYS B CA 1
ATOM 4177 C C . LYS B 1 197 ? 2.824 -9.422 -23.078 1 92.25 197 LYS B C 1
ATOM 4179 O O . LYS B 1 197 ? 2.275 -8.742 -22.203 1 92.25 197 LYS B O 1
ATOM 4184 N N . GLY B 1 198 ? 4.176 -9.586 -23.125 1 92.31 198 GLY B N 1
ATOM 4185 C CA . GLY B 1 198 ? 5.066 -8.836 -22.25 1 92.31 198 GLY B CA 1
ATOM 4186 C C . GLY B 1 198 ? 5.402 -9.57 -20.969 1 92.31 198 GLY B C 1
ATOM 4187 O O . GLY B 1 198 ? 6.203 -9.094 -20.172 1 92.31 198 GLY B O 1
ATOM 4188 N N . SER B 1 199 ? 4.875 -10.734 -20.75 1 93.75 199 SER B N 1
ATOM 4189 C CA . SER B 1 199 ? 5.039 -11.453 -19.5 1 93.75 199 SER B CA 1
ATOM 4190 C C . SER B 1 199 ? 6.344 -12.242 -19.469 1 93.75 199 SER B C 1
ATOM 4192 O O . SER B 1 199 ? 6.773 -12.711 -18.422 1 93.75 199 SER B O 1
ATOM 4194 N N . ASN B 1 200 ? 7.047 -12.352 -20.562 1 94.62 200 ASN B N 1
ATOM 4195 C CA . ASN B 1 200 ? 8.234 -13.195 -20.656 1 94.62 200 ASN B CA 1
ATOM 4196 C C . ASN B 1 200 ? 9.344 -12.688 -19.734 1 94.62 200 ASN B C 1
ATOM 4198 O O . ASN B 1 200 ? 10.086 -13.484 -19.156 1 94.62 200 ASN B O 1
ATOM 4202 N N . ILE B 1 201 ? 9.453 -11.414 -19.688 1 96.44 201 ILE B N 1
ATOM 4203 C CA . ILE B 1 201 ? 10.492 -10.836 -18.844 1 96.44 201 ILE B CA 1
ATOM 4204 C C . ILE B 1 201 ? 10.273 -11.242 -17.391 1 96.44 201 ILE B C 1
ATOM 4206 O O . ILE B 1 201 ? 11.195 -11.695 -16.719 1 96.44 201 ILE B O 1
ATOM 4210 N N . LEU B 1 202 ? 9.062 -11.047 -16.984 1 98 202 LEU B N 1
ATOM 4211 C CA . LEU B 1 202 ? 8.727 -11.43 -15.625 1 98 202 LEU B CA 1
ATOM 4212 C C . LEU B 1 202 ? 8.922 -12.93 -15.414 1 98 202 LEU B C 1
ATOM 4214 O O . LEU B 1 202 ? 9.469 -13.352 -14.391 1 98 202 LEU B O 1
ATOM 4218 N N . ARG B 1 203 ? 8.523 -13.688 -16.359 1 97.62 203 ARG B N 1
ATOM 4219 C CA . ARG B 1 203 ? 8.68 -15.141 -16.297 1 97.62 203 ARG B CA 1
ATOM 4220 C C . ARG B 1 203 ? 10.148 -15.523 -16.141 1 97.62 203 ARG B C 1
ATOM 4222 O O . ARG B 1 203 ? 10.477 -16.359 -15.289 1 97.62 203 ARG B O 1
ATOM 4229 N N . GLU B 1 204 ? 10.977 -14.961 -16.906 1 97.5 204 GLU B N 1
ATOM 4230 C CA . GLU B 1 204 ? 12.414 -15.227 -16.844 1 97.5 204 GLU B CA 1
ATOM 4231 C C . GLU B 1 204 ? 12.984 -14.852 -15.469 1 97.5 204 GLU B C 1
ATOM 4233 O O . GLU B 1 204 ? 13.812 -15.578 -14.922 1 97.5 204 GLU B O 1
ATOM 4238 N N . GLN B 1 205 ? 12.531 -13.758 -14.961 1 98.44 205 GLN B N 1
ATOM 4239 C CA . GLN B 1 205 ? 13 -13.312 -13.648 1 98.44 205 GLN B CA 1
ATOM 4240 C C . GLN B 1 205 ? 12.57 -14.281 -12.555 1 98.44 205 GLN B C 1
ATOM 4242 O O . GLN B 1 205 ? 13.312 -14.5 -11.594 1 98.44 205 GLN B O 1
ATOM 4247 N N . ILE B 1 206 ? 11.383 -14.828 -12.68 1 98.69 206 ILE B N 1
ATOM 4248 C CA . ILE B 1 206 ? 10.891 -15.797 -11.703 1 98.69 206 ILE B CA 1
ATOM 4249 C C . ILE B 1 206 ? 11.859 -16.969 -11.602 1 98.69 206 ILE B C 1
ATOM 4251 O O . ILE B 1 206 ? 12.312 -17.312 -10.508 1 98.69 206 ILE B O 1
ATOM 4255 N N . VAL B 1 207 ? 12.25 -17.5 -12.734 1 98.38 207 VAL B N 1
ATOM 4256 C CA . VAL B 1 207 ? 13.117 -18.672 -12.766 1 98.38 207 VAL B CA 1
ATOM 4257 C C . VAL B 1 207 ? 14.516 -18.297 -12.305 1 98.38 207 VAL B C 1
ATOM 4259 O O . VAL B 1 207 ? 15.117 -18.984 -11.477 1 98.38 207 VAL B O 1
ATOM 4262 N N . LYS B 1 208 ? 15 -17.188 -12.797 1 97.94 208 LYS B N 1
ATOM 4263 C CA . LYS B 1 208 ? 16.344 -16.719 -12.477 1 97.94 208 LYS B CA 1
ATOM 4264 C C . LYS B 1 208 ? 16.516 -16.531 -10.977 1 97.94 208 LYS B C 1
ATOM 4266 O O . LYS B 1 208 ? 17.609 -16.734 -10.438 1 97.94 208 LYS B O 1
ATOM 4271 N N . HIS B 1 209 ? 15.445 -16.219 -10.289 1 97.75 209 HIS B N 1
ATOM 4272 C CA . HIS B 1 209 ? 15.547 -15.906 -8.867 1 97.75 209 HIS B CA 1
ATOM 4273 C C . HIS B 1 209 ? 15.008 -17.047 -8 1 97.75 209 HIS B C 1
ATOM 4275 O O . HIS B 1 209 ? 14.539 -16.812 -6.891 1 97.75 209 HIS B O 1
ATOM 4281 N N . GLY B 1 210 ? 14.961 -18.188 -8.57 1 97.75 210 GLY B N 1
ATOM 4282 C CA . GLY B 1 210 ? 14.711 -19.375 -7.773 1 97.75 210 GLY B CA 1
ATOM 4283 C C . GLY B 1 210 ? 13.258 -19.797 -7.773 1 97.75 210 GLY B C 1
ATOM 4284 O O . GLY B 1 210 ? 12.875 -20.703 -7.027 1 97.75 210 GLY B O 1
ATOM 4285 N N . GLY B 1 211 ? 12.438 -19.141 -8.586 1 98.62 211 GLY B N 1
ATOM 4286 C CA . GLY B 1 211 ? 11.047 -19.531 -8.719 1 98.62 211 GLY B CA 1
ATOM 4287 C C . GLY B 1 211 ? 10.828 -20.656 -9.719 1 98.62 211 GLY B C 1
ATOM 4288 O O . GLY B 1 211 ? 11.781 -21.344 -10.102 1 98.62 211 GLY B O 1
ATOM 4289 N N . THR B 1 212 ? 9.547 -20.906 -10.008 1 98.75 212 THR B N 1
ATOM 4290 C CA . THR B 1 212 ? 9.164 -22 -10.891 1 98.75 212 THR B CA 1
ATOM 4291 C C . THR B 1 212 ? 8.016 -21.594 -11.805 1 98.75 212 THR B C 1
ATOM 4293 O O . THR B 1 212 ? 7.125 -20.844 -11.391 1 98.75 212 THR B O 1
ATOM 4296 N N . VAL B 1 213 ? 8.086 -22.016 -13.016 1 98.75 213 VAL B N 1
ATOM 4297 C CA . VAL B 1 213 ? 6.98 -21.875 -13.961 1 98.75 213 VAL B CA 1
ATOM 4298 C C . VAL B 1 213 ? 6.492 -23.266 -14.391 1 98.75 213 VAL B C 1
ATOM 4300 O O . VAL B 1 213 ? 7.293 -24.125 -14.758 1 98.75 213 VAL B O 1
ATOM 4303 N N . ILE B 1 214 ? 5.176 -23.469 -14.344 1 98.75 214 ILE B N 1
ATOM 4304 C CA . ILE B 1 214 ? 4.676 -24.781 -14.719 1 98.75 214 ILE B CA 1
ATOM 4305 C C . ILE B 1 214 ? 3.467 -24.641 -15.641 1 98.75 214 ILE B C 1
ATOM 4307 O O . ILE B 1 214 ? 2.816 -23.594 -15.656 1 98.75 214 ILE B O 1
ATOM 4311 N N . THR B 1 215 ? 3.178 -25.672 -16.391 1 98.56 215 THR B N 1
ATOM 4312 C CA . THR B 1 215 ? 1.967 -25.797 -17.188 1 98.56 215 THR B CA 1
ATOM 4313 C C . THR B 1 215 ? 1.664 -27.266 -17.484 1 98.56 215 THR B C 1
ATOM 4315 O O . THR B 1 215 ? 2.576 -28.094 -17.531 1 98.56 215 THR B O 1
ATOM 4318 N N . GLU B 1 216 ? 0.416 -27.562 -17.609 1 98.31 216 GLU B N 1
ATOM 4319 C CA . GLU B 1 216 ? 0.044 -28.906 -18.031 1 98.31 216 GLU B CA 1
ATOM 4320 C C . GLU B 1 216 ? -0.217 -28.969 -19.531 1 98.31 216 GLU B C 1
ATOM 4322 O O . GLU B 1 216 ? -0.466 -30.031 -20.078 1 98.31 216 GLU B O 1
ATOM 4327 N N . TYR B 1 217 ? -0.074 -27.859 -20.188 1 97.94 217 TYR B N 1
ATOM 4328 C CA . TYR B 1 217 ? -0.366 -27.797 -21.609 1 97.94 217 TYR B CA 1
ATOM 4329 C C . TYR B 1 217 ? 0.888 -28.047 -22.438 1 97.94 217 TYR B C 1
ATOM 4331 O O . TYR B 1 217 ? 2.008 -27.906 -21.938 1 97.94 217 TYR B O 1
ATOM 4339 N N . LEU B 1 218 ? 0.641 -28.469 -23.688 1 97.38 218 LEU B N 1
ATOM 4340 C CA . LEU B 1 218 ? 1.759 -28.797 -24.562 1 97.38 218 LEU B CA 1
ATOM 4341 C C . LEU B 1 218 ? 2.609 -27.562 -24.859 1 97.38 218 LEU B C 1
ATOM 4343 O O . LEU B 1 218 ? 2.111 -26.438 -24.812 1 97.38 218 LEU B O 1
ATOM 4347 N N . PRO B 1 219 ? 3.873 -27.703 -25.141 1 96.75 219 PRO B N 1
ATOM 4348 C CA . PRO B 1 219 ? 4.836 -26.609 -25.156 1 96.75 219 PRO B CA 1
ATOM 4349 C C . PRO B 1 219 ? 4.398 -25.453 -26.062 1 96.75 219 PRO B C 1
ATOM 4351 O O . PRO B 1 219 ? 4.555 -24.281 -25.719 1 96.75 219 PRO B O 1
ATOM 4354 N N . ARG B 1 220 ? 3.766 -25.75 -27.125 1 95.25 220 ARG B N 1
ATOM 4355 C CA . ARG B 1 220 ? 3.404 -24.703 -28.078 1 95.25 220 ARG B CA 1
ATOM 4356 C C . ARG B 1 220 ? 1.895 -24.5 -28.125 1 95.25 220 ARG B C 1
ATOM 4358 O O . ARG B 1 220 ? 1.38 -23.812 -29 1 95.25 220 ARG B O 1
ATOM 4365 N N . GLN B 1 221 ? 1.209 -25.141 -27.188 1 95.12 221 GLN B N 1
ATOM 4366 C CA . GLN B 1 221 ? -0.246 -25.031 -27.141 1 95.12 221 GLN B CA 1
ATOM 4367 C C . GLN B 1 221 ? -0.694 -23.609 -26.812 1 95.12 221 GLN B C 1
ATOM 4369 O O . GLN B 1 221 ? -0.17 -23 -25.891 1 95.12 221 GLN B O 1
ATOM 4374 N N . SER B 1 222 ? -1.656 -23.109 -27.531 1 93.75 222 SER B N 1
ATOM 4375 C CA . SER B 1 222 ? -2.172 -21.75 -27.328 1 93.75 222 SER B CA 1
ATOM 4376 C C . SER B 1 222 ? -3.066 -21.672 -26.109 1 93.75 222 SER B C 1
ATOM 4378 O O . SER B 1 222 ? -3.336 -22.688 -25.453 1 93.75 222 SER B O 1
ATOM 4380 N N . TYR B 1 223 ? -3.418 -20.453 -25.812 1 92.25 223 TYR B N 1
ATOM 4381 C CA . TYR B 1 223 ? -4.301 -20.219 -24.672 1 92.25 223 TYR B CA 1
ATOM 4382 C C . TYR B 1 223 ? -5.766 -20.297 -25.094 1 92.25 223 TYR B C 1
ATOM 4384 O O . TYR B 1 223 ? -6.086 -20.188 -26.281 1 92.25 223 TYR B O 1
ATOM 4392 N N . SER B 1 224 ? -6.594 -20.625 -24.125 1 92.75 224 SER B N 1
ATOM 4393 C CA . SER B 1 224 ? -8.047 -20.578 -24.266 1 92.75 224 SER B CA 1
ATOM 4394 C C . SER B 1 224 ? -8.719 -20.266 -22.938 1 92.75 224 SER B C 1
ATOM 4396 O O . SER B 1 224 ? -8.117 -20.438 -21.875 1 92.75 224 SER B O 1
ATOM 4398 N N . ALA B 1 225 ? -9.93 -19.766 -23.016 1 92.69 225 ALA B N 1
ATOM 4399 C CA . ALA B 1 225 ? -10.695 -19.531 -21.797 1 92.69 225 ALA B CA 1
ATOM 4400 C C . ALA B 1 225 ? -10.82 -20.812 -20.969 1 92.69 225 ALA B C 1
ATOM 4402 O O . ALA B 1 225 ? -10.695 -20.766 -19.734 1 92.69 225 ALA B O 1
ATOM 4403 N N . GLU B 1 226 ? -11.023 -21.797 -21.625 1 93.38 226 GLU B N 1
ATOM 4404 C CA . GLU B 1 226 ? -11.148 -23.094 -20.953 1 93.38 226 GLU B CA 1
ATOM 4405 C C . GLU B 1 226 ? -9.859 -23.484 -20.25 1 93.38 226 GLU B C 1
ATOM 4407 O O . GLU B 1 226 ? -9.883 -23.984 -19.125 1 93.38 226 GLU B O 1
ATOM 4412 N N . ASN B 1 227 ? -8.719 -23.281 -20.922 1 94.88 227 ASN B N 1
ATOM 4413 C CA . ASN B 1 227 ? -7.418 -23.562 -20.312 1 94.88 227 ASN B CA 1
ATOM 4414 C C . ASN B 1 227 ? -7.23 -22.797 -19.016 1 94.88 227 ASN B C 1
ATOM 4416 O O . ASN B 1 227 ? -6.773 -23.359 -18.016 1 94.88 227 ASN B O 1
ATOM 4420 N N . PHE B 1 228 ? -7.656 -21.578 -19.094 1 95.12 228 PHE B N 1
ATOM 4421 C CA . PHE B 1 228 ? -7.434 -20.719 -17.953 1 95.12 228 PHE B CA 1
ATOM 4422 C C . PHE B 1 228 ? -8.289 -21.172 -16.766 1 95.12 228 PHE B C 1
ATOM 4424 O O . PHE B 1 228 ? -7.816 -21.188 -15.625 1 95.12 228 PHE B O 1
ATOM 4431 N N . VAL B 1 229 ? -9.461 -21.469 -17.062 1 94.81 229 VAL B N 1
ATOM 4432 C CA . VAL B 1 229 ? -10.352 -21.938 -16 1 94.81 229 VAL B CA 1
ATOM 4433 C C . VAL B 1 229 ? -9.812 -23.234 -15.398 1 94.81 229 VAL B C 1
ATOM 4435 O O . VAL B 1 229 ? -9.711 -23.359 -14.172 1 94.81 229 VAL B O 1
ATOM 4438 N N . ARG B 1 230 ? -9.406 -24.172 -16.203 1 96.56 230 ARG B N 1
ATOM 4439 C CA . ARG B 1 230 ? -8.898 -25.453 -15.727 1 96.56 230 ARG B CA 1
ATOM 4440 C C . ARG B 1 230 ? -7.586 -25.281 -14.969 1 96.56 230 ARG B C 1
ATOM 4442 O O . ARG B 1 230 ? -7.352 -25.953 -13.961 1 96.56 230 ARG B O 1
ATOM 4449 N N . ARG B 1 231 ? -6.773 -24.406 -15.492 1 97.69 231 ARG B N 1
ATOM 4450 C CA . ARG B 1 231 ? -5.488 -24.109 -14.867 1 97.69 231 ARG B CA 1
ATOM 4451 C C . ARG B 1 231 ? -5.676 -23.641 -13.43 1 97.69 231 ARG B C 1
ATOM 4453 O O . ARG B 1 231 ? -4.867 -23.953 -12.555 1 97.69 231 ARG B O 1
ATOM 4460 N N . ASN B 1 232 ? -6.789 -23 -13.078 1 98.31 232 ASN B N 1
ATOM 4461 C CA . ASN B 1 232 ? -7.039 -22.469 -11.742 1 98.31 232 ASN B CA 1
ATOM 4462 C C . ASN B 1 232 ? -7.066 -23.578 -10.695 1 98.31 232 ASN B C 1
ATOM 4464 O O . ASN B 1 232 ? -6.707 -23.344 -9.539 1 98.31 232 ASN B O 1
ATOM 4468 N N . ARG B 1 233 ? -7.398 -24.766 -11.102 1 98.31 233 ARG B N 1
ATOM 4469 C CA . ARG B 1 233 ? -7.43 -25.875 -10.164 1 98.31 233 ARG B CA 1
ATOM 4470 C C . ARG B 1 233 ? -6.035 -26.188 -9.633 1 98.31 233 ARG B C 1
ATOM 4472 O O . ARG B 1 233 ? -5.883 -26.625 -8.492 1 98.31 233 ARG B O 1
ATOM 4479 N N . LEU B 1 234 ? -5.039 -25.953 -10.484 1 98.69 234 LEU B N 1
ATOM 4480 C CA . LEU B 1 234 ? -3.666 -26.25 -10.094 1 98.69 234 LEU B CA 1
ATOM 4481 C C . LEU B 1 234 ? -3.145 -25.203 -9.117 1 98.69 234 LEU B C 1
ATOM 4483 O O . LEU B 1 234 ? -2.375 -25.516 -8.203 1 98.69 234 LEU B O 1
ATOM 4487 N N . GLN B 1 235 ? -3.543 -23.969 -9.297 1 98.56 235 GLN B N 1
ATOM 4488 C CA . GLN B 1 235 ? -3.197 -22.938 -8.32 1 98.56 235 GLN B CA 1
ATOM 4489 C C . GLN B 1 235 ? -3.766 -23.266 -6.945 1 98.56 235 GLN B C 1
ATOM 4491 O O . GLN B 1 235 ? -3.066 -23.156 -5.934 1 98.56 235 GLN B O 1
ATOM 4496 N N . ALA B 1 236 ? -5 -23.656 -6.957 1 98.5 236 ALA B N 1
ATOM 4497 C CA . ALA B 1 236 ? -5.672 -24.031 -5.715 1 98.5 236 ALA B CA 1
ATOM 4498 C C . ALA B 1 236 ? -5.027 -25.266 -5.09 1 98.5 236 ALA B C 1
ATOM 4500 O O . ALA B 1 236 ? -4.91 -25.359 -3.865 1 98.5 236 ALA B O 1
ATOM 4501 N N . ALA B 1 237 ? -4.609 -26.219 -5.902 1 98.5 237 ALA B N 1
ATOM 4502 C CA . ALA B 1 237 ? -4.023 -27.453 -5.41 1 98.5 237 ALA B CA 1
ATOM 4503 C C . ALA B 1 237 ? -2.666 -27.203 -4.758 1 98.5 237 ALA B C 1
ATOM 4505 O O . ALA B 1 237 ? -2.305 -27.875 -3.785 1 98.5 237 ALA B O 1
ATOM 4506 N N . LEU B 1 238 ? -1.948 -26.281 -5.246 1 97.94 238 LEU B N 1
ATOM 4507 C CA . LEU B 1 238 ? -0.58 -26.016 -4.812 1 97.94 238 LEU B CA 1
ATOM 4508 C C . LEU B 1 238 ? -0.562 -25.312 -3.463 1 97.94 238 LEU B C 1
ATOM 4510 O O . LEU B 1 238 ? 0.367 -25.484 -2.672 1 97.94 238 LEU B O 1
ATOM 4514 N N . CYS B 1 239 ? -1.588 -24.547 -3.16 1 97.38 239 CYS B N 1
ATOM 4515 C CA . CYS B 1 239 ? -1.46 -23.625 -2.027 1 97.38 239 CYS B CA 1
ATOM 4516 C C . CYS B 1 239 ? -2.145 -24.203 -0.791 1 97.38 239 CYS B C 1
ATOM 4518 O O . CYS B 1 239 ? -3.045 -25.031 -0.903 1 97.38 239 CYS B O 1
ATOM 4520 N N . GLN B 1 240 ? -1.698 -23.766 0.345 1 96.5 240 GLN B N 1
ATOM 4521 C CA . GLN B 1 240 ? -2.4 -24.016 1.6 1 96.5 240 GLN B CA 1
ATOM 4522 C C . GLN B 1 240 ? -3.438 -22.938 1.872 1 96.5 240 GLN B C 1
ATOM 4524 O O . GLN B 1 240 ? -4.434 -23.172 2.555 1 96.5 240 GLN B O 1
ATOM 4529 N N . VAL B 1 241 ? -3.133 -21.766 1.363 1 98.38 241 VAL B N 1
ATOM 4530 C CA . VAL B 1 241 ? -4.004 -20.625 1.563 1 98.38 241 VAL B CA 1
ATOM 4531 C C . VAL B 1 241 ? -4.211 -19.891 0.238 1 98.38 241 VAL B C 1
ATOM 4533 O O . VAL B 1 241 ? -3.254 -19.656 -0.502 1 98.38 241 VAL B O 1
ATOM 4536 N N . LEU B 1 242 ? -5.461 -19.625 -0.05 1 98.81 242 LEU B N 1
ATOM 4537 C CA . LEU B 1 242 ? -5.797 -18.781 -1.197 1 98.81 242 LEU B CA 1
ATOM 4538 C C . LEU B 1 242 ? -6.191 -17.375 -0.75 1 98.81 242 LEU B C 1
ATOM 4540 O O . LEU B 1 242 ? -7.016 -17.219 0.154 1 98.81 242 LEU B O 1
ATOM 4544 N N . ILE B 1 243 ? -5.574 -16.359 -1.384 1 98.88 243 ILE B N 1
ATOM 4545 C CA . ILE B 1 243 ? -5.941 -14.977 -1.143 1 98.88 243 ILE B CA 1
ATOM 4546 C C . ILE B 1 243 ? -6.438 -14.344 -2.439 1 98.88 243 ILE B C 1
ATOM 4548 O O . ILE B 1 243 ? -5.641 -13.836 -3.236 1 98.88 243 ILE B O 1
ATOM 4552 N N . PRO B 1 244 ? -7.719 -14.422 -2.656 1 98.81 244 PRO B N 1
ATOM 4553 C CA . PRO B 1 244 ? -8.297 -13.656 -3.764 1 98.81 244 PRO B CA 1
ATOM 4554 C C . PRO B 1 244 ? -8.43 -12.172 -3.441 1 98.81 244 PRO B C 1
ATOM 4556 O O . PRO B 1 244 ? -9.32 -11.781 -2.68 1 98.81 244 PRO B O 1
ATOM 4559 N N . VAL B 1 245 ? -7.645 -11.281 -3.947 1 98.31 245 VAL B N 1
ATOM 4560 C CA . VAL B 1 245 ? -7.469 -9.906 -3.498 1 98.31 245 VAL B CA 1
ATOM 4561 C C . VAL B 1 245 ? -8.641 -9.055 -3.977 1 98.31 245 VAL B C 1
ATOM 4563 O O . VAL B 1 245 ? -9.234 -8.305 -3.197 1 98.31 245 VAL B O 1
ATOM 4566 N N . GLU B 1 246 ? -8.883 -9 -5.281 1 96.88 246 GLU B N 1
ATOM 4567 C CA . GLU B 1 246 ? -9.953 -8.266 -5.953 1 96.88 246 GLU B CA 1
ATOM 4568 C C . GLU B 1 246 ? -10.531 -9.07 -7.113 1 96.88 246 GLU B C 1
ATOM 4570 O O . GLU B 1 246 ? -9.82 -9.414 -8.055 1 96.88 246 GLU B O 1
ATOM 4575 N N . TRP B 1 247 ? -11.852 -9.375 -6.879 1 96.94 247 TRP B N 1
ATOM 4576 C CA . TRP B 1 247 ? -12.461 -10.25 -7.879 1 96.94 247 TRP B CA 1
ATOM 4577 C C . TRP B 1 247 ? -13.977 -10.102 -7.879 1 96.94 247 TRP B C 1
ATOM 4579 O O . TRP B 1 247 ? -14.539 -9.43 -7.012 1 96.94 247 TRP B O 1
ATOM 4589 N N . LYS B 1 248 ? -14.609 -10.602 -8.875 1 96.44 248 LYS B N 1
ATOM 4590 C CA . LYS B 1 248 ? -16.062 -10.609 -9 1 96.44 248 LYS B CA 1
ATOM 4591 C C . LYS B 1 248 ? -16.609 -12.031 -8.914 1 96.44 248 LYS B C 1
ATOM 4593 O O . LYS B 1 248 ? -15.961 -12.984 -9.336 1 96.44 248 LYS B O 1
ATOM 4598 N N . ILE B 1 249 ? -17.797 -12.133 -8.492 1 96.44 249 ILE B N 1
ATOM 4599 C CA . ILE B 1 249 ? -18.453 -13.422 -8.266 1 96.44 249 ILE B CA 1
ATOM 4600 C C . ILE B 1 249 ? -18.562 -14.172 -9.586 1 96.44 249 ILE B C 1
ATOM 4602 O O . ILE B 1 249 ? -18.438 -15.398 -9.625 1 96.44 249 ILE B O 1
ATOM 4606 N N . LYS B 1 250 ? -18.766 -13.375 -10.664 1 95.06 250 LYS B N 1
ATOM 4607 C CA . LYS B 1 250 ? -18.766 -13.961 -12.008 1 95.06 250 LYS B CA 1
ATOM 4608 C C . LYS B 1 250 ? -17.469 -13.633 -12.742 1 95.06 250 LYS B C 1
ATOM 4610 O O . LYS B 1 250 ? -17.453 -12.75 -13.602 1 95.06 250 LYS B O 1
ATOM 4615 N N . SER B 1 251 ? -16.438 -14.281 -12.359 1 94 251 SER B N 1
ATOM 4616 C CA . SER B 1 251 ? -15.125 -14.023 -12.938 1 94 251 SER B CA 1
ATOM 4617 C C . SER B 1 251 ? -14.273 -15.289 -12.945 1 94 251 SER B C 1
ATOM 4619 O O . SER B 1 251 ? -14.672 -16.312 -12.398 1 94 251 SER B O 1
ATOM 4621 N N . GLY B 1 252 ? -13.172 -15.211 -13.578 1 93.75 252 GLY B N 1
ATOM 4622 C CA . GLY B 1 252 ? -12.219 -16.312 -13.57 1 93.75 252 GLY B CA 1
ATOM 4623 C C . GLY B 1 252 ? -11.695 -16.625 -12.188 1 93.75 252 GLY B C 1
ATOM 4624 O O . GLY B 1 252 ? -11.5 -17.797 -11.852 1 93.75 252 GLY B O 1
ATOM 4625 N N . THR B 1 253 ? -11.516 -15.633 -11.406 1 96.69 253 THR B N 1
ATOM 4626 C CA . THR B 1 253 ? -11.023 -15.812 -10.047 1 96.69 253 THR B CA 1
ATOM 4627 C C . THR B 1 253 ? -12 -16.641 -9.219 1 96.69 253 THR B C 1
ATOM 4629 O O . THR B 1 253 ? -11.594 -17.406 -8.344 1 96.69 253 THR B O 1
ATOM 4632 N N . ALA B 1 254 ? -13.258 -16.547 -9.531 1 97.75 254 ALA B N 1
ATOM 4633 C CA . ALA B 1 254 ? -14.289 -17.281 -8.812 1 97.75 254 ALA B CA 1
ATOM 4634 C C . ALA B 1 254 ? -14.07 -18.781 -8.93 1 97.75 254 ALA B C 1
ATOM 4636 O O . ALA B 1 254 ? -14.352 -19.531 -7.996 1 97.75 254 ALA B O 1
ATOM 4637 N N . HIS B 1 255 ? -13.57 -19.219 -10 1 97.81 255 HIS B N 1
ATOM 4638 C CA . HIS B 1 255 ? -13.281 -20.641 -10.195 1 97.81 255 HIS B CA 1
ATOM 4639 C C . HIS B 1 255 ? -12.164 -21.109 -9.266 1 97.81 255 HIS B C 1
ATOM 4641 O O . HIS B 1 255 ? -12.219 -22.203 -8.719 1 97.81 255 HIS B O 1
ATOM 4647 N N . THR B 1 256 ? -11.172 -20.25 -9.109 1 98.5 256 THR B N 1
ATOM 4648 C CA . THR B 1 256 ? -10.086 -20.594 -8.188 1 98.5 256 THR B CA 1
ATOM 4649 C C . THR B 1 256 ? -10.609 -20.703 -6.762 1 98.5 256 THR B C 1
ATOM 4651 O O . THR B 1 256 ? -10.219 -21.625 -6.027 1 98.5 256 THR B O 1
ATOM 4654 N N . VAL B 1 257 ? -11.461 -19.75 -6.41 1 98.75 257 VAL B N 1
ATOM 4655 C CA . VAL B 1 257 ? -12.07 -19.766 -5.082 1 98.75 257 VAL B CA 1
ATOM 4656 C C . VAL B 1 257 ? -12.875 -21.047 -4.898 1 98.75 257 VAL B C 1
ATOM 4658 O O . VAL B 1 257 ? -12.781 -21.703 -3.852 1 98.75 257 VAL B O 1
ATOM 4661 N N . ASP B 1 258 ? -13.57 -21.453 -5.906 1 98.38 258 ASP B N 1
ATOM 4662 C CA . ASP B 1 258 ? -14.367 -22.672 -5.863 1 98.38 258 ASP B CA 1
ATOM 4663 C C . ASP B 1 258 ? -13.477 -23.891 -5.695 1 98.38 258 ASP B C 1
ATOM 4665 O O . ASP B 1 258 ? -13.758 -24.766 -4.867 1 98.38 258 ASP B O 1
ATOM 4669 N N . TYR B 1 259 ? -12.453 -23.984 -6.434 1 98.5 259 TYR B N 1
ATOM 4670 C CA . TYR B 1 259 ? -11.516 -25.094 -6.328 1 98.5 259 TYR B CA 1
ATOM 4671 C C . TYR B 1 259 ? -10.883 -25.141 -4.941 1 98.5 259 TYR B C 1
ATOM 4673 O O . TYR B 1 259 ? -10.789 -26.219 -4.332 1 98.5 259 TYR B O 1
ATOM 4681 N N . ALA B 1 260 ? -10.445 -24 -4.457 1 98.44 260 ALA B N 1
ATOM 4682 C CA . ALA B 1 260 ? -9.82 -23.938 -3.137 1 98.44 260 ALA B CA 1
ATOM 4683 C C . ALA B 1 260 ? -10.773 -24.453 -2.057 1 98.44 260 ALA B C 1
ATOM 4685 O O . ALA B 1 260 ? -10.375 -25.203 -1.168 1 98.44 260 ALA B O 1
ATOM 4686 N N . TYR B 1 261 ? -12.031 -24.016 -2.193 1 98.31 261 TYR B N 1
ATOM 4687 C CA . TYR B 1 261 ? -13.062 -24.484 -1.264 1 98.31 261 TYR B CA 1
ATOM 4688 C C . TYR B 1 261 ? -13.211 -26 -1.329 1 98.31 261 TYR B C 1
ATOM 4690 O O . TYR B 1 261 ? -13.203 -26.672 -0.298 1 98.31 261 TYR B O 1
ATOM 4698 N N . THR B 1 262 ? -13.289 -26.484 -2.496 1 97.62 262 THR B N 1
ATOM 4699 C CA . THR B 1 262 ? -13.484 -27.906 -2.723 1 97.62 262 THR B CA 1
ATOM 4700 C C . THR B 1 262 ? -12.297 -28.719 -2.195 1 97.62 262 THR B C 1
ATOM 4702 O O . THR B 1 262 ? -12.461 -29.828 -1.683 1 97.62 262 THR B O 1
ATOM 4705 N N . TYR B 1 263 ? -11.117 -28.156 -2.264 1 97.56 263 TYR B N 1
ATOM 4706 C CA . TYR B 1 263 ? -9.898 -28.844 -1.864 1 97.56 263 TYR B CA 1
ATOM 4707 C C . TYR B 1 263 ? -9.617 -28.641 -0.38 1 97.56 263 TYR B C 1
ATOM 4709 O O . TYR B 1 263 ? -8.602 -29.125 0.135 1 97.56 263 TYR B O 1
ATOM 4717 N N . GLY B 1 264 ? -10.414 -27.875 0.312 1 96.19 264 GLY B N 1
ATOM 4718 C CA . GLY B 1 264 ? -10.266 -27.672 1.744 1 96.19 264 GLY B CA 1
ATOM 4719 C C . GLY B 1 264 ? -9.156 -26.703 2.096 1 96.19 264 GLY B C 1
ATOM 4720 O O . GLY B 1 264 ? -8.547 -26.797 3.16 1 96.19 264 GLY B O 1
ATOM 4721 N N . ARG B 1 265 ? -8.852 -25.812 1.182 1 97.44 265 ARG B N 1
ATOM 4722 C CA . ARG B 1 265 ? -7.848 -24.797 1.449 1 97.44 265 ARG B CA 1
ATOM 4723 C C . ARG B 1 265 ? -8.445 -23.641 2.236 1 97.44 265 ARG B C 1
ATOM 4725 O O . ARG B 1 265 ? -9.633 -23.344 2.117 1 97.44 265 ARG B O 1
ATOM 4732 N N . LYS B 1 266 ? -7.594 -22.953 2.988 1 98.06 266 LYS B N 1
ATOM 4733 C CA . LYS B 1 266 ? -8.023 -21.688 3.592 1 98.06 266 LYS B CA 1
ATOM 4734 C C . LYS B 1 266 ? -8.219 -20.609 2.531 1 98.06 266 LYS B C 1
ATOM 4736 O O . LYS B 1 266 ? -7.414 -20.484 1.607 1 98.06 266 LYS B O 1
ATOM 4741 N N . ILE B 1 267 ? -9.336 -19.938 2.678 1 98.75 267 ILE B N 1
ATOM 4742 C CA . ILE B 1 267 ? -9.578 -18.797 1.811 1 98.75 267 ILE B CA 1
ATOM 4743 C C . ILE B 1 267 ? -9.641 -17.516 2.646 1 98.75 267 ILE B C 1
ATOM 4745 O O . ILE B 1 267 ? -10.477 -17.391 3.549 1 98.75 267 ILE B O 1
ATOM 4749 N N . VAL B 1 268 ? -8.758 -16.562 2.34 1 98.81 268 VAL B N 1
ATOM 4750 C CA . VAL B 1 268 ? -8.625 -15.344 3.141 1 98.81 268 VAL B CA 1
ATOM 4751 C C . VAL B 1 268 ? -8.898 -14.117 2.271 1 98.81 268 VAL B C 1
ATOM 4753 O O . VAL B 1 268 ? -8.164 -13.852 1.317 1 98.81 268 VAL B O 1
ATOM 4756 N N . ASN B 1 269 ? -9.961 -13.453 2.637 1 98.69 269 ASN B N 1
ATOM 4757 C CA . ASN B 1 269 ? -10.25 -12.164 2.008 1 98.69 269 ASN B CA 1
ATOM 4758 C C . ASN B 1 269 ? -9.664 -11.008 2.801 1 98.69 269 ASN B C 1
ATOM 4760 O O . ASN B 1 269 ? -9.773 -10.969 4.027 1 98.69 269 ASN B O 1
ATOM 4764 N N . LEU B 1 270 ? -9.023 -10.133 2.057 1 98.81 270 LEU B N 1
ATOM 4765 C CA . LEU B 1 270 ? -8.516 -8.898 2.645 1 98.81 270 LEU B CA 1
ATOM 4766 C C . LEU B 1 270 ? -9.219 -7.684 2.055 1 98.81 270 LEU B C 1
ATOM 4768 O O . LEU B 1 270 ? -9.453 -7.625 0.845 1 98.81 270 LEU B O 1
ATOM 4772 N N . TYR B 1 271 ? -9.578 -6.801 2.893 1 98.56 271 TYR B N 1
ATOM 4773 C CA . TYR B 1 271 ? -10.242 -5.598 2.41 1 98.56 271 TYR B CA 1
ATOM 4774 C C . TYR B 1 271 ? -9.859 -4.387 3.25 1 98.56 271 TYR B C 1
ATOM 4776 O O . TYR B 1 271 ? -9.383 -4.531 4.383 1 98.56 271 TYR B O 1
ATOM 4784 N N . LEU B 1 272 ? -9.961 -3.191 2.684 1 98.38 272 LEU B N 1
ATOM 4785 C CA . LEU B 1 272 ? -9.633 -1.947 3.369 1 98.38 272 LEU B CA 1
ATOM 4786 C C . LEU B 1 272 ? -10.828 -1.443 4.18 1 98.38 272 LEU B C 1
ATOM 4788 O O . LEU B 1 272 ? -11.969 -1.823 3.914 1 98.38 272 LEU B O 1
ATOM 4792 N N . PRO B 1 273 ? -10.57 -0.578 5.133 1 97.19 273 PRO B N 1
ATOM 4793 C CA . PRO B 1 273 ? -11.68 -0.033 5.922 1 97.19 273 PRO B CA 1
ATOM 4794 C C . PRO B 1 273 ? -12.734 0.649 5.059 1 97.19 273 PRO B C 1
ATOM 4796 O O . PRO B 1 273 ? -12.406 1.277 4.051 1 97.19 273 PRO B O 1
ATOM 4799 N N . LEU B 1 274 ? -14.008 0.429 5.434 1 95.19 274 LEU B N 1
ATOM 4800 C CA . LEU B 1 274 ? -15.164 1.107 4.859 1 95.19 274 LEU B CA 1
ATOM 4801 C C . LEU B 1 274 ? -15.453 0.589 3.455 1 95.19 274 LEU B C 1
ATOM 4803 O O . LEU B 1 274 ? -16.203 1.214 2.703 1 95.19 274 LEU B O 1
ATOM 4807 N N . THR B 1 275 ? -14.859 -0.577 3.094 1 96.69 275 THR B N 1
ATOM 4808 C CA . THR B 1 275 ? -15.07 -1.029 1.724 1 96.69 275 THR B CA 1
ATOM 4809 C C . THR B 1 275 ? -15.82 -2.357 1.699 1 96.69 275 THR B C 1
ATOM 4811 O O . THR B 1 275 ? -16.219 -2.828 0.635 1 96.69 275 THR B O 1
ATOM 4814 N N . TYR B 1 276 ? -16.062 -2.965 2.742 1 96.25 276 TYR B N 1
ATOM 4815 C CA . TYR B 1 276 ? -16.656 -4.297 2.83 1 96.25 276 TYR B CA 1
ATOM 4816 C C . TYR B 1 276 ? -17.969 -4.359 2.078 1 96.25 276 TYR B C 1
ATOM 4818 O O . TYR B 1 276 ? -18.203 -5.273 1.278 1 96.25 276 TYR B O 1
ATOM 4826 N N . HIS B 1 277 ? -18.797 -3.336 2.201 1 94.62 277 HIS B N 1
ATOM 4827 C CA . HIS B 1 277 ? -20.172 -3.391 1.724 1 94.62 277 HIS B CA 1
ATOM 4828 C C . HIS B 1 277 ? -20.234 -3.258 0.206 1 94.62 277 HIS B C 1
ATOM 4830 O O . HIS B 1 277 ? -21.203 -3.695 -0.42 1 94.62 277 HIS B O 1
ATOM 4836 N N . VAL B 1 278 ? -19.219 -2.662 -0.332 1 95.19 278 VAL B N 1
ATOM 4837 C CA . VAL B 1 278 ? -19.266 -2.457 -1.776 1 95.19 278 VAL B CA 1
ATOM 4838 C C . VAL B 1 278 ? -18.594 -3.637 -2.484 1 95.19 278 VAL B C 1
ATOM 4840 O O . VAL B 1 278 ? -18.625 -3.729 -3.713 1 95.19 278 VAL B O 1
ATOM 4843 N N . ARG B 1 279 ? -17.969 -4.504 -1.752 1 96.94 279 ARG B N 1
ATOM 4844 C CA . ARG B 1 279 ? -17.312 -5.695 -2.283 1 96.94 279 ARG B CA 1
ATOM 4845 C C . ARG B 1 279 ? -18.156 -6.945 -2.027 1 96.94 279 ARG B C 1
ATOM 4847 O O . ARG B 1 279 ? -17.875 -7.695 -1.089 1 96.94 279 ARG B O 1
ATOM 4854 N N . THR B 1 280 ? -19 -7.27 -2.91 1 96.94 280 THR B N 1
ATOM 4855 C CA . THR B 1 280 ? -20.016 -8.297 -2.711 1 96.94 280 THR B CA 1
ATOM 4856 C C . THR B 1 280 ? -19.375 -9.688 -2.672 1 96.94 280 THR B C 1
ATOM 4858 O O . THR B 1 280 ? -19.938 -10.609 -2.068 1 96.94 280 THR B O 1
ATOM 4861 N N . GLU B 1 281 ? -18.219 -9.859 -3.262 1 97.75 281 GLU B N 1
ATOM 4862 C CA . GLU B 1 281 ? -17.547 -11.156 -3.307 1 97.75 281 GLU B CA 1
ATOM 4863 C C . GLU B 1 281 ? -17.094 -11.594 -1.916 1 97.75 281 GLU B C 1
ATOM 4865 O O . GLU B 1 281 ? -16.922 -12.789 -1.662 1 97.75 281 GLU B O 1
ATOM 4870 N N . LEU B 1 282 ? -16.922 -10.602 -1.02 1 98.25 282 LEU B N 1
ATOM 4871 C CA . LEU B 1 282 ? -16.469 -10.922 0.332 1 98.25 282 LEU B CA 1
ATOM 4872 C C . LEU B 1 282 ? -17.562 -11.68 1.093 1 98.25 282 LEU B C 1
ATOM 4874 O O . LEU B 1 282 ? -17.312 -12.781 1.597 1 98.25 282 LEU B O 1
ATOM 4878 N N . GLU B 1 283 ? -18.734 -11.117 1.116 1 97.56 283 GLU B N 1
ATOM 4879 C CA . GLU B 1 283 ? -19.859 -11.797 1.765 1 97.56 283 GLU B CA 1
ATOM 4880 C C . GLU B 1 283 ? -20.172 -13.125 1.083 1 97.56 283 GLU B C 1
ATOM 4882 O O . GLU B 1 283 ? -20.438 -14.125 1.753 1 97.56 283 GLU B O 1
ATOM 4887 N N . PHE B 1 284 ? -20.188 -13.125 -0.171 1 98.06 284 PHE B N 1
ATOM 4888 C CA . PHE B 1 284 ? -20.484 -14.32 -0.956 1 98.06 284 PHE B CA 1
ATOM 4889 C C . PHE B 1 284 ? -19.578 -15.469 -0.559 1 98.06 284 PHE B C 1
ATOM 4891 O O . PHE B 1 284 ? -20.047 -16.578 -0.27 1 98.06 284 PHE B O 1
ATOM 4898 N N . SER B 1 285 ? -18.234 -15.234 -0.528 1 98.38 285 SER B N 1
ATOM 4899 C CA . SER B 1 285 ? -17.297 -16.312 -0.258 1 98.38 285 SER B CA 1
ATOM 4900 C C . SER B 1 285 ? -17.297 -16.703 1.217 1 98.38 285 SER B C 1
ATOM 4902 O O . SER B 1 285 ? -17.047 -17.859 1.561 1 98.38 285 SER B O 1
ATOM 4904 N N . GLU B 1 286 ? -17.562 -15.734 2.049 1 97.88 286 GLU B N 1
ATOM 4905 C CA . GLU B 1 286 ? -17.719 -16.047 3.465 1 97.88 286 GLU B CA 1
ATOM 4906 C C . GLU B 1 286 ? -18.891 -17 3.693 1 97.88 286 GLU B C 1
ATOM 4908 O O . GLU B 1 286 ? -18.75 -18.016 4.395 1 97.88 286 GLU B O 1
ATOM 4913 N N . LYS B 1 287 ? -20 -16.75 3.021 1 97.81 287 LYS B N 1
ATOM 4914 C CA . LYS B 1 287 ? -21.234 -17.5 3.229 1 97.81 287 LYS B CA 1
ATOM 4915 C C . LYS B 1 287 ? -21.203 -18.828 2.484 1 97.81 287 LYS B C 1
ATOM 4917 O O . LYS B 1 287 ? -21.719 -19.844 2.973 1 97.81 287 LYS B O 1
ATOM 4922 N N . ASN B 1 288 ? -20.531 -18.828 1.332 1 98.06 288 ASN B N 1
ATOM 4923 C CA . ASN B 1 288 ? -20.719 -19.969 0.441 1 98.06 288 ASN B CA 1
ATOM 4924 C C . ASN B 1 288 ? -19.438 -20.797 0.312 1 98.06 288 ASN B C 1
ATOM 4926 O O . ASN B 1 288 ? -19.484 -21.938 -0.159 1 98.06 288 ASN B O 1
ATOM 4930 N N . LYS B 1 289 ? -18.281 -20.203 0.735 1 98.06 289 LYS B N 1
ATOM 4931 C CA . LYS B 1 289 ? -17.016 -20.859 0.454 1 98.06 289 LYS B CA 1
ATOM 4932 C C . LYS B 1 289 ? -16.125 -20.906 1.697 1 98.06 289 LYS B C 1
ATOM 4934 O O . LYS B 1 289 ? -14.922 -21.125 1.598 1 98.06 289 LYS B O 1
ATOM 4939 N N . SER B 1 290 ? -16.656 -20.641 2.861 1 97.69 290 SER B N 1
ATOM 4940 C CA . SER B 1 290 ? -15.969 -20.703 4.148 1 97.69 290 SER B CA 1
ATOM 4941 C C . SER B 1 290 ? -14.758 -19.781 4.18 1 97.69 290 SER B C 1
ATOM 4943 O O . SER B 1 290 ? -13.734 -20.109 4.785 1 97.69 290 SER B O 1
ATOM 4945 N N . ALA B 1 291 ? -14.797 -18.688 3.461 1 98.5 291 ALA B N 1
ATOM 4946 C CA . ALA B 1 291 ? -13.719 -17.703 3.469 1 98.5 291 ALA B CA 1
ATOM 4947 C C . ALA B 1 291 ? -13.734 -16.891 4.758 1 98.5 291 ALA B C 1
ATOM 4949 O O . ALA B 1 291 ? -14.789 -16.688 5.355 1 98.5 291 ALA B O 1
ATOM 4950 N N . GLU B 1 292 ? -12.602 -16.484 5.203 1 98.56 292 GLU B N 1
ATOM 4951 C CA . GLU B 1 292 ? -12.477 -15.555 6.316 1 98.56 292 GLU B CA 1
ATOM 4952 C C . GLU B 1 292 ? -12.086 -14.164 5.828 1 98.56 292 GLU B C 1
ATOM 4954 O O . GLU B 1 292 ? -11.211 -14.023 4.969 1 98.56 292 GLU B O 1
ATOM 4959 N N . ASN B 1 293 ? -12.773 -13.188 6.352 1 98.62 293 ASN B N 1
ATOM 4960 C CA . ASN B 1 293 ? -12.531 -11.805 5.961 1 98.62 293 ASN B CA 1
ATOM 4961 C C . ASN B 1 293 ? -11.742 -11.047 7.023 1 98.62 293 ASN B C 1
ATOM 4963 O O . ASN B 1 293 ? -12.039 -11.156 8.219 1 98.62 293 ASN B O 1
ATOM 4967 N N . PHE B 1 294 ? -10.695 -10.289 6.613 1 98.75 294 PHE B N 1
ATOM 4968 C CA . PHE B 1 294 ? -9.906 -9.477 7.527 1 98.75 294 PHE B CA 1
ATOM 4969 C C . PHE B 1 294 ? -9.781 -8.047 7.004 1 98.75 294 PHE B C 1
ATOM 4971 O O . PHE B 1 294 ? -9.391 -7.836 5.855 1 98.75 294 PHE B O 1
ATOM 4978 N N . GLU B 1 295 ? -10.125 -7.078 7.836 1 98.44 295 GLU B N 1
ATOM 4979 C CA . GLU B 1 295 ? -9.93 -5.664 7.527 1 98.44 295 GLU B CA 1
ATOM 4980 C C . GLU B 1 295 ? -8.477 -5.246 7.734 1 98.44 295 GLU B C 1
ATOM 4982 O O . GLU B 1 295 ? -8 -5.18 8.867 1 98.44 295 GLU B O 1
ATOM 4987 N N . VAL B 1 296 ? -7.855 -5.043 6.656 1 98.31 296 VAL B N 1
ATOM 4988 C CA . VAL B 1 296 ? -6.449 -4.672 6.762 1 98.31 296 VAL B CA 1
ATOM 4989 C C . VAL B 1 296 ? -6.289 -3.174 6.504 1 98.31 296 VAL B C 1
ATOM 4991 O O . VAL B 1 296 ? -7.098 -2.57 5.793 1 98.31 296 VAL B O 1
ATOM 4994 N N . PRO B 1 297 ? -5.258 -2.482 7.141 1 98.06 297 PRO B N 1
ATOM 4995 C CA . PRO B 1 297 ? -4.195 -3.115 7.926 1 98.06 297 PRO B CA 1
ATOM 4996 C C . PRO B 1 297 ? -4.586 -3.322 9.391 1 98.06 297 PRO B C 1
ATOM 4998 O O . PRO B 1 297 ? -3.803 -3.873 10.164 1 98.06 297 PRO B O 1
ATOM 5001 N N . LEU B 1 298 ? -5.797 -2.969 9.797 1 96.94 298 LEU B N 1
ATOM 5002 C CA . LEU B 1 298 ? -6.207 -2.988 11.195 1 96.94 298 LEU B CA 1
ATOM 5003 C C . LEU B 1 298 ? -6.117 -4.398 11.773 1 96.94 298 LEU B C 1
ATOM 5005 O O . LEU B 1 298 ? -5.727 -4.578 12.93 1 96.94 298 LEU B O 1
ATOM 5009 N N . LYS B 1 299 ? -6.441 -5.406 10.984 1 97.75 299 LYS B N 1
ATOM 5010 C CA . LYS B 1 299 ? -6.434 -6.797 11.43 1 97.75 299 LYS B CA 1
ATOM 5011 C C . LYS B 1 299 ? -5.383 -7.605 10.68 1 97.75 299 LYS B C 1
ATOM 5013 O O . LYS B 1 299 ? -5.555 -8.812 10.461 1 97.75 299 LYS B O 1
ATOM 5018 N N . LEU B 1 300 ? -4.34 -6.961 10.25 1 97.94 300 LEU B N 1
ATOM 5019 C CA . LEU B 1 300 ? -3.291 -7.621 9.477 1 97.94 300 LEU B CA 1
ATOM 5020 C C . LEU B 1 300 ? -2.652 -8.742 10.289 1 97.94 300 LEU B C 1
ATOM 5022 O O . LEU B 1 300 ? -2.42 -9.836 9.766 1 97.94 300 LEU B O 1
ATOM 5026 N N . ASN B 1 301 ? -2.398 -8.484 11.547 1 96.69 301 ASN B N 1
ATOM 5027 C CA . ASN B 1 301 ? -1.773 -9.508 12.383 1 96.69 301 ASN B CA 1
ATOM 5028 C C . ASN B 1 301 ? -2.66 -10.734 12.523 1 96.69 301 ASN B C 1
ATOM 5030 O O . ASN B 1 301 ? -2.17 -11.867 12.5 1 96.69 301 ASN B O 1
ATOM 5034 N N . GLU B 1 302 ? -3.881 -10.508 12.727 1 97.69 302 GLU B N 1
ATOM 5035 C CA . GLU B 1 302 ? -4.828 -11.609 12.805 1 97.69 302 GLU B CA 1
ATOM 5036 C C . GLU B 1 302 ? -4.871 -12.398 11.492 1 97.69 302 GLU B C 1
ATOM 5038 O O . GLU B 1 302 ? -4.926 -13.625 11.5 1 97.69 302 GLU B O 1
ATOM 5043 N N . ALA B 1 303 ? -4.859 -11.656 10.43 1 98.06 303 ALA B N 1
ATOM 5044 C CA . ALA B 1 303 ? -4.871 -12.297 9.117 1 98.06 303 ALA B CA 1
ATOM 5045 C C . ALA B 1 303 ? -3.645 -13.188 8.93 1 98.06 303 ALA B C 1
ATOM 5047 O O . ALA B 1 303 ? -3.762 -14.344 8.516 1 98.06 303 ALA B O 1
ATOM 5048 N N . ILE B 1 304 ? -2.486 -12.641 9.273 1 97.44 304 ILE B N 1
ATOM 5049 C CA . ILE B 1 304 ? -1.229 -13.359 9.094 1 97.44 304 ILE B CA 1
ATOM 5050 C C . ILE B 1 304 ? -1.207 -14.586 10.008 1 97.44 304 ILE B C 1
ATOM 5052 O O . ILE B 1 304 ? -0.761 -15.664 9.602 1 97.44 304 ILE B O 1
ATOM 5056 N N . ASN B 1 305 ? -1.694 -14.391 11.211 1 96.69 305 ASN B N 1
ATOM 5057 C CA . ASN B 1 305 ? -1.777 -15.523 12.133 1 96.69 305 ASN B CA 1
ATOM 5058 C C . ASN B 1 305 ? -2.664 -16.641 11.57 1 96.69 305 ASN B C 1
ATOM 5060 O O . ASN B 1 305 ? -2.328 -17.812 11.68 1 96.69 305 ASN B O 1
ATOM 5064 N N . TYR B 1 306 ? -3.754 -16.281 11.023 1 97.62 306 TYR B N 1
ATOM 5065 C CA . TYR B 1 306 ? -4.656 -17.266 10.43 1 97.62 306 TYR B CA 1
ATOM 5066 C C . TYR B 1 306 ? -3.994 -17.969 9.25 1 97.62 306 TYR B C 1
ATOM 5068 O O . TYR B 1 306 ? -4.078 -19.188 9.125 1 97.62 306 TYR B O 1
ATOM 5076 N N . ILE B 1 307 ? -3.293 -17.203 8.438 1 97.06 307 ILE B N 1
ATOM 5077 C CA . ILE B 1 307 ? -2.621 -17.719 7.25 1 97.06 307 ILE B CA 1
ATOM 5078 C C . ILE B 1 307 ? -1.541 -18.719 7.66 1 97.06 307 ILE B C 1
ATOM 5080 O O . ILE B 1 307 ? -1.41 -19.781 7.055 1 97.06 307 ILE B O 1
ATOM 5084 N N . THR B 1 308 ? -0.814 -18.406 8.695 1 94.56 308 THR B N 1
ATOM 5085 C CA . THR B 1 308 ? 0.357 -19.188 9.062 1 94.56 308 THR B CA 1
ATOM 5086 C C . THR B 1 308 ? -0.032 -20.344 9.992 1 94.56 308 THR B C 1
ATOM 5088 O O . THR B 1 308 ? 0.775 -21.234 10.25 1 94.56 308 THR B O 1
ATOM 5091 N N . SER B 1 309 ? -1.234 -20.234 10.461 1 91.31 309 SER B N 1
ATOM 5092 C CA . SER B 1 309 ? -1.678 -21.297 11.375 1 91.31 309 SER B CA 1
ATOM 5093 C C . SER B 1 309 ? -1.892 -22.609 10.641 1 91.31 309 SER B C 1
ATOM 5095 O O . SER B 1 309 ? -2.182 -22.609 9.438 1 91.31 309 SER B O 1
ATOM 5097 N N . VAL B 1 310 ? -1.594 -23.672 11.281 1 72.62 310 VAL B N 1
ATOM 5098 C CA . VAL B 1 310 ? -1.766 -25.016 10.719 1 72.62 310 VAL B CA 1
ATOM 5099 C C . VAL B 1 310 ? -3.25 -25.359 10.68 1 72.62 310 VAL B C 1
ATOM 5101 O O . VAL B 1 310 ? -3.998 -25.047 11.602 1 72.62 310 VAL B O 1
ATOM 5104 N N . ASN B 1 311 ? -3.744 -25.453 9.484 1 60.81 311 ASN B N 1
ATOM 5105 C CA . ASN B 1 311 ? -5.125 -25.906 9.328 1 60.81 311 ASN B CA 1
ATOM 5106 C C . ASN B 1 311 ? -5.453 -27.062 10.258 1 60.81 311 ASN B C 1
ATOM 5108 O O . ASN B 1 311 ? -4.707 -28.047 10.32 1 60.81 311 ASN B O 1
ATOM 5112 N N . LYS B 1 312 ? -6.148 -26.969 11.422 1 47.66 312 LYS B N 1
ATOM 5113 C CA . LYS B 1 312 ? -6.742 -28.141 12.07 1 47.66 312 LYS B CA 1
ATOM 5114 C C . LYS B 1 312 ? -7.633 -28.906 11.109 1 47.66 312 LYS B C 1
ATOM 5116 O O . LYS B 1 312 ? -8.805 -28.562 10.922 1 47.66 312 LYS B O 1
ATOM 5121 N N . SER B 1 313 ? -7.535 -28.797 9.922 1 40.19 313 SER B N 1
ATOM 5122 C CA . SER B 1 313 ? -8.477 -29.656 9.195 1 40.19 313 SER B CA 1
ATOM 5123 C C . SER B 1 313 ? -8.867 -30.875 10.031 1 40.19 313 SER B C 1
ATOM 5125 O O . SER B 1 313 ? -8.062 -31.375 10.82 1 40.19 313 SER B O 1
ATOM 5127 N N . LEU B 1 314 ? -10.281 -31.219 9.977 1 37.41 314 LEU B N 1
ATOM 5128 C CA . LEU B 1 314 ? -11.398 -32.156 10.078 1 37.41 314 LEU B CA 1
ATOM 5129 C C . LEU B 1 314 ? -11.047 -33.5 9.453 1 37.41 314 LEU B C 1
ATOM 5131 O O . LEU B 1 314 ? -10.867 -33.594 8.242 1 37.41 314 LEU B O 1
ATOM 5135 N N . ASN B 1 315 ? -10.133 -34.188 9.875 1 35.03 315 ASN B N 1
ATOM 5136 C CA . ASN B 1 315 ? -10.281 -35.594 9.57 1 35.03 315 ASN B CA 1
ATOM 5137 C C . ASN B 1 315 ? -11.75 -35.969 9.375 1 35.03 315 ASN B C 1
ATOM 5139 O O . ASN B 1 315 ? -12.375 -36.531 10.281 1 35.03 315 ASN B O 1
ATOM 5143 N N . LEU B 1 316 ? -12.656 -35.125 9.055 1 34.38 316 LEU B N 1
ATOM 5144 C CA . LEU B 1 316 ? -13.953 -35.75 8.797 1 34.38 316 LEU B CA 1
ATOM 5145 C C . LEU B 1 316 ? -13.852 -36.781 7.676 1 34.38 316 LEU B C 1
ATOM 5147 O O . LEU B 1 316 ? -13.578 -36.406 6.527 1 34.38 316 LEU B O 1
ATOM 5151 N N . LEU B 1 317 ? -13.312 -37.906 7.977 1 35.28 317 LEU B N 1
ATOM 5152 C CA . LEU B 1 317 ? -13.664 -39.125 7.219 1 35.28 317 LEU B CA 1
ATOM 5153 C C . LEU B 1 317 ? -15.125 -39.062 6.77 1 35.28 317 LEU B C 1
ATOM 5155 O O . LEU B 1 317 ? -16 -38.656 7.543 1 35.28 317 LEU B O 1
ATOM 5159 N N . PRO B 1 318 ? -15.422 -38.969 5.543 1 35.22 318 PRO B N 1
ATOM 5160 C CA . PRO B 1 318 ? -16.812 -39.188 5.148 1 35.22 318 PRO B CA 1
ATOM 5161 C C . PRO B 1 318 ? -17.5 -40.281 5.953 1 35.22 318 PRO B C 1
ATOM 5163 O O . PRO B 1 318 ? -16.891 -41.312 6.219 1 35.22 318 PRO B O 1
ATOM 5166 N N . THR B 1 319 ? -18.297 -39.969 6.965 1 33.06 319 THR B N 1
ATOM 5167 C CA . THR B 1 319 ? -19.156 -41.031 7.527 1 33.06 319 THR B CA 1
ATOM 5168 C C . THR B 1 319 ? -19.844 -41.812 6.418 1 33.06 319 THR B C 1
ATOM 5170 O O . THR B 1 319 ? -20.562 -41.219 5.59 1 33.06 319 THR B O 1
ATOM 5173 N N . GLN B 1 320 ? -19.281 -42.906 6.039 1 32.69 320 GLN B N 1
ATOM 5174 C CA . GLN B 1 320 ? -19.953 -43.969 5.289 1 32.69 320 GLN B CA 1
ATOM 5175 C C . GLN B 1 320 ? -21.391 -44.125 5.75 1 32.69 320 GLN B C 1
ATOM 5177 O O . GLN B 1 320 ? -21.641 -44.531 6.891 1 32.69 320 GLN B O 1
ATOM 5182 N N . GLN B 1 321 ? -22.328 -43.25 5.457 1 30.58 321 GLN B N 1
ATOM 5183 C CA . GLN B 1 321 ? -23.719 -43.688 5.621 1 30.58 321 GLN B CA 1
ATOM 5184 C C . GLN B 1 321 ? -23.953 -45.031 4.938 1 30.58 321 GLN B C 1
ATOM 5186 O O . GLN B 1 321 ? -23.75 -45.156 3.727 1 30.58 321 GLN B O 1
ATOM 5191 N N . SER B 1 322 ? -23.766 -46.094 5.672 1 28.08 322 SER B N 1
ATOM 5192 C CA . SER B 1 322 ? -24.328 -47.438 5.426 1 28.08 322 SER B CA 1
ATOM 5193 C C . SER B 1 322 ? -25.812 -47.344 5.086 1 28.08 322 SER B C 1
ATOM 5195 O O . SER B 1 322 ? -26.625 -46.938 5.918 1 28.08 322 SER B O 1
ATOM 5197 N N . LEU B 1 323 ? -26.062 -46.875 3.881 1 27.88 323 LEU B N 1
ATOM 5198 C CA . LEU B 1 323 ? -27.422 -47.219 3.463 1 27.88 323 LEU B CA 1
ATOM 5199 C C . LEU B 1 323 ? -27.641 -48.719 3.607 1 27.88 323 LEU B C 1
ATOM 5201 O O . LEU B 1 323 ? -26.922 -49.531 3.008 1 27.88 323 LEU B O 1
ATOM 5205 N N . ASP B 1 324 ? -28.078 -49.094 4.793 1 25 324 ASP B N 1
ATOM 5206 C CA . ASP B 1 324 ? -28.75 -50.375 4.996 1 25 324 ASP B CA 1
ATOM 5207 C C . ASP B 1 324 ? -29.766 -50.656 3.891 1 25 324 ASP B C 1
ATOM 5209 O O . ASP B 1 324 ? -30.703 -49.875 3.699 1 25 324 ASP B O 1
ATOM 5213 N N . LEU B 1 325 ? -29.312 -51.219 2.791 1 23.16 325 LEU B N 1
ATOM 5214 C CA . LEU B 1 325 ? -30.219 -52.188 2.199 1 23.16 325 LEU B CA 1
ATOM 5215 C C . LEU B 1 325 ? -30.312 -53.438 3.064 1 23.16 325 LEU B C 1
ATOM 5217 O O . LEU B 1 325 ? -29.328 -53.875 3.65 1 23.16 325 LEU B O 1
#

Solvent-accessible surface area (backbone atoms only — not comparable to full-atom values): 34577 Å² total; per-residue (Å²): 111,69,67,58,52,51,51,51,48,51,49,51,52,45,34,51,22,28,47,49,16,51,59,70,39,76,83,48,43,70,66,49,53,48,53,40,56,73,66,69,50,53,45,40,57,59,61,67,46,82,57,43,67,59,48,19,61,72,59,70,33,93,62,62,67,68,71,57,30,57,53,46,40,53,51,31,47,53,50,1,46,51,50,48,49,52,34,51,74,69,53,37,43,80,42,40,57,86,43,88,84,38,48,63,48,46,68,71,43,97,79,46,66,63,40,36,39,36,32,52,46,72,66,65,61,72,42,55,24,38,21,37,41,35,34,59,75,56,51,74,63,35,52,49,52,48,52,50,53,52,57,50,41,60,94,67,76,50,31,40,32,30,51,46,40,57,37,37,14,41,51,45,48,52,48,23,57,72,70,71,36,36,33,34,34,46,35,38,28,4,80,73,50,74,67,47,84,81,37,54,62,58,50,50,50,35,35,74,64,60,5,22,38,35,21,70,46,50,51,79,36,71,70,46,73,64,38,42,54,58,37,28,46,55,52,32,41,51,22,56,32,38,30,57,53,39,65,47,75,88,42,72,49,34,53,27,54,50,37,19,39,74,71,68,32,48,33,42,37,56,44,49,80,97,41,64,86,81,38,62,44,56,59,48,31,36,75,75,45,69,28,45,80,31,48,37,65,77,33,41,66,60,44,50,50,59,67,70,42,76,79,77,74,74,82,66,64,78,76,76,74,74,74,79,122,110,67,69,58,54,51,50,52,49,51,49,52,52,45,34,50,22,28,46,49,16,50,61,69,40,79,82,47,44,70,66,46,51,47,51,40,56,72,66,69,51,52,45,41,56,58,62,66,43,83,58,43,66,58,46,21,61,72,58,69,35,92,62,59,66,69,72,57,30,56,52,45,41,52,52,33,47,53,49,1,46,53,51,48,49,52,34,52,74,68,53,36,43,79,42,40,58,86,43,88,83,37,49,63,48,46,69,73,44,96,78,45,67,64,41,35,39,36,33,52,46,71,64,65,62,72,42,54,23,38,20,38,40,36,33,59,74,55,52,74,62,37,51,48,51,48,52,51,52,52,55,52,42,60,94,66,76,48,30,40,33,29,51,47,40,56,36,38,13,40,51,44,48,52,50,22,57,73,70,69,35,37,33,35,33,45,34,38,28,5,79,73,50,72,67,47,84,82,37,54,63,58,53,52,50,35,35,77,63,61,6,23,38,34,20,72,46,50,50,77,35,71,71,46,74,65,38,42,55,58,38,28,46,54,53,31,40,52,23,56,31,37,31,58,54,38,66,46,75,87,42,73,49,35,53,27,54,49,37,18,40,75,70,70,33,48,33,44,37,56,43,49,81,97,39,64,86,80,38,64,43,56,60,50,32,36,76,74,44,70,28,45,80,31,48,36,64,77,33,40,67,59,44,50,50,59,68,70,43,76,78,76,74,73,81,67,64,77,76,77,75,74,74,79,124